Protein AF-0000000067134118 (afdb_homodimer)

Sequence (662 aa):
MAAYRLVLVRHGESAWNLENRFCGWYDADLSPAGQQEARRGGEALRDAGYEFDICFTSVQKRAIRTLWNVLDAIDQMWLPVVRTWRLNERHYGALTGLNKAETAAKHGEAQVKIWRRSFDIPPPPMQSDHPFFSTISKDRRYADLTEDQLPTCESLKDTIARALPFWNEEIVPQIKEGKRVLIAAHGNSLRGIVKHLEGMSEEAIMELNLPTGIPIVYELDKNLKPIKPMQFLGDEETVRKAMELQSWSREQLPRTRSLPSAPGSPLQAAWELGDEGLCAQGSGVKGSLCSARQQLQPYVLCSQPLGGCSQAILCHAWLLLLPWQLLLMLLMAAYRLVLVRHGESAWNLENRFCGWYDADLSPAGQQEARRGGEALRDAGYEFDICFTSVQKRAIRTLWNVLDAIDQMWLPVVRTWRLNERHYGALTGLNKAETAAKHGEAQVKIWRRSFDIPPPPMQSDHPFFSTISKDRRYADLTEDQLPTCESLKDTIARALPFWNEEIVPQIKEGKRVLIAAHGNSLRGIVKHLEGMSEEAIMELNLPTGIPIVYELDKNLKPIKPMQFLGDEETVRKAMELQSWSREQLPRTRSLPSAPGSPLQAAWELGDEGLCAQGSGVKGSLCSARQQLQPYVLCSQPLGGCSQAILCHAWLLLLPWQLLLMLL

Structure (mmCIF, N/CA/C/O backbone):
data_AF-0000000067134118-model_v1
#
loop_
_entity.id
_entity.type
_entity.pdbx_description
1 polymer 'Phosphoglycerate mutase'
#
loop_
_atom_site.group_PDB
_atom_site.id
_atom_site.type_symbol
_atom_site.label_atom_id
_atom_site.label_alt_id
_atom_site.label_comp_id
_atom_site.label_asym_id
_atom_site.label_entity_id
_atom_site.label_seq_id
_atom_site.pdbx_PDB_ins_code
_atom_site.Cartn_x
_atom_site.Cartn_y
_atom_site.Cartn_z
_atom_site.occupancy
_atom_site.B_iso_or_equiv
_atom_site.auth_seq_id
_atom_site.auth_comp_id
_atom_site.auth_asym_id
_atom_site.auth_atom_id
_atom_site.pdbx_PDB_model_num
ATOM 1 N N . MET A 1 1 ? 28 -2.395 -19.266 1 73.56 1 MET A N 1
ATOM 2 C CA . MET A 1 1 ? 27.578 -1.684 -18.062 1 73.56 1 MET A CA 1
ATOM 3 C C . MET A 1 1 ? 26.062 -1.818 -17.859 1 73.56 1 MET A C 1
ATOM 5 O O . MET A 1 1 ? 25.312 -1.862 -18.828 1 73.56 1 MET A O 1
ATOM 9 N N . ALA A 1 2 ? 25.609 -2.223 -16.672 1 82.81 2 ALA A N 1
ATOM 10 C CA . ALA A 1 2 ? 24.188 -2.389 -16.406 1 82.81 2 ALA A CA 1
ATOM 11 C C . ALA A 1 2 ? 23.422 -1.087 -16.672 1 82.81 2 ALA A C 1
ATOM 13 O O . ALA A 1 2 ? 23.828 -0.023 -16.203 1 82.81 2 ALA A O 1
ATOM 14 N N . ALA A 1 3 ? 22.453 -1.239 -17.547 1 85.81 3 ALA A N 1
ATOM 15 C CA . ALA A 1 3 ? 21.625 -0.075 -17.859 1 85.81 3 ALA A CA 1
ATOM 16 C C . ALA A 1 3 ? 20.484 0.067 -16.875 1 85.81 3 ALA A C 1
ATOM 18 O O . ALA A 1 3 ? 20.109 1.182 -16.484 1 85.81 3 ALA A O 1
ATOM 19 N N . TYR A 1 4 ? 19.953 -1 -16.562 1 94.81 4 TYR A N 1
ATOM 20 C CA . TYR A 1 4 ? 18.781 -1 -15.695 1 94.81 4 TYR A CA 1
ATOM 21 C C . TYR A 1 4 ? 18.922 -2.037 -14.586 1 94.81 4 TYR A C 1
ATOM 23 O O . TYR A 1 4 ? 19.719 -2.969 -14.695 1 94.81 4 TYR A O 1
ATOM 31 N N . ARG A 1 5 ? 18.203 -1.791 -13.516 1 93.31 5 ARG A N 1
ATOM 32 C CA . ARG A 1 5 ? 18.125 -2.738 -12.406 1 93.31 5 ARG A CA 1
ATOM 33 C C . ARG A 1 5 ? 16.672 -3.133 -12.125 1 93.31 5 ARG A C 1
ATOM 35 O O . ARG A 1 5 ? 15.773 -2.289 -12.172 1 93.31 5 ARG A O 1
ATOM 42 N N . LEU A 1 6 ? 16.469 -4.406 -11.906 1 97.81 6 LEU A N 1
ATOM 43 C CA . LEU A 1 6 ? 15.172 -4.988 -11.594 1 97.81 6 LEU A CA 1
ATOM 44 C C . LEU A 1 6 ? 15.273 -5.926 -10.391 1 97.81 6 LEU A C 1
ATOM 46 O O . LEU A 1 6 ? 16.188 -6.754 -10.32 1 97.81 6 LEU A O 1
ATOM 50 N N . VAL A 1 7 ? 14.391 -5.715 -9.43 1 98.56 7 VAL A N 1
ATOM 51 C CA . VAL A 1 7 ? 14.359 -6.613 -8.281 1 98.56 7 VAL A CA 1
ATOM 52 C C . VAL A 1 7 ? 13.023 -7.359 -8.25 1 98.56 7 VAL A C 1
ATOM 54 O O . VAL A 1 7 ? 11.961 -6.75 -8.383 1 98.56 7 VAL A O 1
ATOM 57 N N . LEU A 1 8 ? 13.086 -8.656 -8.125 1 98.5 8 LEU A N 1
ATOM 58 C CA . LEU A 1 8 ? 11.93 -9.539 -7.988 1 98.5 8 LEU A CA 1
ATOM 59 C C . LEU A 1 8 ? 11.914 -10.203 -6.617 1 98.5 8 LEU A C 1
ATOM 61 O O . LEU A 1 8 ? 12.961 -10.617 -6.109 1 98.5 8 LEU A O 1
ATOM 65 N N . VAL A 1 9 ? 10.727 -10.281 -6.035 1 98.62 9 VAL A N 1
ATOM 66 C CA . VAL A 1 9 ? 10.57 -10.969 -4.758 1 98.62 9 VAL A CA 1
ATOM 67 C C . VAL A 1 9 ? 9.328 -11.859 -4.801 1 98.62 9 VAL A C 1
ATOM 69 O O . VAL A 1 9 ? 8.219 -11.375 -5.008 1 98.62 9 VAL A O 1
ATOM 72 N N . ARG A 1 10 ? 9.516 -13.141 -4.664 1 98.5 10 ARG A N 1
ATOM 73 C CA . ARG A 1 10 ? 8.367 -14.008 -4.422 1 98.5 10 ARG A CA 1
ATOM 74 C C . ARG A 1 10 ? 7.816 -13.812 -3.012 1 98.5 10 ARG A C 1
ATOM 76 O O . ARG A 1 10 ? 8.578 -13.625 -2.062 1 98.5 10 ARG A O 1
ATOM 83 N N . HIS A 1 11 ? 6.539 -13.891 -2.898 1 98.75 11 HIS A N 1
ATOM 84 C CA . HIS A 1 11 ? 5.953 -13.703 -1.578 1 98.75 11 HIS A CA 1
ATOM 85 C C . HIS A 1 11 ? 6.559 -14.664 -0.562 1 98.75 11 HIS A C 1
ATOM 87 O O . HIS A 1 11 ? 7.074 -15.719 -0.932 1 98.75 11 HIS A O 1
ATOM 93 N N . GLY A 1 12 ? 6.492 -14.328 0.733 1 98.06 12 GLY A N 1
ATOM 94 C CA . GLY A 1 12 ? 6.898 -15.242 1.787 1 98.06 12 GLY A CA 1
ATOM 95 C C . GLY A 1 12 ? 6.016 -16.469 1.885 1 98.06 12 GLY A C 1
ATOM 96 O O . GLY A 1 12 ? 4.988 -16.562 1.209 1 98.06 12 GLY A O 1
ATOM 97 N N . GLU A 1 13 ? 6.426 -17.359 2.76 1 97.38 13 GLU A N 1
ATOM 98 C CA . GLU A 1 13 ? 5.633 -18.578 2.99 1 97.38 13 GLU A CA 1
ATOM 99 C C . GLU A 1 13 ? 4.195 -18.219 3.371 1 97.38 13 GLU A C 1
ATOM 101 O O . GLU A 1 13 ? 3.967 -17.375 4.23 1 97.38 13 GLU A O 1
ATOM 106 N N . SER A 1 14 ? 3.299 -18.812 2.641 1 97.88 14 SER A N 1
ATOM 107 C CA . SER A 1 14 ? 1.892 -18.609 2.965 1 97.88 14 SER A CA 1
ATOM 108 C C . SER A 1 14 ? 1.387 -19.688 3.922 1 97.88 14 SER A C 1
ATOM 110 O O . SER A 1 14 ? 2.043 -20.719 4.113 1 97.88 14 SER A O 1
ATOM 112 N N . ALA A 1 15 ? 0.254 -19.453 4.488 1 97.69 15 ALA A N 1
ATOM 113 C CA . ALA A 1 15 ? -0.394 -20.453 5.344 1 97.69 15 ALA A CA 1
ATOM 114 C C . ALA A 1 15 ? -0.638 -21.75 4.59 1 97.69 15 ALA A C 1
ATOM 116 O O . ALA A 1 15 ? -0.48 -22.844 5.152 1 97.69 15 ALA A O 1
ATOM 117 N N . TRP A 1 16 ? -1.017 -21.672 3.299 1 96.69 16 TRP A N 1
ATOM 118 C CA . TRP A 1 16 ? -1.326 -22.875 2.545 1 96.69 16 TRP A CA 1
ATOM 119 C C . TRP A 1 16 ? -0.053 -23.531 2.027 1 96.69 16 TRP A C 1
ATOM 121 O O . TRP A 1 16 ? -0.052 -24.734 1.702 1 96.69 16 TRP A O 1
ATOM 131 N N . ASN A 1 17 ? 1.025 -22.734 1.88 1 93.81 17 ASN A N 1
ATOM 132 C CA . ASN A 1 17 ? 2.326 -23.375 1.736 1 93.81 17 ASN A CA 1
ATOM 133 C C . ASN A 1 17 ? 2.637 -24.281 2.924 1 93.81 17 ASN A C 1
ATOM 135 O O . ASN A 1 17 ? 3.043 -25.438 2.742 1 93.81 17 ASN A O 1
ATOM 139 N N . LEU A 1 18 ? 2.475 -23.734 4.07 1 93.81 18 LEU A N 1
ATOM 140 C CA . LEU A 1 18 ? 2.762 -24.438 5.316 1 93.81 18 LEU A CA 1
ATOM 141 C C . LEU A 1 18 ? 1.922 -25.703 5.434 1 93.81 18 LEU A C 1
ATOM 143 O O . LEU A 1 18 ? 2.412 -26.75 5.887 1 93.81 18 LEU A O 1
ATOM 147 N N . GLU A 1 19 ? 0.74 -25.656 4.969 1 96.25 19 GLU A N 1
ATOM 148 C CA . GLU A 1 19 ? -0.182 -26.781 5.055 1 96.25 19 GLU A CA 1
ATOM 149 C C . GLU A 1 19 ? -0.022 -27.719 3.861 1 96.25 19 GLU A C 1
ATOM 151 O O . GLU A 1 19 ? -0.746 -28.703 3.74 1 96.25 19 GLU A O 1
ATOM 156 N N . ASN A 1 20 ? 0.825 -27.422 2.943 1 96.25 20 ASN A N 1
ATOM 157 C CA . ASN A 1 20 ? 1.115 -28.219 1.756 1 96.25 20 ASN A CA 1
ATOM 158 C C . ASN A 1 20 ? -0.12 -28.375 0.875 1 96.25 20 ASN A C 1
ATOM 160 O O . ASN A 1 20 ? -0.41 -29.484 0.401 1 96.25 20 ASN A O 1
ATOM 164 N N . ARG A 1 21 ? -0.806 -27.25 0.711 1 97.5 21 ARG A N 1
ATOM 165 C CA . ARG A 1 21 ? -2.018 -27.25 -0.103 1 97.5 21 ARG A CA 1
ATOM 166 C C . ARG A 1 21 ? -1.804 -26.484 -1.405 1 97.5 21 ARG A C 1
ATOM 168 O O . ARG A 1 21 ? -1.016 -25.531 -1.452 1 97.5 21 ARG A O 1
ATOM 175 N N . PHE A 1 22 ? -2.533 -26.969 -2.408 1 97.62 22 PHE A N 1
ATOM 176 C CA . PHE A 1 22 ? -2.609 -26.172 -3.621 1 97.62 22 PHE A CA 1
ATOM 177 C C . PHE A 1 22 ? -3.363 -24.875 -3.365 1 97.62 22 PHE A C 1
ATOM 179 O O . PHE A 1 22 ? -4.531 -24.891 -2.971 1 97.62 22 PHE A O 1
ATOM 186 N N . CYS A 1 23 ? -2.721 -23.766 -3.568 1 97.44 23 CYS A N 1
ATOM 187 C CA . CYS A 1 23 ? -3.322 -22.484 -3.227 1 97.44 23 CYS A CA 1
ATOM 188 C C . CYS A 1 23 ? -3.805 -21.766 -4.477 1 97.44 23 CYS A C 1
ATOM 190 O O . CYS A 1 23 ? -5.012 -21.594 -4.672 1 97.44 23 CYS A O 1
ATOM 192 N N . GLY A 1 24 ? -2.883 -21.312 -5.367 1 97.44 24 GLY A N 1
ATOM 193 C CA . GLY A 1 24 ? -3.225 -20.594 -6.59 1 97.44 24 GLY A CA 1
ATOM 194 C C . GLY A 1 24 ? -3.912 -19.266 -6.336 1 97.44 24 GLY A C 1
ATOM 195 O O . GLY A 1 24 ? -3.369 -18.406 -5.645 1 97.44 24 GLY A O 1
ATOM 196 N N . TRP A 1 25 ? -5.168 -19.172 -6.832 1 98.19 25 TRP A N 1
ATOM 197 C CA . TRP A 1 25 ? -5.887 -17.906 -6.754 1 98.19 25 TRP A CA 1
ATOM 198 C C . TRP A 1 25 ? -6.637 -17.781 -5.434 1 98.19 25 TRP A C 1
ATOM 200 O O . TRP A 1 25 ? -7.23 -16.75 -5.145 1 98.19 25 TRP A O 1
ATOM 210 N N . TYR A 1 26 ? -6.641 -18.922 -4.633 1 98.19 26 TYR A N 1
ATOM 211 C CA . TYR A 1 26 ? -7.152 -18.734 -3.277 1 98.19 26 TYR A CA 1
ATOM 212 C C . TYR A 1 26 ? -6.309 -17.734 -2.506 1 98.19 26 TYR A C 1
ATOM 214 O O . TYR A 1 26 ? -5.078 -17.75 -2.596 1 98.19 26 TYR A O 1
ATOM 222 N N . ASP A 1 27 ? -6.938 -16.875 -1.746 1 98.12 27 ASP A N 1
ATOM 223 C CA . ASP A 1 27 ? -6.27 -15.734 -1.143 1 98.12 27 ASP A CA 1
ATOM 224 C C . ASP A 1 27 ? -5.77 -16.062 0.262 1 98.12 27 ASP A C 1
ATOM 226 O O . ASP A 1 27 ? -6.172 -15.43 1.237 1 98.12 27 ASP A O 1
ATOM 230 N N . ALA A 1 28 ? -4.812 -16.969 0.285 1 97.75 28 ALA A N 1
ATOM 231 C CA . ALA A 1 28 ? -4.195 -17.359 1.555 1 97.75 28 ALA A CA 1
ATOM 232 C C . ALA A 1 28 ? -3.291 -16.234 2.078 1 97.75 28 ALA A C 1
ATOM 234 O O . ALA A 1 28 ? -2.674 -15.516 1.297 1 97.75 28 ALA A O 1
ATOM 235 N N . ASP A 1 29 ? -3.186 -16.156 3.373 1 97.75 29 ASP A N 1
ATOM 236 C CA . ASP A 1 29 ? -2.326 -15.172 4.02 1 97.75 29 ASP A CA 1
ATOM 237 C C . ASP A 1 29 ? -0.918 -15.719 4.227 1 97.75 29 ASP A C 1
ATOM 239 O O . ASP A 1 29 ? -0.678 -16.906 4.035 1 97.75 29 ASP A O 1
ATOM 243 N N . LEU A 1 30 ? -0.018 -14.773 4.551 1 98.44 30 LEU A N 1
ATOM 244 C CA . LEU A 1 30 ? 1.316 -15.203 4.961 1 98.44 30 LEU A CA 1
ATOM 245 C C . LEU A 1 30 ? 1.264 -15.961 6.281 1 98.44 30 LEU A C 1
ATOM 247 O O . LEU A 1 30 ? 0.454 -15.641 7.156 1 98.44 30 LEU A O 1
ATOM 251 N N . SER A 1 31 ? 2.096 -17.031 6.406 1 98 31 SER A N 1
ATOM 252 C CA . SER A 1 31 ? 2.346 -17.609 7.723 1 98 31 SER A CA 1
ATOM 253 C C . SER A 1 31 ? 3.234 -16.703 8.57 1 98 31 SER A C 1
ATOM 255 O O . SER A 1 31 ? 3.846 -15.766 8.055 1 98 31 SER A O 1
ATOM 257 N N . PRO A 1 32 ? 3.275 -16.969 9.883 1 97.38 32 PRO A N 1
ATOM 258 C CA . PRO A 1 32 ? 4.207 -16.188 10.703 1 97.38 32 PRO A CA 1
ATOM 259 C C . PRO A 1 32 ? 5.645 -16.266 10.188 1 97.38 32 PRO A C 1
ATOM 261 O O . PRO A 1 32 ? 6.348 -15.25 10.156 1 97.38 32 PRO A O 1
ATOM 264 N N . ALA A 1 33 ? 6.039 -17.406 9.781 1 96.44 33 ALA A N 1
ATOM 265 C CA . ALA A 1 33 ? 7.375 -17.562 9.203 1 96.44 33 ALA A CA 1
ATOM 266 C C . ALA A 1 33 ? 7.504 -16.781 7.902 1 96.44 33 ALA A C 1
ATOM 268 O O . ALA A 1 33 ? 8.555 -16.203 7.613 1 96.44 33 ALA A O 1
ATOM 269 N N . GLY A 1 34 ? 6.438 -16.766 7.121 1 97.69 34 GLY A N 1
ATOM 270 C CA . GLY A 1 34 ? 6.426 -16.016 5.879 1 97.69 34 GLY A CA 1
ATOM 271 C C . GLY A 1 34 ? 6.582 -14.516 6.09 1 97.69 34 GLY A C 1
ATOM 272 O O . GLY A 1 34 ? 7.238 -13.836 5.297 1 97.69 34 GLY A O 1
ATOM 273 N N . GLN A 1 35 ? 5.988 -14.031 7.152 1 97.94 35 GLN A N 1
ATOM 274 C CA . GLN A 1 35 ? 6.16 -12.625 7.512 1 97.94 35 GLN A CA 1
ATOM 275 C C . GLN A 1 35 ? 7.621 -12.312 7.805 1 97.94 35 GLN A C 1
ATOM 277 O O . GLN A 1 35 ? 8.141 -11.289 7.355 1 97.94 35 GLN A O 1
ATOM 282 N N . GLN A 1 36 ? 8.219 -13.18 8.492 1 97.31 36 GLN A N 1
ATOM 283 C CA . GLN A 1 36 ? 9.625 -12.984 8.844 1 97.31 36 GLN A CA 1
ATOM 284 C C . GLN A 1 36 ? 10.516 -13.078 7.613 1 97.31 36 GLN A C 1
ATOM 286 O O . GLN A 1 36 ? 11.484 -12.32 7.484 1 97.31 36 GLN A O 1
ATOM 291 N N . GLU A 1 37 ? 10.195 -13.984 6.73 1 96 37 GLU A N 1
ATOM 292 C CA . GLU A 1 37 ? 10.938 -14.094 5.48 1 96 37 GLU A CA 1
ATOM 293 C C . GLU A 1 37 ? 10.883 -12.789 4.688 1 96 37 GLU A C 1
ATOM 295 O O . GLU A 1 37 ? 11.914 -12.305 4.219 1 96 37 GLU A O 1
ATOM 300 N N . ALA A 1 38 ? 9.695 -12.25 4.598 1 97.81 38 ALA A N 1
ATOM 301 C CA . ALA A 1 38 ? 9.508 -11 3.859 1 97.81 38 ALA A CA 1
ATOM 302 C C . ALA A 1 38 ? 10.297 -9.859 4.496 1 97.81 38 ALA A C 1
ATOM 304 O O . ALA A 1 38 ? 10.922 -9.062 3.791 1 97.81 38 ALA A O 1
ATOM 305 N N . ARG A 1 39 ? 10.266 -9.82 5.785 1 97.75 39 ARG A N 1
ATOM 306 C CA . ARG A 1 39 ? 11.008 -8.797 6.504 1 97.75 39 ARG A CA 1
ATOM 307 C C . ARG A 1 39 ? 12.508 -8.938 6.273 1 97.75 39 ARG A C 1
ATOM 309 O O . ARG A 1 39 ? 13.203 -7.949 6.02 1 97.75 39 ARG A O 1
ATOM 316 N N . ARG A 1 40 ? 13.008 -10.117 6.363 1 96.88 40 ARG A N 1
ATOM 317 C CA . ARG A 1 40 ? 14.422 -10.375 6.137 1 96.88 40 ARG A CA 1
ATOM 318 C C . ARG A 1 40 ? 14.828 -10.008 4.715 1 96.88 40 ARG A C 1
ATOM 320 O O . ARG A 1 40 ? 15.922 -9.477 4.492 1 96.88 40 ARG A O 1
ATOM 327 N N . GLY A 1 41 ? 13.984 -10.352 3.787 1 97.38 41 GLY A N 1
ATOM 328 C CA . GLY A 1 41 ? 14.234 -9.922 2.422 1 97.38 41 GLY A CA 1
ATOM 329 C C . GLY A 1 41 ? 14.359 -8.414 2.291 1 97.38 41 GLY A C 1
ATOM 330 O O . GLY A 1 41 ? 15.258 -7.914 1.61 1 97.38 41 GLY A O 1
ATOM 331 N N . GLY A 1 42 ? 13.453 -7.699 2.955 1 98.12 42 GLY A N 1
ATOM 332 C CA . GLY A 1 42 ? 13.531 -6.246 2.982 1 98.12 42 GLY A CA 1
ATOM 333 C C . GLY A 1 42 ? 14.805 -5.734 3.629 1 98.12 42 GLY A C 1
ATOM 334 O O . GLY A 1 42 ? 15.406 -4.777 3.145 1 98.12 42 GLY A O 1
ATOM 335 N N . GLU A 1 43 ? 15.172 -6.344 4.672 1 97.75 43 GLU A N 1
ATOM 336 C CA . GLU A 1 43 ? 16.391 -5.953 5.371 1 97.75 43 GLU A CA 1
ATOM 337 C C . GLU A 1 43 ? 17.625 -6.172 4.492 1 97.75 43 GLU A C 1
ATOM 339 O O . GLU A 1 43 ? 18.547 -5.359 4.5 1 97.75 43 GLU A O 1
ATOM 344 N N . ALA A 1 44 ? 17.609 -7.254 3.775 1 97.06 44 ALA A N 1
ATOM 345 C CA . ALA A 1 44 ? 18.703 -7.504 2.842 1 97.06 44 ALA A CA 1
ATOM 346 C C . ALA A 1 44 ? 18.812 -6.391 1.804 1 97.06 44 ALA A C 1
ATOM 348 O O . ALA A 1 44 ? 19.906 -5.926 1.492 1 97.06 44 ALA A O 1
ATOM 349 N N . LEU A 1 45 ? 17.703 -5.992 1.299 1 98 45 LEU A N 1
ATOM 350 C CA . LEU A 1 45 ? 17.672 -4.902 0.327 1 98 45 LEU A CA 1
ATOM 351 C C . LEU A 1 45 ? 18.156 -3.6 0.953 1 98 45 LEU A C 1
ATOM 353 O O . LEU A 1 45 ? 18.922 -2.861 0.337 1 98 45 LEU A O 1
ATOM 357 N N . ARG A 1 46 ? 17.625 -3.322 2.158 1 97.75 46 ARG A N 1
ATOM 358 C CA . ARG A 1 46 ? 18.047 -2.127 2.885 1 97.75 46 ARG A CA 1
ATOM 359 C C . ARG A 1 46 ? 19.562 -2.105 3.076 1 97.75 46 ARG A C 1
ATOM 361 O O . ARG A 1 46 ? 20.219 -1.106 2.77 1 97.75 46 ARG A O 1
ATOM 368 N N . ASP A 1 47 ? 20.156 -3.207 3.531 1 96.69 47 ASP A N 1
ATOM 369 C CA . ASP A 1 47 ? 21.578 -3.299 3.852 1 96.69 47 ASP A CA 1
ATOM 370 C C . ASP A 1 47 ? 22.438 -3.176 2.594 1 96.69 47 ASP A C 1
ATOM 372 O O . ASP A 1 47 ? 23.562 -2.682 2.65 1 96.69 47 ASP A O 1
ATOM 376 N N . ALA A 1 48 ? 21.875 -3.568 1.488 1 95.62 48 ALA A N 1
ATOM 377 C CA . ALA A 1 48 ? 22.594 -3.473 0.218 1 95.62 48 ALA A CA 1
ATOM 378 C C . ALA A 1 48 ? 22.406 -2.096 -0.414 1 95.62 48 ALA A C 1
ATOM 380 O O . ALA A 1 48 ? 22.984 -1.805 -1.466 1 95.62 48 ALA A O 1
ATOM 381 N N . GLY A 1 49 ? 21.531 -1.282 0.164 1 96.31 49 GLY A N 1
ATOM 382 C CA . GLY A 1 49 ? 21.391 0.105 -0.251 1 96.31 49 GLY A CA 1
ATOM 383 C C . GLY A 1 49 ? 20.453 0.284 -1.431 1 96.31 49 GLY A C 1
ATOM 384 O O . GLY A 1 49 ? 20.578 1.244 -2.193 1 96.31 49 GLY A O 1
ATOM 385 N N . TYR A 1 50 ? 19.531 -0.601 -1.573 1 96.88 50 TYR A N 1
ATOM 386 C CA . TYR A 1 50 ? 18.625 -0.513 -2.709 1 96.88 50 TYR A CA 1
ATOM 387 C C . TYR A 1 50 ? 17.547 0.544 -2.467 1 96.88 50 TYR A C 1
ATOM 389 O O . TYR A 1 50 ? 17.031 0.66 -1.359 1 96.88 50 TYR A O 1
ATOM 397 N N . GLU A 1 51 ? 17.328 1.335 -3.475 1 96.69 51 GLU A N 1
ATOM 398 C CA . GLU A 1 51 ? 16.234 2.285 -3.564 1 96.69 51 GLU A CA 1
ATOM 399 C C . GLU A 1 51 ? 15.359 2.01 -4.789 1 96.69 51 GLU A C 1
ATOM 401 O O . GLU A 1 51 ? 15.852 1.514 -5.805 1 96.69 51 GLU A O 1
ATOM 406 N N . PHE A 1 52 ? 14.133 2.342 -4.648 1 98.31 52 PHE A N 1
ATOM 407 C CA . PHE A 1 52 ? 13.211 2.055 -5.738 1 98.31 52 PHE A CA 1
ATOM 408 C C . PHE A 1 52 ? 12.383 3.287 -6.086 1 98.31 52 PHE A C 1
ATOM 410 O O . PHE A 1 52 ? 12.352 4.258 -5.324 1 98.31 52 PHE A O 1
ATOM 417 N N . ASP A 1 53 ? 11.805 3.238 -7.281 1 97.81 53 ASP A N 1
ATOM 418 C CA . ASP A 1 53 ? 10.992 4.355 -7.758 1 97.81 53 ASP A CA 1
ATOM 419 C C . ASP A 1 53 ? 9.539 3.939 -7.957 1 97.81 53 ASP A C 1
ATOM 421 O O . ASP A 1 53 ? 8.633 4.777 -7.91 1 97.81 53 ASP A O 1
ATOM 425 N N . ILE A 1 54 ? 9.312 2.672 -8.141 1 98.25 54 ILE A N 1
ATOM 426 C CA . ILE A 1 54 ? 7.965 2.162 -8.367 1 98.25 54 ILE A CA 1
ATOM 427 C C . ILE A 1 54 ? 7.91 0.672 -8.039 1 98.25 54 ILE A C 1
ATOM 429 O O . ILE A 1 54 ? 8.898 -0.045 -8.219 1 98.25 54 ILE A O 1
ATOM 433 N N . CYS A 1 55 ? 6.75 0.239 -7.555 1 98.81 55 CYS A N 1
ATOM 434 C CA . CYS A 1 55 ? 6.551 -1.158 -7.18 1 98.81 55 CYS A CA 1
ATOM 435 C C . CYS A 1 55 ? 5.348 -1.749 -7.898 1 98.81 55 CYS A C 1
ATOM 437 O O . CYS A 1 55 ? 4.379 -1.041 -8.188 1 98.81 55 CYS A O 1
ATOM 439 N N . PHE A 1 56 ? 5.438 -3.02 -8.172 1 98.88 56 PHE A N 1
ATOM 440 C CA . PHE A 1 56 ? 4.336 -3.795 -8.727 1 98.88 56 PHE A CA 1
ATOM 441 C C . PHE A 1 56 ? 4.059 -5.031 -7.879 1 98.88 56 PHE A C 1
ATOM 443 O O . PHE A 1 56 ? 4.984 -5.648 -7.355 1 98.88 56 PHE A O 1
ATOM 450 N N . THR A 1 57 ? 2.826 -5.336 -7.742 1 98.88 57 THR A N 1
ATOM 451 C CA . THR A 1 57 ? 2.443 -6.543 -7.02 1 98.88 57 THR A CA 1
ATOM 452 C C . THR A 1 57 ? 1.118 -7.09 -7.543 1 98.88 57 THR A C 1
ATOM 454 O O . THR A 1 57 ? 0.52 -6.516 -8.453 1 98.88 57 THR A O 1
ATOM 457 N N . SER A 1 58 ? 0.722 -8.297 -7.102 1 98.81 58 SER A N 1
ATOM 458 C CA . SER A 1 58 ? -0.565 -8.883 -7.457 1 98.81 58 SER A CA 1
ATOM 459 C C . SER A 1 58 ? -1.681 -8.352 -6.562 1 98.81 58 SER A C 1
ATOM 461 O O . SER A 1 58 ? -1.457 -7.453 -5.75 1 98.81 58 SER A O 1
ATOM 463 N N . VAL A 1 59 ? -2.893 -8.875 -6.766 1 98.5 59 VAL A N 1
ATOM 464 C CA . VAL A 1 59 ? -4.012 -8.445 -5.938 1 98.5 59 VAL A CA 1
ATOM 465 C C . VAL A 1 59 ? -4.238 -9.453 -4.812 1 98.5 59 VAL A C 1
ATOM 467 O O . VAL A 1 59 ? -5.277 -9.43 -4.145 1 98.5 59 VAL A O 1
ATOM 470 N N . GLN A 1 60 ? -3.283 -10.352 -4.645 1 98.56 60 GLN A N 1
ATOM 471 C CA . GLN A 1 60 ? -3.408 -11.352 -3.59 1 98.56 60 GLN A CA 1
ATOM 472 C C . GLN A 1 60 ? -2.639 -10.93 -2.34 1 98.56 60 GLN A C 1
ATOM 474 O O . GLN A 1 60 ? -1.53 -10.406 -2.436 1 98.56 60 GLN A O 1
ATOM 479 N N . LYS A 1 61 ? -3.207 -11.172 -1.144 1 97.81 61 LYS A N 1
ATOM 480 C CA . LYS A 1 61 ? -2.754 -10.57 0.106 1 97.81 61 LYS A CA 1
ATOM 481 C C . LYS A 1 61 ? -1.34 -11.031 0.456 1 97.81 61 LYS A C 1
ATOM 483 O O . LYS A 1 61 ? -0.561 -10.266 1.031 1 97.81 61 LYS A O 1
ATOM 488 N N . ARG A 1 62 ? -0.989 -12.273 0.149 1 98.56 62 ARG A N 1
ATOM 489 C CA . ARG A 1 62 ? 0.337 -12.742 0.535 1 98.56 62 ARG A CA 1
ATOM 490 C C . ARG A 1 62 ? 1.428 -11.961 -0.187 1 98.56 62 ARG A C 1
ATOM 492 O O . ARG A 1 62 ? 2.477 -11.672 0.391 1 98.56 62 ARG A O 1
ATOM 499 N N . ALA A 1 63 ? 1.205 -11.609 -1.433 1 98.81 63 ALA A N 1
ATOM 500 C CA . ALA A 1 63 ? 2.168 -10.805 -2.18 1 98.81 63 ALA A CA 1
ATOM 501 C C . ALA A 1 63 ? 2.152 -9.352 -1.708 1 98.81 63 ALA A C 1
ATOM 503 O O . ALA A 1 63 ? 3.207 -8.727 -1.564 1 98.81 63 ALA A O 1
ATOM 504 N N . ILE A 1 64 ? 0.986 -8.82 -1.439 1 98.75 64 ILE A N 1
ATOM 505 C CA . ILE A 1 64 ? 0.837 -7.438 -0.997 1 98.75 64 ILE A CA 1
ATOM 506 C C . ILE A 1 64 ? 1.513 -7.254 0.36 1 98.75 64 ILE A C 1
ATOM 508 O O . ILE A 1 64 ? 2.275 -6.305 0.557 1 98.75 64 ILE A O 1
ATOM 512 N N . ARG A 1 65 ? 1.274 -8.148 1.243 1 98.5 65 ARG A N 1
ATOM 513 C CA . ARG A 1 65 ? 1.873 -8.062 2.57 1 98.5 65 ARG A CA 1
ATOM 514 C C . ARG A 1 65 ? 3.387 -8.234 2.502 1 98.5 65 ARG A C 1
ATOM 516 O O . ARG A 1 65 ? 4.121 -7.617 3.275 1 98.5 65 ARG A O 1
ATOM 523 N N . THR A 1 66 ? 3.777 -9.086 1.614 1 98.88 66 THR A N 1
ATOM 524 C CA . THR A 1 66 ? 5.215 -9.203 1.399 1 98.88 66 THR A CA 1
ATOM 525 C C . THR A 1 66 ? 5.805 -7.863 0.969 1 98.88 66 THR A C 1
ATOM 527 O O . THR A 1 66 ? 6.82 -7.422 1.512 1 98.88 66 THR A O 1
ATOM 530 N N . LEU A 1 67 ? 5.176 -7.23 0.061 1 98.88 67 LEU A N 1
ATOM 531 C CA . LEU A 1 67 ? 5.641 -5.926 -0.398 1 98.88 67 LEU A CA 1
ATOM 532 C C . LEU A 1 67 ? 5.625 -4.914 0.741 1 98.88 67 LEU A C 1
ATOM 534 O O . LEU A 1 67 ? 6.555 -4.117 0.882 1 98.88 67 LEU A O 1
ATOM 538 N N . TRP A 1 68 ? 4.539 -4.938 1.542 1 98.62 68 TRP A N 1
ATOM 539 C CA . TRP A 1 68 ? 4.453 -4.035 2.686 1 98.62 68 TRP A CA 1
ATOM 540 C C . TRP A 1 68 ? 5.645 -4.223 3.617 1 98.62 68 TRP A C 1
ATOM 542 O O . TRP A 1 68 ? 6.254 -3.244 4.059 1 98.62 68 TRP A O 1
ATOM 552 N N . ASN A 1 69 ? 5.953 -5.461 3.898 1 98.5 69 ASN A N 1
ATOM 553 C CA . ASN A 1 69 ? 7.082 -5.758 4.77 1 98.5 69 ASN A CA 1
ATOM 554 C C . ASN A 1 69 ? 8.398 -5.25 4.184 1 98.5 69 ASN A C 1
ATOM 556 O O . ASN A 1 69 ? 9.227 -4.688 4.898 1 98.5 69 ASN A O 1
ATOM 560 N N . VAL A 1 70 ? 8.562 -5.434 2.934 1 98.69 70 VAL A N 1
ATOM 561 C CA . VAL A 1 70 ? 9.773 -4.988 2.262 1 98.69 70 VAL A CA 1
ATOM 562 C C . VAL A 1 70 ? 9.859 -3.465 2.303 1 98.69 70 VAL A C 1
ATOM 564 O O . VAL A 1 70 ? 10.891 -2.906 2.686 1 98.69 70 VAL A O 1
ATOM 567 N N . LEU A 1 71 ? 8.789 -2.801 1.95 1 98.62 71 LEU A N 1
ATOM 568 C CA . LEU A 1 71 ? 8.758 -1.344 1.924 1 98.62 71 LEU A CA 1
ATOM 569 C C . LEU A 1 71 ? 9 -0.769 3.316 1 98.62 71 LEU A C 1
ATOM 571 O O . LEU A 1 71 ? 9.648 0.271 3.459 1 98.62 71 LEU A O 1
ATOM 575 N N . ASP A 1 72 ? 8.422 -1.437 4.258 1 97.81 72 ASP A N 1
ATOM 576 C CA . ASP A 1 72 ? 8.641 -1.039 5.645 1 97.81 72 ASP A CA 1
ATOM 577 C C . ASP A 1 72 ? 10.117 -1.154 6.02 1 97.81 72 ASP A C 1
ATOM 579 O O . ASP A 1 72 ? 10.695 -0.219 6.574 1 97.81 72 ASP A O 1
ATOM 583 N N . ALA A 1 73 ? 10.703 -2.217 5.66 1 97.69 73 ALA A N 1
ATOM 584 C CA . ALA A 1 73 ? 12.094 -2.488 6.023 1 97.69 73 ALA A CA 1
ATOM 585 C C . ALA A 1 73 ? 13.039 -1.486 5.363 1 97.69 73 ALA A C 1
ATOM 587 O O . ALA A 1 73 ? 14.016 -1.053 5.973 1 97.69 73 ALA A O 1
ATOM 588 N N . ILE A 1 74 ? 12.75 -1.095 4.16 1 97.81 74 ILE A N 1
ATOM 589 C CA . ILE A 1 74 ? 13.664 -0.199 3.453 1 97.81 74 ILE A CA 1
ATOM 590 C C . ILE A 1 74 ? 13.227 1.25 3.666 1 97.81 74 ILE A C 1
ATOM 592 O O . ILE A 1 74 ? 13.867 2.176 3.158 1 97.81 74 ILE A O 1
ATOM 596 N N . ASP A 1 75 ? 12.117 1.516 4.352 1 97.44 75 ASP A N 1
ATOM 597 C CA . ASP A 1 75 ? 11.578 2.824 4.711 1 97.44 75 ASP A CA 1
ATOM 598 C C . ASP A 1 75 ? 11.242 3.641 3.467 1 97.44 75 ASP A C 1
ATOM 600 O O . ASP A 1 75 ? 11.633 4.809 3.359 1 97.44 75 ASP A O 1
ATOM 604 N N . GLN A 1 76 ? 10.602 3.021 2.52 1 97.88 76 GLN A N 1
ATOM 605 C CA . GLN A 1 76 ? 10.18 3.664 1.277 1 97.88 76 GLN A CA 1
ATOM 606 C C . GLN A 1 76 ? 8.711 3.393 0.983 1 97.88 76 GLN A C 1
ATOM 608 O O . GLN A 1 76 ? 8.352 3.053 -0.146 1 97.88 76 GLN A O 1
ATOM 613 N N . MET A 1 77 ? 7.848 3.453 1.993 1 97.69 77 MET A N 1
ATOM 614 C CA . MET A 1 77 ? 6.438 3.098 1.856 1 97.69 77 MET A CA 1
ATOM 615 C C . MET A 1 77 ? 5.691 4.133 1.02 1 97.69 77 MET A C 1
ATOM 617 O O . MET A 1 77 ? 4.559 3.896 0.595 1 97.69 77 MET A O 1
ATOM 621 N N . TRP A 1 78 ? 6.309 5.258 0.704 1 97.94 78 TRP A N 1
ATOM 622 C CA . TRP A 1 78 ? 5.676 6.332 -0.054 1 97.94 78 TRP A CA 1
ATOM 623 C C . TRP A 1 78 ? 5.699 6.031 -1.549 1 97.94 78 TRP A C 1
ATOM 625 O O . TRP A 1 78 ? 5.043 6.715 -2.338 1 97.94 78 TRP A O 1
ATOM 635 N N . LEU A 1 79 ? 6.332 4.992 -1.975 1 98.12 79 LEU A N 1
ATOM 636 C CA . LEU A 1 79 ? 6.465 4.648 -3.387 1 98.12 79 LEU A CA 1
ATOM 637 C C . LEU A 1 79 ? 5.109 4.293 -3.99 1 98.12 79 LEU A C 1
ATOM 639 O O . LEU A 1 79 ? 4.281 3.664 -3.332 1 98.12 79 LEU A O 1
ATOM 643 N N . PRO A 1 80 ? 4.973 4.695 -5.246 1 97.69 80 PRO A N 1
ATOM 644 C CA . PRO A 1 80 ? 3.775 4.207 -5.938 1 97.69 80 PRO A CA 1
ATOM 645 C C . PRO A 1 80 ? 3.762 2.689 -6.098 1 97.69 80 PRO A C 1
ATOM 647 O O . PRO A 1 80 ? 4.801 2.084 -6.363 1 97.69 80 PRO A O 1
ATOM 650 N N . VAL A 1 81 ? 2.604 2.098 -5.852 1 98.44 81 VAL A N 1
ATOM 651 C CA . VAL A 1 81 ? 2.416 0.657 -5.98 1 98.44 81 VAL A CA 1
ATOM 652 C C . VAL A 1 81 ? 1.277 0.368 -6.957 1 98.44 81 VAL A C 1
ATOM 654 O O . VAL A 1 81 ? 0.153 0.836 -6.766 1 98.44 81 VAL A O 1
ATOM 657 N N . VAL A 1 82 ? 1.6 -0.348 -7.973 1 98.44 82 VAL A N 1
ATOM 658 C CA . VAL A 1 82 ? 0.587 -0.782 -8.93 1 98.44 82 VAL A CA 1
ATOM 659 C C . VAL A 1 82 ? 0.209 -2.236 -8.656 1 98.44 82 VAL A C 1
ATOM 661 O O . VAL A 1 82 ? 1.079 -3.107 -8.586 1 98.44 82 VAL A O 1
ATOM 664 N N . ARG A 1 83 ? -1.05 -2.434 -8.438 1 98.19 83 ARG A N 1
ATOM 665 C CA . ARG A 1 83 ? -1.583 -3.771 -8.211 1 98.19 83 ARG A CA 1
ATOM 666 C C . ARG A 1 83 ? -2.34 -4.277 -9.438 1 98.19 83 ARG A C 1
ATOM 668 O O . ARG A 1 83 ? -3.07 -3.518 -10.078 1 98.19 83 ARG A O 1
ATOM 675 N N . THR A 1 84 ? -2.119 -5.598 -9.727 1 98.31 84 THR A N 1
ATOM 676 C CA . THR A 1 84 ? -2.824 -6.137 -10.883 1 98.31 84 THR A CA 1
ATOM 677 C C . THR A 1 84 ? -3.066 -7.633 -10.719 1 98.31 84 THR A C 1
ATOM 679 O O . THR A 1 84 ? -2.213 -8.352 -10.203 1 98.31 84 THR A O 1
ATOM 682 N N . TRP A 1 85 ? -4.188 -8.078 -11.258 1 98.19 85 TRP A N 1
ATOM 683 C CA . TRP A 1 85 ? -4.516 -9.5 -11.25 1 98.19 85 TRP A CA 1
ATOM 684 C C . TRP A 1 85 ? -3.619 -10.273 -12.219 1 98.19 85 TRP A C 1
ATOM 686 O O . TRP A 1 85 ? -3.479 -11.492 -12.109 1 98.19 85 TRP A O 1
ATOM 696 N N . ARG A 1 86 ? -2.973 -9.594 -13.102 1 98.31 86 ARG A N 1
ATOM 697 C CA . ARG A 1 86 ? -2.131 -10.227 -14.117 1 98.31 86 ARG A CA 1
ATOM 698 C C . ARG A 1 86 ? -0.866 -10.805 -13.492 1 98.31 86 ARG A C 1
ATOM 700 O O . ARG A 1 86 ? -0.196 -11.641 -14.094 1 98.31 86 ARG A O 1
ATOM 707 N N . LEU A 1 87 ? -0.52 -10.391 -12.273 1 98.75 87 LEU A N 1
ATOM 708 C CA . LEU A 1 87 ? 0.644 -10.914 -11.57 1 98.75 87 LEU A CA 1
ATOM 709 C C . LEU A 1 87 ? 0.225 -11.922 -10.508 1 98.75 87 LEU A C 1
ATOM 711 O O . LEU A 1 87 ? 1.047 -12.344 -9.688 1 98.75 87 LEU A O 1
ATOM 715 N N . ASN A 1 88 ? -1.043 -12.336 -10.508 1 98.75 88 ASN A N 1
ATOM 716 C CA . ASN A 1 88 ? -1.501 -13.375 -9.594 1 98.75 88 ASN A CA 1
ATOM 717 C C . ASN A 1 88 ? -0.765 -14.688 -9.828 1 98.75 88 ASN A C 1
ATOM 719 O O . ASN A 1 88 ? -0.114 -14.867 -10.859 1 98.75 88 ASN A O 1
ATOM 723 N N . GLU A 1 89 ? -0.874 -15.531 -8.82 1 98.44 89 GLU A N 1
ATOM 724 C CA . GLU A 1 89 ? -0.366 -16.891 -8.938 1 98.44 89 GLU A CA 1
ATOM 725 C C . GLU A 1 89 ? -1.163 -17.688 -9.969 1 98.44 89 GLU A C 1
ATOM 727 O O . GLU A 1 89 ? -2.266 -17.297 -10.352 1 98.44 89 GLU A O 1
ATOM 732 N N . ARG A 1 90 ? -0.537 -18.75 -10.43 1 98.06 90 ARG A N 1
ATOM 733 C CA . ARG A 1 90 ? -1.22 -19.719 -11.289 1 98.06 90 ARG A CA 1
ATOM 734 C C . ARG A 1 90 ? -2.506 -20.219 -10.641 1 98.06 90 ARG A C 1
ATOM 736 O O . ARG A 1 90 ? -2.545 -20.453 -9.438 1 98.06 90 ARG A O 1
ATOM 743 N N . HIS A 1 91 ? -3.592 -20.328 -11.453 1 98.31 91 HIS A N 1
ATOM 744 C CA . HIS A 1 91 ? -4.832 -20.938 -10.969 1 98.31 91 HIS A CA 1
ATOM 745 C C . HIS A 1 91 ? -4.762 -22.453 -11.016 1 98.31 91 HIS A C 1
ATOM 747 O O . HIS A 1 91 ? -4.711 -23.047 -12.094 1 98.31 91 HIS A O 1
ATOM 753 N N . TYR A 1 92 ? -4.891 -23.156 -9.883 1 97.88 92 TYR A N 1
ATOM 754 C CA . TYR A 1 92 ? -4.66 -24.594 -9.812 1 97.88 92 TYR A CA 1
ATOM 755 C C . TYR A 1 92 ? -5.957 -25.375 -10.031 1 97.88 92 TYR A C 1
ATOM 757 O O . TYR A 1 92 ? -6.016 -26.578 -9.805 1 97.88 92 TYR A O 1
ATOM 765 N N . GLY A 1 93 ? -7.043 -24.656 -10.367 1 98 93 GLY A N 1
ATOM 766 C CA . GLY A 1 93 ? -8.289 -25.281 -10.75 1 98 93 GLY A CA 1
ATOM 767 C C . GLY A 1 93 ? -8.867 -26.188 -9.672 1 98 93 GLY A C 1
ATOM 768 O O . GLY A 1 93 ? -8.992 -25.766 -8.516 1 98 93 GLY A O 1
ATOM 769 N N . ALA A 1 94 ? -9.18 -27.391 -10.102 1 97.94 94 ALA A N 1
ATOM 770 C CA . ALA A 1 94 ? -9.852 -28.328 -9.219 1 97.94 94 ALA A CA 1
ATOM 771 C C . ALA A 1 94 ? -8.93 -28.797 -8.102 1 97.94 94 ALA A C 1
ATOM 773 O O . ALA A 1 94 ? -9.383 -29.375 -7.105 1 97.94 94 ALA A O 1
ATOM 774 N N . LEU A 1 95 ? -7.652 -28.578 -8.234 1 98.06 95 LEU A N 1
ATOM 775 C CA . LEU A 1 95 ? -6.695 -29.016 -7.227 1 98.06 95 LEU A CA 1
ATOM 776 C C . LEU A 1 95 ? -6.688 -28.062 -6.035 1 98.06 95 LEU A C 1
ATOM 778 O O . LEU A 1 95 ? -6.152 -28.391 -4.973 1 98.06 95 LEU A O 1
ATOM 782 N N . THR A 1 96 ? -7.285 -26.922 -6.188 1 98.31 96 THR A N 1
ATOM 783 C CA . THR A 1 96 ? -7.254 -25.875 -5.156 1 98.31 96 THR A CA 1
ATOM 784 C C . THR A 1 96 ? -7.781 -26.422 -3.832 1 98.31 96 THR A C 1
ATOM 786 O O . THR A 1 96 ? -8.875 -27 -3.777 1 98.31 96 THR A O 1
ATOM 789 N N . GLY A 1 97 ? -6.91 -26.266 -2.826 1 98 97 GLY A N 1
ATOM 790 C CA . GLY A 1 97 ? -7.324 -26.656 -1.486 1 98 97 GLY A CA 1
ATOM 791 C C . GLY A 1 97 ? -6.891 -28.062 -1.115 1 98 97 GLY A C 1
ATOM 792 O O . GLY A 1 97 ? -6.867 -28.406 0.064 1 98 97 GLY A O 1
ATOM 793 N N . LEU A 1 98 ? -6.609 -28.844 -2.102 1 97.44 98 LEU A N 1
ATOM 794 C CA . LEU A 1 98 ? -6.188 -30.219 -1.833 1 97.44 98 LEU A CA 1
ATOM 795 C C . LEU A 1 98 ? -4.746 -30.25 -1.336 1 97.44 98 LEU A C 1
ATOM 797 O O . LEU A 1 98 ? -3.947 -29.375 -1.67 1 97.44 98 LEU A O 1
ATOM 801 N N . ASN A 1 99 ? -4.516 -31.266 -0.499 1 97.38 99 ASN A N 1
ATOM 802 C CA . ASN A 1 99 ? -3.152 -31.484 -0.035 1 97.38 99 ASN A CA 1
ATOM 803 C C . ASN A 1 99 ? -2.287 -32.125 -1.126 1 97.38 99 ASN A C 1
ATOM 805 O O . ASN A 1 99 ? -2.672 -33.125 -1.732 1 97.38 99 ASN A O 1
ATOM 809 N N . LYS A 1 100 ? -1.159 -31.609 -1.316 1 94.12 100 LYS A N 1
ATOM 810 C CA . LYS A 1 100 ? -0.301 -32.031 -2.42 1 94.12 100 LYS A CA 1
ATOM 811 C C . LYS A 1 100 ? 0.144 -33.469 -2.25 1 94.12 100 LYS A C 1
ATOM 813 O O . LYS A 1 100 ? 0.138 -34.25 -3.209 1 94.12 100 LYS A O 1
ATOM 818 N N . ALA A 1 101 ? 0.505 -33.844 -1.069 1 93.81 101 ALA A N 1
ATOM 819 C CA . ALA A 1 101 ? 0.949 -35.219 -0.801 1 93.81 101 ALA A CA 1
ATOM 820 C C . ALA A 1 101 ? -0.199 -36.219 -0.963 1 93.81 101 ALA A C 1
ATOM 822 O O . ALA A 1 101 ? -0.026 -37.281 -1.555 1 93.81 101 ALA A O 1
ATOM 823 N N . GLU A 1 102 ? -1.303 -35.812 -0.454 1 95.56 102 GLU A N 1
ATOM 824 C CA . GLU A 1 102 ? -2.477 -36.688 -0.585 1 95.56 102 GLU A CA 1
ATOM 825 C C . GLU A 1 102 ? -2.9 -36.812 -2.045 1 95.56 102 GLU A C 1
ATOM 827 O O . GLU A 1 102 ? -3.307 -37.875 -2.48 1 95.56 102 GLU A O 1
ATOM 832 N N . THR A 1 103 ? -2.834 -35.75 -2.744 1 95.94 103 THR A N 1
ATOM 833 C CA . THR A 1 103 ? -3.184 -35.781 -4.16 1 95.94 103 THR A CA 1
ATOM 834 C C . THR A 1 103 ? -2.219 -36.656 -4.945 1 95.94 103 THR A C 1
ATOM 836 O O . THR A 1 103 ? -2.637 -37.406 -5.84 1 95.94 103 THR A O 1
ATOM 839 N N . ALA A 1 104 ? -0.962 -36.531 -4.594 1 94.12 104 ALA A N 1
ATOM 840 C CA . ALA A 1 104 ? 0.039 -37.406 -5.227 1 94.12 104 ALA A CA 1
ATOM 841 C C . ALA A 1 104 ? -0.233 -38.875 -4.93 1 94.12 104 ALA A C 1
ATOM 843 O O . ALA A 1 104 ? -0.029 -39.719 -5.789 1 94.12 104 ALA A O 1
ATOM 844 N N . ALA A 1 105 ? -0.647 -39.188 -3.746 1 95.38 105 ALA A N 1
ATOM 845 C CA . ALA A 1 105 ? -0.976 -40.562 -3.367 1 95.38 105 ALA A CA 1
ATOM 846 C C . ALA A 1 105 ? -2.174 -41.062 -4.16 1 95.38 105 ALA A C 1
ATOM 848 O O . ALA A 1 105 ? -2.209 -42.25 -4.551 1 95.38 105 ALA A O 1
ATOM 849 N N . LYS A 1 106 ? -3.047 -40.188 -4.426 1 95.19 106 LYS A N 1
ATOM 850 C CA . LYS A 1 106 ? -4.285 -40.594 -5.102 1 95.19 106 LYS A CA 1
ATOM 851 C C . LYS A 1 106 ? -4.082 -40.656 -6.609 1 95.19 106 LYS A C 1
ATOM 853 O O . LYS A 1 106 ? -4.578 -41.594 -7.258 1 95.19 106 LYS A O 1
ATOM 858 N N . HIS A 1 107 ? -3.381 -39.781 -7.203 1 95.75 107 HIS A N 1
ATOM 859 C CA . HIS A 1 107 ? -3.326 -39.656 -8.656 1 95.75 107 HIS A CA 1
ATOM 860 C C . HIS A 1 107 ? -1.946 -40.031 -9.188 1 95.75 107 HIS A C 1
ATOM 862 O O . HIS A 1 107 ? -1.754 -40.125 -10.398 1 95.75 107 HIS A O 1
ATOM 868 N N . GLY A 1 108 ? -1.017 -40.219 -8.305 1 95 108 GLY A N 1
ATOM 869 C CA . GLY A 1 108 ? 0.352 -40.5 -8.711 1 95 108 GLY A CA 1
ATOM 870 C C . GLY A 1 108 ? 1.235 -39.281 -8.719 1 95 108 GLY A C 1
ATOM 871 O O . GLY A 1 108 ? 0.801 -38.188 -9.125 1 95 108 GLY A O 1
ATOM 872 N N . GLU A 1 109 ? 2.439 -39.438 -8.352 1 93.25 109 GLU A N 1
ATOM 873 C CA . GLU A 1 109 ? 3.406 -38.344 -8.281 1 93.25 109 GLU A CA 1
ATOM 874 C C . GLU A 1 109 ? 3.67 -37.75 -9.664 1 93.25 109 GLU A C 1
ATOM 876 O O . GLU A 1 109 ? 3.803 -36.531 -9.805 1 93.25 109 GLU A O 1
ATOM 881 N N . ALA A 1 110 ? 3.766 -38.594 -10.633 1 93.25 110 ALA A N 1
ATOM 882 C CA . ALA A 1 110 ? 4.047 -38.156 -11.992 1 93.25 110 ALA A CA 1
ATOM 883 C C . ALA A 1 110 ? 2.949 -37.219 -12.5 1 93.25 110 ALA A C 1
ATOM 885 O O . ALA A 1 110 ? 3.234 -36.188 -13.109 1 93.25 110 ALA A O 1
ATOM 886 N N . GLN A 1 111 ? 1.762 -37.594 -12.219 1 94.44 111 GLN A N 1
ATOM 887 C CA . GLN A 1 111 ? 0.624 -36.781 -12.656 1 94.44 111 GLN A CA 1
ATOM 888 C C . GLN A 1 111 ? 0.604 -35.438 -11.961 1 94.44 111 GLN A C 1
ATOM 890 O O . GLN A 1 111 ? 0.359 -34.406 -12.594 1 94.44 111 GLN A O 1
ATOM 895 N N . VAL A 1 112 ? 0.846 -35.469 -10.703 1 93.19 112 VAL A N 1
ATOM 896 C CA . VAL A 1 112 ? 0.866 -34.25 -9.93 1 93.19 112 VAL A CA 1
ATOM 897 C C . VAL A 1 112 ? 2.008 -33.344 -10.414 1 93.19 112 VAL A C 1
ATOM 899 O O . VAL A 1 112 ? 1.853 -32.125 -10.5 1 93.19 112 VAL A O 1
ATOM 902 N N . LYS A 1 113 ? 3.066 -33.906 -10.734 1 90.5 113 LYS A N 1
ATOM 903 C CA . LYS A 1 113 ? 4.191 -33.156 -11.273 1 90.5 113 LYS A CA 1
ATOM 904 C C . LYS A 1 113 ? 3.824 -32.469 -12.594 1 90.5 113 LYS A C 1
ATOM 906 O O . LYS A 1 113 ? 4.18 -31.328 -12.828 1 90.5 113 LYS A O 1
ATOM 911 N N . ILE A 1 114 ? 3.146 -33.156 -13.391 1 91.94 114 ILE A N 1
ATOM 912 C CA . ILE A 1 114 ? 2.705 -32.594 -14.664 1 91.94 114 ILE A CA 1
ATOM 913 C C . ILE A 1 114 ? 1.791 -31.406 -14.422 1 91.94 114 ILE A C 1
ATOM 915 O O . ILE A 1 114 ? 1.961 -30.359 -15.031 1 91.94 114 ILE A O 1
ATOM 919 N N . TRP A 1 115 ? 0.864 -31.547 -13.469 1 92.94 115 TRP A N 1
ATOM 920 C CA . TRP A 1 115 ? -0.095 -30.484 -13.18 1 92.94 115 TRP A CA 1
ATOM 921 C C . TRP A 1 115 ? 0.601 -29.281 -12.555 1 92.94 115 TRP A C 1
ATOM 923 O O . TRP A 1 115 ? 0.182 -28.141 -12.766 1 92.94 115 TRP A O 1
ATOM 933 N N . ARG A 1 116 ? 1.69 -29.484 -11.906 1 90.94 116 ARG A N 1
ATOM 934 C CA . ARG A 1 116 ? 2.342 -28.422 -11.141 1 90.94 116 ARG A CA 1
ATOM 935 C C . ARG A 1 116 ? 3.457 -27.766 -11.953 1 90.94 116 ARG A C 1
ATOM 937 O O . ARG A 1 116 ? 3.707 -26.562 -11.82 1 90.94 116 ARG A O 1
ATOM 944 N N . ARG A 1 117 ? 4.09 -28.594 -12.805 1 89.94 117 ARG A N 1
ATOM 945 C CA . ARG A 1 117 ? 5.371 -28.109 -13.305 1 89.94 117 ARG A CA 1
ATOM 946 C C . ARG A 1 117 ? 5.383 -28.047 -14.828 1 89.94 117 ARG A C 1
ATOM 948 O O . ARG A 1 117 ? 6.238 -27.391 -15.422 1 89.94 117 ARG A O 1
ATOM 955 N N . SER A 1 118 ? 4.453 -28.812 -15.398 1 90.94 118 SER A N 1
ATOM 956 C CA . SER A 1 118 ? 4.449 -28.797 -16.859 1 90.94 118 SER A CA 1
ATOM 957 C C . SER A 1 118 ? 4.203 -27.406 -17.406 1 90.94 118 SER A C 1
ATOM 959 O O . SER A 1 118 ? 3.578 -26.562 -16.734 1 90.94 118 SER A O 1
ATOM 961 N N . PHE A 1 119 ? 4.695 -27.203 -18.609 1 94.62 119 PHE A N 1
ATOM 962 C CA . PHE A 1 119 ? 4.633 -25.875 -19.234 1 94.62 119 PHE A CA 1
ATOM 963 C C . PHE A 1 119 ? 3.236 -25.594 -19.766 1 94.62 119 PHE A C 1
ATOM 965 O O . PHE A 1 119 ? 2.676 -24.531 -19.516 1 94.62 119 PHE A O 1
ATOM 972 N N . ASP A 1 120 ? 2.668 -26.531 -20.422 1 95.38 120 ASP A N 1
ATOM 973 C CA . ASP A 1 120 ? 1.483 -26.203 -21.203 1 95.38 120 ASP A CA 1
ATOM 974 C C . ASP A 1 120 ? 0.288 -27.047 -20.781 1 95.38 120 ASP A C 1
ATOM 976 O O . ASP A 1 120 ? -0.77 -27 -21.422 1 95.38 120 ASP A O 1
ATOM 980 N N . ILE A 1 121 ? 0.372 -27.891 -19.75 1 95.94 121 ILE A N 1
ATOM 981 C CA . ILE A 1 121 ? -0.732 -28.734 -19.297 1 95.94 121 ILE A CA 1
ATOM 982 C C . ILE A 1 121 ? -1.328 -28.156 -18.016 1 95.94 121 ILE A C 1
ATOM 984 O O . ILE A 1 121 ? -0.685 -28.172 -16.969 1 95.94 121 ILE A O 1
ATOM 988 N N . PRO A 1 122 ? -2.496 -27.734 -18.094 1 97.12 122 PRO A N 1
ATOM 989 C CA . PRO A 1 122 ? -3.139 -27.219 -16.875 1 97.12 122 PRO A CA 1
ATOM 990 C C . PRO A 1 122 ? -3.744 -28.328 -16.016 1 97.12 122 PRO A C 1
ATOM 992 O O . PRO A 1 122 ? -3.973 -29.438 -16.5 1 97.12 122 PRO A O 1
ATOM 995 N N . PRO A 1 123 ? -3.936 -28.047 -14.734 1 97.69 123 PRO A N 1
ATOM 996 C CA . PRO A 1 123 ? -4.75 -28.953 -13.922 1 97.69 123 PRO A CA 1
ATOM 997 C C . PRO A 1 123 ? -6.215 -28.969 -14.352 1 97.69 123 PRO A C 1
ATOM 999 O O . PRO A 1 123 ? -6.621 -28.188 -15.203 1 97.69 123 PRO A O 1
ATOM 1002 N N . PRO A 1 124 ? -6.988 -30 -13.859 1 97.56 124 PRO A N 1
ATOM 1003 C CA . PRO A 1 124 ? -8.422 -29.984 -14.18 1 97.56 124 PRO A CA 1
ATOM 1004 C C . PRO A 1 124 ? -9.102 -28.688 -13.789 1 97.56 124 PRO A C 1
ATOM 1006 O O . PRO A 1 124 ? -8.781 -28.109 -12.75 1 97.56 124 PRO A O 1
ATOM 1009 N N . PRO A 1 125 ? -9.977 -28.219 -14.633 1 98 125 PRO A N 1
ATOM 1010 C CA . PRO A 1 125 ? -10.641 -26.938 -14.359 1 98 125 PRO A CA 1
ATOM 1011 C C . PRO A 1 125 ? -11.531 -26.984 -13.125 1 98 125 PRO A C 1
ATOM 1013 O O . PRO A 1 125 ? -12.125 -28.031 -12.82 1 98 125 PRO A O 1
ATOM 1016 N N . MET A 1 126 ? -11.578 -25.875 -12.43 1 97.81 126 MET A N 1
ATOM 1017 C CA . MET A 1 126 ? -12.492 -25.734 -11.297 1 97.81 126 MET A CA 1
ATOM 1018 C C . MET A 1 126 ? -13.938 -25.641 -11.766 1 97.81 126 MET A C 1
ATOM 1020 O O . MET A 1 126 ? -14.273 -24.781 -12.578 1 97.81 126 MET A O 1
ATOM 1024 N N . GLN A 1 127 ? -14.773 -26.484 -11.25 1 97.19 127 GLN A N 1
ATOM 1025 C CA . GLN A 1 127 ? -16.203 -26.469 -11.578 1 97.19 127 GLN A CA 1
ATOM 1026 C C . GLN A 1 127 ? -16.969 -25.594 -10.609 1 97.19 127 GLN A C 1
ATOM 1028 O O . GLN A 1 127 ? -16.469 -25.25 -9.539 1 97.19 127 GLN A O 1
ATOM 1033 N N . SER A 1 128 ? -18.188 -25.281 -10.953 1 95.69 128 SER A N 1
ATOM 1034 C CA . SER A 1 128 ? -19 -24.344 -10.195 1 95.69 128 SER A CA 1
ATOM 1035 C C . SER A 1 128 ? -19.359 -24.891 -8.82 1 95.69 128 SER A C 1
ATOM 1037 O O . SER A 1 128 ? -19.672 -24.141 -7.898 1 95.69 128 SER A O 1
ATOM 1039 N N . ASP A 1 129 ? -19.297 -26.172 -8.68 1 96.88 129 ASP A N 1
ATOM 1040 C CA . ASP A 1 129 ? -19.672 -26.781 -7.41 1 96.88 129 ASP A CA 1
ATOM 1041 C C . ASP A 1 129 ? -18.453 -26.953 -6.504 1 96.88 129 ASP A C 1
ATOM 1043 O O . ASP A 1 129 ? -18.578 -27.438 -5.379 1 96.88 129 ASP A O 1
ATOM 1047 N N . HIS A 1 130 ? -17.344 -26.578 -6.973 1 97.31 130 HIS A N 1
ATOM 1048 C CA . HIS A 1 130 ? -16.141 -26.656 -6.152 1 97.31 130 HIS A CA 1
ATOM 1049 C C . HIS A 1 130 ? -16.281 -25.781 -4.902 1 97.31 130 HIS A C 1
ATOM 1051 O O . HIS A 1 130 ? -16.797 -24.672 -4.969 1 97.31 130 HIS A O 1
ATOM 1057 N N . PRO A 1 131 ? -15.766 -26.234 -3.785 1 97.25 131 PRO A N 1
ATOM 1058 C CA . PRO A 1 131 ? -15.953 -25.516 -2.52 1 97.25 131 PRO A CA 1
ATOM 1059 C C . PRO A 1 131 ? -15.398 -24.094 -2.555 1 97.25 131 PRO A C 1
ATOM 1061 O O . PRO A 1 131 ? -15.891 -23.219 -1.842 1 97.25 131 PRO A O 1
ATOM 1064 N N . PHE A 1 132 ? -14.391 -23.875 -3.373 1 97.5 132 PHE A N 1
ATOM 1065 C CA . PHE A 1 132 ? -13.75 -22.562 -3.377 1 97.5 132 PHE A CA 1
ATOM 1066 C C . PHE A 1 132 ? -14.125 -21.781 -4.637 1 97.5 132 PHE A C 1
ATOM 1068 O O . PHE A 1 132 ? -13.555 -20.719 -4.906 1 97.5 132 PHE A O 1
ATOM 1075 N N . PHE A 1 133 ? -15.062 -22.25 -5.395 1 97.06 133 PHE A N 1
ATOM 1076 C CA . PHE A 1 133 ? -15.445 -21.609 -6.645 1 97.06 133 PHE A CA 1
ATOM 1077 C C . PHE A 1 133 ? -15.961 -20.203 -6.391 1 97.06 133 PHE A C 1
ATOM 1079 O O . PHE A 1 133 ? -15.461 -19.234 -6.973 1 97.06 133 PHE A O 1
ATOM 1086 N N . SER A 1 134 ? -16.922 -20.047 -5.477 1 95.62 134 SER A N 1
ATOM 1087 C CA . SER A 1 134 ? -17.547 -18.766 -5.215 1 95.62 134 SER A CA 1
ATOM 1088 C C . SER A 1 134 ? -16.562 -17.781 -4.598 1 95.62 134 SER A C 1
ATOM 1090 O O . SER A 1 134 ? -16.547 -16.594 -4.969 1 95.62 134 SER A O 1
ATOM 1092 N N . THR A 1 135 ? -15.758 -18.219 -3.697 1 95.75 135 THR A N 1
ATOM 1093 C CA . THR A 1 135 ? -14.812 -17.359 -2.994 1 95.75 135 THR A CA 1
ATOM 1094 C C . THR A 1 135 ? -13.773 -16.797 -3.959 1 95.75 135 THR A C 1
ATOM 1096 O O . THR A 1 135 ? -13.266 -15.695 -3.758 1 95.75 135 THR A O 1
ATOM 1099 N N . ILE A 1 136 ? -13.484 -17.5 -5.02 1 96.12 136 ILE A N 1
ATOM 1100 C CA . ILE A 1 136 ? -12.469 -17.062 -5.965 1 96.12 136 ILE A CA 1
ATOM 1101 C C . ILE A 1 136 ? -13.133 -16.344 -7.141 1 96.12 136 ILE A C 1
ATOM 1103 O O . ILE A 1 136 ? -12.875 -15.156 -7.379 1 96.12 136 ILE A O 1
ATOM 1107 N N . SER A 1 137 ? -14.094 -17 -7.754 1 94.81 137 SER A N 1
ATOM 1108 C CA . SER A 1 137 ? -14.648 -16.531 -9.023 1 94.81 137 SER A CA 1
ATOM 1109 C C . SER A 1 137 ? -15.633 -15.391 -8.805 1 94.81 137 SER A C 1
ATOM 1111 O O . SER A 1 137 ? -15.891 -14.602 -9.719 1 94.81 137 SER A O 1
ATOM 1113 N N . LYS A 1 138 ? -16.172 -15.25 -7.633 1 94.88 138 LYS A N 1
ATOM 1114 C CA . LYS A 1 138 ? -17.172 -14.211 -7.391 1 94.88 138 LYS A CA 1
ATOM 1115 C C . LYS A 1 138 ? -16.594 -13.109 -6.496 1 94.88 138 LYS A C 1
ATOM 1117 O O . LYS A 1 138 ? -17.328 -12.219 -6.055 1 94.88 138 LYS A O 1
ATOM 1122 N N . ASP A 1 139 ? -15.391 -13.227 -6.27 1 96.19 139 ASP A N 1
ATOM 1123 C CA . ASP A 1 139 ? -14.734 -12.18 -5.488 1 96.19 139 ASP A CA 1
ATOM 1124 C C . ASP A 1 139 ? -14.805 -10.836 -6.207 1 96.19 139 ASP A C 1
ATOM 1126 O O . ASP A 1 139 ? -14.523 -10.75 -7.406 1 96.19 139 ASP A O 1
ATOM 1130 N N . ARG A 1 140 ? -15.055 -9.758 -5.457 1 94.38 140 ARG A N 1
ATOM 1131 C CA . ARG A 1 140 ? -15.234 -8.414 -6 1 94.38 140 ARG A CA 1
ATOM 1132 C C . ARG A 1 140 ? -13.961 -7.93 -6.688 1 94.38 140 ARG A C 1
ATOM 1134 O O . ARG A 1 140 ? -14.023 -7.105 -7.605 1 94.38 140 ARG A O 1
ATOM 1141 N N . ARG A 1 141 ? -12.828 -8.43 -6.379 1 94.38 141 ARG A N 1
ATOM 1142 C CA . ARG A 1 141 ? -11.562 -8.008 -6.961 1 94.38 141 ARG A CA 1
ATOM 1143 C C . ARG A 1 141 ? -11.508 -8.336 -8.453 1 94.38 141 ARG A C 1
ATOM 1145 O O . ARG A 1 141 ? -10.75 -7.719 -9.203 1 94.38 141 ARG A O 1
ATOM 1152 N N . TYR A 1 142 ? -12.289 -9.312 -8.75 1 96.88 142 TYR A N 1
ATOM 1153 C CA . TYR A 1 142 ? -12.234 -9.781 -10.125 1 96.88 142 TYR A CA 1
ATOM 1154 C C . TYR A 1 142 ? -13.523 -9.461 -10.867 1 96.88 142 TYR A C 1
ATOM 1156 O O . TYR A 1 142 ? -13.789 -10.023 -11.93 1 96.88 142 TYR A O 1
ATOM 1164 N N . ALA A 1 143 ? -14.359 -8.594 -10.336 1 93.62 143 ALA A N 1
ATOM 1165 C CA . ALA A 1 143 ? -15.695 -8.305 -10.852 1 93.62 143 ALA A CA 1
ATOM 1166 C C . ALA A 1 143 ? -15.625 -7.695 -12.25 1 93.62 143 ALA A C 1
ATOM 1168 O O . ALA A 1 143 ? -16.547 -7.871 -13.055 1 93.62 143 ALA A O 1
ATOM 1169 N N . ASP A 1 144 ? -14.539 -7.012 -12.57 1 93.5 144 ASP A N 1
ATOM 1170 C CA . ASP A 1 144 ? -14.43 -6.305 -13.844 1 93.5 144 ASP A CA 1
ATOM 1171 C C . ASP A 1 144 ? -13.812 -7.195 -14.914 1 93.5 144 ASP A C 1
ATOM 1173 O O . ASP A 1 144 ? -13.695 -6.789 -16.078 1 93.5 144 ASP A O 1
ATOM 1177 N N . LEU A 1 145 ? -13.422 -8.398 -14.547 1 95.75 145 LEU A N 1
ATOM 1178 C CA . LEU A 1 145 ? -12.812 -9.297 -15.516 1 95.75 145 LEU A CA 1
ATOM 1179 C C . LEU A 1 145 ? -13.875 -9.961 -16.391 1 95.75 145 LEU A C 1
ATOM 1181 O O . LEU A 1 145 ? -14.953 -10.312 -15.891 1 95.75 145 LEU A O 1
ATOM 1185 N N . THR A 1 146 ? -13.539 -10.086 -17.672 1 95.38 146 THR A N 1
ATOM 1186 C CA . THR A 1 146 ? -14.406 -10.852 -18.547 1 95.38 146 THR A CA 1
ATOM 1187 C C . THR A 1 146 ? -14.305 -12.344 -18.25 1 95.38 146 THR A C 1
ATOM 1189 O O . THR A 1 146 ? -13.367 -12.781 -17.578 1 95.38 146 THR A O 1
ATOM 1192 N N . GLU A 1 147 ? -15.227 -13.07 -18.766 1 91.44 147 GLU A N 1
ATOM 1193 C CA . GLU A 1 147 ? -15.258 -14.508 -18.531 1 91.44 147 GLU A CA 1
ATOM 1194 C C . GLU A 1 147 ? -14 -15.188 -19.062 1 91.44 147 GLU A C 1
ATOM 1196 O O . GLU A 1 147 ? -13.516 -16.156 -18.484 1 91.44 147 GLU A O 1
ATOM 1201 N N . ASP A 1 148 ? -13.469 -14.609 -20.094 1 93 148 ASP A N 1
ATOM 1202 C CA . ASP A 1 148 ? -12.281 -15.203 -20.703 1 93 148 ASP A CA 1
ATOM 1203 C C . ASP A 1 148 ? -11.023 -14.852 -19.922 1 93 148 ASP A C 1
ATOM 1205 O O . ASP A 1 148 ? -10 -15.531 -20.031 1 93 148 ASP A O 1
ATOM 1209 N N . GLN A 1 149 ? -11.133 -13.812 -19.125 1 95.38 149 GLN A N 1
ATOM 1210 C CA . GLN A 1 149 ? -9.992 -13.367 -18.328 1 95.38 149 GLN A CA 1
ATOM 1211 C C . GLN A 1 149 ? -9.953 -14.078 -16.969 1 95.38 149 GLN A C 1
ATOM 1213 O O . GLN A 1 149 ? -8.891 -14.18 -16.344 1 95.38 149 GLN A O 1
ATOM 1218 N N . LEU A 1 150 ? -11.109 -14.484 -16.562 1 96.31 150 LEU A N 1
ATOM 1219 C CA . LEU A 1 150 ? -11.195 -15.188 -15.281 1 96.31 150 LEU A CA 1
ATOM 1220 C C . LEU A 1 150 ? -10.93 -16.672 -15.461 1 96.31 150 LEU A C 1
ATOM 1222 O O . LEU A 1 150 ? -11.805 -17.422 -15.914 1 96.31 150 LEU A O 1
ATOM 1226 N N . PRO A 1 151 ? -9.805 -17.109 -15 1 96.75 151 PRO A N 1
ATOM 1227 C CA . PRO A 1 151 ? -9.469 -18.516 -15.281 1 96.75 151 PRO A CA 1
ATOM 1228 C C . PRO A 1 151 ? -10.148 -19.484 -14.328 1 96.75 151 PRO A C 1
ATOM 1230 O O . PRO A 1 151 ? -10.492 -19.125 -13.195 1 96.75 151 PRO A O 1
ATOM 1233 N N . THR A 1 152 ? -10.32 -20.688 -14.852 1 97.12 152 THR A N 1
ATOM 1234 C CA . THR A 1 152 ? -10.773 -21.797 -14.008 1 97.12 152 THR A CA 1
ATOM 1235 C C . THR A 1 152 ? -9.633 -22.766 -13.727 1 97.12 152 THR A C 1
ATOM 1237 O O . THR A 1 152 ? -9.742 -23.625 -12.859 1 97.12 152 THR A O 1
ATOM 1240 N N . CYS A 1 153 ? -8.641 -22.625 -14.406 1 97.69 153 CYS A N 1
ATOM 1241 C CA . CYS A 1 153 ? -7.348 -23.297 -14.266 1 97.69 153 CYS A CA 1
ATOM 1242 C C . CYS A 1 153 ? -6.305 -22.656 -15.18 1 97.69 153 CYS A C 1
ATOM 1244 O O . CYS A 1 153 ? -6.648 -21.953 -16.125 1 97.69 153 CYS A O 1
ATOM 1246 N N . GLU A 1 154 ? -5.031 -22.906 -14.852 1 98.12 154 GLU A N 1
ATOM 1247 C CA . GLU A 1 154 ? -3.965 -22.359 -15.688 1 98.12 154 GLU A CA 1
ATOM 1248 C C . GLU A 1 154 ? -2.76 -23.297 -15.719 1 98.12 154 GLU A C 1
ATOM 1250 O O . GLU A 1 154 ? -2.412 -23.922 -14.711 1 98.12 154 GLU A O 1
ATOM 1255 N N . SER A 1 155 ? -2.223 -23.438 -16.938 1 97.44 155 SER A N 1
ATOM 1256 C CA . SER A 1 155 ? -0.854 -23.922 -17.062 1 97.44 155 SER A CA 1
ATOM 1257 C C . SER A 1 155 ? 0.155 -22.797 -16.875 1 97.44 155 SER A C 1
ATOM 1259 O O . SER A 1 155 ? -0.227 -21.641 -16.75 1 97.44 155 SER A O 1
ATOM 1261 N N . LEU A 1 156 ? 1.423 -23.156 -16.812 1 96.94 156 LEU A N 1
ATOM 1262 C CA . LEU A 1 156 ? 2.436 -22.109 -16.781 1 96.94 156 LEU A CA 1
ATOM 1263 C C . LEU A 1 156 ? 2.342 -21.234 -18.031 1 96.94 156 LEU A C 1
ATOM 1265 O O . LEU A 1 156 ? 2.484 -20.016 -17.953 1 96.94 156 LEU A O 1
ATOM 1269 N N . LYS A 1 157 ? 2.088 -21.859 -19.156 1 97.56 157 LYS A N 1
ATOM 1270 C CA . LYS A 1 157 ? 1.913 -21.141 -20.422 1 97.56 157 LYS A CA 1
ATOM 1271 C C . LYS A 1 157 ? 0.794 -20.109 -20.312 1 97.56 157 LYS A C 1
ATOM 1273 O O . LYS A 1 157 ? 0.946 -18.969 -20.766 1 97.56 157 LYS A O 1
ATOM 1278 N N . ASP A 1 158 ? -0.305 -20.469 -19.703 1 97.88 158 ASP A N 1
ATOM 1279 C CA . ASP A 1 158 ? -1.445 -19.578 -19.516 1 97.88 158 ASP A CA 1
ATOM 1280 C C . ASP A 1 158 ? -1.092 -18.406 -18.609 1 97.88 158 ASP A C 1
ATOM 1282 O O . ASP A 1 158 ? -1.479 -17.266 -18.859 1 97.88 158 ASP A O 1
ATOM 1286 N N . THR A 1 159 ? -0.41 -18.734 -17.516 1 97.94 159 THR A N 1
ATOM 1287 C CA . THR A 1 159 ? 0.023 -17.703 -16.578 1 97.94 159 THR A CA 1
ATOM 1288 C C . THR A 1 159 ? 0.927 -16.688 -17.25 1 97.94 159 THR A C 1
ATOM 1290 O O . THR A 1 159 ? 0.765 -15.477 -17.062 1 97.94 159 THR A O 1
ATOM 1293 N N . ILE A 1 160 ? 1.848 -17.156 -18.062 1 97.31 160 ILE A N 1
ATOM 1294 C CA . ILE A 1 160 ? 2.773 -16.297 -18.797 1 97.31 160 ILE A CA 1
ATOM 1295 C C . ILE A 1 160 ? 2.004 -15.43 -19.781 1 97.31 160 ILE A C 1
ATOM 1297 O O . ILE A 1 160 ? 2.301 -14.242 -19.953 1 97.31 160 ILE A O 1
ATOM 1301 N N . ALA A 1 161 ? 1.021 -15.992 -20.406 1 97.5 161 ALA A N 1
ATOM 1302 C CA . ALA A 1 161 ? 0.247 -15.305 -21.422 1 97.5 161 ALA A CA 1
ATOM 1303 C C . ALA A 1 161 ? -0.465 -14.078 -20.859 1 97.5 161 ALA A C 1
ATOM 1305 O O . ALA A 1 161 ? -0.659 -13.086 -21.547 1 97.5 161 ALA A O 1
ATOM 1306 N N . ARG A 1 162 ? -0.854 -14.125 -19.625 1 96.81 162 ARG A N 1
ATOM 1307 C CA . ARG A 1 162 ? -1.521 -12.953 -19.062 1 96.81 162 ARG A CA 1
ATOM 1308 C C . ARG A 1 162 ? -0.519 -12.031 -18.375 1 96.81 162 ARG A C 1
ATOM 1310 O O . ARG A 1 162 ? -0.76 -10.828 -18.266 1 96.81 162 ARG A O 1
ATOM 1317 N N . ALA A 1 163 ? 0.616 -12.492 -17.922 1 97.81 163 ALA A N 1
ATOM 1318 C CA . ALA A 1 163 ? 1.6 -11.695 -17.188 1 97.81 163 ALA A CA 1
ATOM 1319 C C . ALA A 1 163 ? 2.465 -10.883 -18.156 1 97.81 163 ALA A C 1
ATOM 1321 O O . ALA A 1 163 ? 2.805 -9.734 -17.875 1 97.81 163 ALA A O 1
ATOM 1322 N N . LEU A 1 164 ? 2.791 -11.43 -19.312 1 97.75 164 LEU A N 1
ATOM 1323 C CA . LEU A 1 164 ? 3.785 -10.836 -20.203 1 97.75 164 LEU A CA 1
ATOM 1324 C C . LEU A 1 164 ? 3.244 -9.578 -20.859 1 97.75 164 LEU A C 1
ATOM 1326 O O . LEU A 1 164 ? 3.973 -8.594 -21.016 1 97.75 164 LEU A O 1
ATOM 1330 N N . PRO A 1 165 ? 1.986 -9.57 -21.297 1 97.94 165 PRO A N 1
ATOM 1331 C CA . PRO A 1 165 ? 1.468 -8.305 -21.828 1 97.94 165 PRO A CA 1
ATOM 1332 C C . PRO A 1 165 ? 1.577 -7.164 -20.828 1 97.94 165 PRO A C 1
ATOM 1334 O O . PRO A 1 165 ? 1.915 -6.035 -21.203 1 97.94 165 PRO A O 1
ATOM 1337 N N . PHE A 1 166 ? 1.245 -7.477 -19.609 1 98.19 166 PHE A N 1
ATOM 1338 C CA . PHE A 1 166 ? 1.399 -6.457 -18.578 1 98.19 166 PHE A CA 1
ATOM 1339 C C . PHE A 1 166 ? 2.865 -6.07 -18.406 1 98.19 166 PHE A C 1
ATOM 1341 O O . PHE A 1 166 ? 3.193 -4.891 -18.281 1 98.19 166 PHE A O 1
ATOM 1348 N N . TRP A 1 167 ? 3.768 -7.039 -18.375 1 98.38 167 TRP A N 1
ATOM 1349 C CA . TRP A 1 167 ? 5.207 -6.793 -18.359 1 98.38 167 TRP A CA 1
ATOM 1350 C C . TRP A 1 167 ? 5.609 -5.836 -19.469 1 98.38 167 TRP A C 1
ATOM 1352 O O . TRP A 1 167 ? 6.254 -4.816 -19.219 1 98.38 167 TRP A O 1
ATOM 1362 N N . ASN A 1 168 ? 5.195 -6.105 -20.641 1 98 168 ASN A N 1
ATOM 1363 C CA . ASN A 1 168 ? 5.617 -5.359 -21.812 1 98 168 ASN A CA 1
ATOM 1364 C C . ASN A 1 168 ? 4.98 -3.975 -21.859 1 98 168 ASN A C 1
ATOM 1366 O O . ASN A 1 168 ? 5.637 -2.992 -22.203 1 98 168 ASN A O 1
ATOM 1370 N N . GLU A 1 169 ? 3.768 -3.877 -21.453 1 98.06 169 GLU A N 1
ATOM 1371 C CA . GLU A 1 169 ? 3.008 -2.646 -21.672 1 98.06 169 GLU A CA 1
ATOM 1372 C C . GLU A 1 169 ? 3.148 -1.698 -20.484 1 98.06 169 GLU A C 1
ATOM 1374 O O . GLU A 1 169 ? 3.062 -0.479 -20.641 1 98.06 169 GLU A O 1
ATOM 1379 N N . GLU A 1 170 ? 3.369 -2.26 -19.312 1 98.06 170 GLU A N 1
ATOM 1380 C CA . GLU A 1 170 ? 3.326 -1.41 -18.125 1 98.06 170 GLU A CA 1
ATOM 1381 C C . GLU A 1 170 ? 4.68 -1.379 -17.422 1 98.06 170 GLU A C 1
ATOM 1383 O O . GLU A 1 170 ? 5.145 -0.314 -17 1 98.06 170 GLU A O 1
ATOM 1388 N N . ILE A 1 171 ? 5.367 -2.463 -17.312 1 98.44 171 ILE A N 1
ATOM 1389 C CA . ILE A 1 171 ? 6.578 -2.537 -16.5 1 98.44 171 ILE A CA 1
ATOM 1390 C C . ILE A 1 171 ? 7.781 -2.1 -17.328 1 98.44 171 ILE A C 1
ATOM 1392 O O . ILE A 1 171 ? 8.586 -1.281 -16.875 1 98.44 171 ILE A O 1
ATOM 1396 N N . VAL A 1 172 ? 7.918 -2.557 -18.516 1 98.19 172 VAL A N 1
ATOM 1397 C CA . VAL A 1 172 ? 9.062 -2.299 -19.391 1 98.19 172 VAL A CA 1
ATOM 1398 C C . VAL A 1 172 ? 9.219 -0.795 -19.609 1 98.19 172 VAL A C 1
ATOM 1400 O O . VAL A 1 172 ? 10.312 -0.25 -19.484 1 98.19 172 VAL A O 1
ATOM 1403 N N . PRO A 1 173 ? 8.133 -0.105 -19.969 1 98.19 173 PRO A N 1
ATOM 1404 C CA . PRO A 1 173 ? 8.289 1.34 -20.156 1 98.19 173 PRO A CA 1
ATOM 1405 C C . PRO A 1 173 ? 8.875 2.033 -18.922 1 98.19 173 PRO A C 1
ATOM 1407 O O . PRO A 1 173 ? 9.664 2.977 -19.047 1 98.19 173 PRO A O 1
ATOM 1410 N N . GLN A 1 174 ? 8.5 1.599 -17.688 1 97.94 174 GLN A N 1
ATOM 1411 C CA . GLN A 1 174 ? 9.047 2.176 -16.469 1 97.94 174 GLN A CA 1
ATOM 1412 C C . GLN A 1 174 ? 10.547 1.9 -16.359 1 97.94 174 GLN A C 1
ATOM 1414 O O . GLN A 1 174 ? 11.32 2.791 -16.016 1 97.94 174 GLN A O 1
ATOM 1419 N N . ILE A 1 175 ? 10.922 0.706 -16.688 1 97.75 175 ILE A N 1
ATOM 1420 C CA . ILE A 1 175 ? 12.336 0.33 -16.641 1 97.75 175 ILE A CA 1
ATOM 1421 C C . ILE A 1 175 ? 13.125 1.155 -17.656 1 97.75 175 ILE A C 1
ATOM 1423 O O . ILE A 1 175 ? 14.18 1.706 -17.328 1 97.75 175 ILE A O 1
ATOM 1427 N N . LYS A 1 176 ? 12.641 1.292 -18.766 1 97.06 176 LYS A N 1
ATOM 1428 C CA . LYS A 1 176 ? 13.336 1.983 -19.844 1 97.06 176 LYS A CA 1
ATOM 1429 C C . LYS A 1 176 ? 13.438 3.48 -19.562 1 97.06 176 LYS A C 1
ATOM 1431 O O . LYS A 1 176 ? 14.297 4.164 -20.125 1 97.06 176 LYS A O 1
ATOM 1436 N N . GLU A 1 177 ? 12.531 3.988 -18.797 1 96.25 177 GLU A N 1
ATOM 1437 C CA . GLU A 1 177 ? 12.617 5.379 -18.344 1 96.25 177 GLU A CA 1
ATOM 1438 C C . GLU A 1 177 ? 13.695 5.559 -17.281 1 96.25 177 GLU A C 1
ATOM 1440 O O . GLU A 1 177 ? 13.945 6.676 -16.828 1 96.25 177 GLU A O 1
ATOM 1445 N N . GLY A 1 178 ? 14.297 4.457 -16.844 1 95.56 178 GLY A N 1
ATOM 1446 C CA . GLY A 1 178 ? 15.391 4.508 -15.891 1 95.56 178 GLY A CA 1
ATOM 1447 C C . GLY A 1 178 ? 14.945 4.297 -14.461 1 95.56 178 GLY A C 1
ATOM 1448 O O . GLY A 1 178 ? 15.734 4.441 -13.523 1 95.56 178 GLY A O 1
ATOM 1449 N N . LYS A 1 179 ? 13.719 3.932 -14.242 1 97 179 LYS A N 1
ATOM 1450 C CA . LYS A 1 179 ? 13.203 3.73 -12.891 1 97 179 LYS A CA 1
ATOM 1451 C C . LYS A 1 179 ? 13.695 2.41 -12.305 1 97 179 LYS A C 1
ATOM 1453 O O . LYS A 1 179 ? 13.789 1.407 -13.016 1 97 179 LYS A O 1
ATOM 1458 N N . ARG A 1 180 ? 14.078 2.494 -11.086 1 97.56 180 ARG A N 1
ATOM 1459 C CA . ARG A 1 180 ? 14.367 1.283 -10.32 1 97.56 180 ARG A CA 1
ATOM 1460 C C . ARG A 1 180 ? 13.086 0.591 -9.883 1 97.56 180 ARG A C 1
ATOM 1462 O O . ARG A 1 180 ? 12.344 1.115 -9.047 1 97.56 180 ARG A O 1
ATOM 1469 N N . VAL A 1 181 ? 12.875 -0.646 -10.391 1 98.62 181 VAL A N 1
ATOM 1470 C CA . VAL A 1 181 ? 11.578 -1.299 -10.273 1 98.62 181 VAL A CA 1
ATOM 1471 C C . VAL A 1 181 ? 11.672 -2.475 -9.305 1 98.62 181 VAL A C 1
ATOM 1473 O O . VAL A 1 181 ? 12.633 -3.252 -9.359 1 98.62 181 VAL A O 1
ATOM 1476 N N . LEU A 1 182 ? 10.703 -2.588 -8.391 1 98.88 182 LEU A N 1
ATOM 1477 C CA . LEU A 1 182 ? 10.523 -3.715 -7.48 1 98.88 182 LEU A CA 1
ATOM 1478 C C . LEU A 1 182 ? 9.211 -4.438 -7.773 1 98.88 182 LEU A C 1
ATOM 1480 O O . LEU A 1 182 ? 8.148 -3.814 -7.82 1 98.88 182 LEU A O 1
ATOM 1484 N N . ILE A 1 183 ? 9.266 -5.77 -7.98 1 98.88 183 ILE A N 1
ATOM 1485 C CA . ILE A 1 183 ? 8.07 -6.578 -8.203 1 98.88 183 ILE A CA 1
ATOM 1486 C C . ILE A 1 183 ? 7.949 -7.629 -7.102 1 98.88 183 ILE A C 1
ATOM 1488 O O . ILE A 1 183 ? 8.844 -8.469 -6.934 1 98.88 183 ILE A O 1
ATOM 1492 N N . ALA A 1 184 ? 6.961 -7.551 -6.289 1 98.94 184 ALA A N 1
ATOM 1493 C CA . ALA A 1 184 ? 6.598 -8.602 -5.34 1 98.94 184 ALA A CA 1
ATOM 1494 C C . ALA A 1 184 ? 5.41 -9.414 -5.852 1 98.94 184 ALA A C 1
ATOM 1496 O O . ALA A 1 184 ? 4.305 -8.883 -5.984 1 98.94 184 ALA A O 1
ATOM 1497 N N . ALA A 1 185 ? 5.609 -10.664 -6.086 1 98.81 185 ALA A N 1
ATOM 1498 C CA . ALA A 1 185 ? 4.559 -11.477 -6.695 1 98.81 185 ALA A CA 1
ATOM 1499 C C . ALA A 1 185 ? 4.684 -12.938 -6.277 1 98.81 185 ALA A C 1
ATOM 1501 O O . ALA A 1 185 ? 4.84 -13.234 -5.09 1 98.81 185 ALA A O 1
ATOM 1502 N N . HIS A 1 186 ? 4.422 -13.844 -7.281 1 98.69 186 HIS A N 1
ATOM 1503 C CA . HIS A 1 186 ? 4.293 -15.258 -6.953 1 98.69 186 HIS A CA 1
ATOM 1504 C C . HIS A 1 186 ? 5.273 -16.094 -7.762 1 98.69 186 HIS A C 1
ATOM 1506 O O . HIS A 1 186 ? 5.969 -15.586 -8.641 1 98.69 186 HIS A O 1
ATOM 1512 N N . GLY A 1 187 ? 5.348 -17.359 -7.406 1 97 187 GLY A N 1
ATOM 1513 C CA . GLY A 1 187 ? 6.301 -18.266 -8.039 1 97 187 GLY A CA 1
ATOM 1514 C C . GLY A 1 187 ? 6.113 -18.359 -9.539 1 97 187 GLY A C 1
ATOM 1515 O O . GLY A 1 187 ? 7.039 -18.078 -10.305 1 97 187 GLY A O 1
ATOM 1516 N N . ASN A 1 188 ? 4.918 -18.656 -9.945 1 97 188 ASN A N 1
ATOM 1517 C CA . ASN A 1 188 ? 4.703 -18.953 -11.359 1 97 188 ASN A CA 1
ATOM 1518 C C . ASN A 1 188 ? 4.672 -17.672 -12.195 1 97 188 ASN A C 1
ATOM 1520 O O . ASN A 1 188 ? 5.16 -17.641 -13.328 1 97 188 ASN A O 1
ATOM 1524 N N . SER A 1 189 ? 4.094 -16.578 -11.711 1 97.94 189 SER A N 1
ATOM 1525 C CA . SER A 1 189 ? 4.117 -15.328 -12.453 1 97.94 189 SER A CA 1
ATOM 1526 C C . SER A 1 189 ? 5.539 -14.805 -12.617 1 97.94 189 SER A C 1
ATOM 1528 O O . SER A 1 189 ? 5.922 -14.359 -13.703 1 97.94 189 SER A O 1
ATOM 1530 N N . LEU A 1 190 ? 6.359 -14.922 -11.578 1 98.06 190 LEU A N 1
ATOM 1531 C CA . LEU A 1 190 ? 7.746 -14.469 -11.641 1 98.06 190 LEU A CA 1
ATOM 1532 C C . LEU A 1 190 ? 8.57 -15.375 -12.539 1 98.06 190 LEU A C 1
ATOM 1534 O O . LEU A 1 190 ? 9.453 -14.898 -13.266 1 98.06 190 LEU A O 1
ATOM 1538 N N . ARG A 1 191 ? 8.289 -16.703 -12.484 1 96.44 191 ARG A N 1
ATOM 1539 C CA . ARG A 1 191 ? 8.961 -17.609 -13.398 1 96.44 191 ARG A CA 1
ATOM 1540 C C . ARG A 1 191 ? 8.703 -17.219 -14.852 1 96.44 191 ARG A C 1
ATOM 1542 O O . ARG A 1 191 ? 9.586 -17.344 -15.703 1 96.44 191 ARG A O 1
ATOM 1549 N N . GLY A 1 192 ? 7.488 -16.797 -15.078 1 96.12 192 GLY A N 1
ATOM 1550 C CA . GLY A 1 192 ? 7.18 -16.312 -16.422 1 96.12 192 GLY A CA 1
ATOM 1551 C C . GLY A 1 192 ? 8.039 -15.148 -16.859 1 96.12 192 GLY A C 1
ATOM 1552 O O . GLY A 1 192 ? 8.555 -15.133 -17.969 1 96.12 192 GLY A O 1
ATOM 1553 N N . ILE A 1 193 ? 8.219 -14.242 -15.977 1 96.56 193 ILE A N 1
ATOM 1554 C CA . ILE A 1 193 ? 9.031 -13.062 -16.266 1 96.56 193 ILE A CA 1
ATOM 1555 C C . ILE A 1 193 ? 10.492 -13.477 -16.438 1 96.56 193 ILE A C 1
ATOM 1557 O O . ILE A 1 193 ? 11.164 -13.031 -17.375 1 96.56 193 ILE A O 1
ATOM 1561 N N . VAL A 1 194 ? 10.945 -14.352 -15.602 1 96.06 194 VAL A N 1
ATOM 1562 C CA . VAL A 1 194 ? 12.32 -14.836 -15.648 1 96.06 194 VAL A CA 1
ATOM 1563 C C . VAL A 1 194 ? 12.555 -15.586 -16.953 1 96.06 194 VAL A C 1
ATOM 1565 O O . VAL A 1 194 ? 13.586 -15.398 -17.594 1 96.06 194 VAL A O 1
ATOM 1568 N N . LYS A 1 195 ? 11.594 -16.453 -17.312 1 96.31 195 LYS A N 1
ATOM 1569 C CA . LYS A 1 195 ? 11.695 -17.172 -18.578 1 96.31 195 LYS A CA 1
ATOM 1570 C C . LYS A 1 195 ? 11.898 -16.203 -19.734 1 96.31 195 LYS A C 1
ATOM 1572 O O . LYS A 1 195 ? 12.727 -16.453 -20.609 1 96.31 195 LYS A O 1
ATOM 1577 N N . HIS A 1 196 ? 11.133 -15.18 -19.703 1 96.25 196 HIS A N 1
ATOM 1578 C CA . HIS A 1 196 ? 11.195 -14.172 -20.766 1 96.25 196 HIS A CA 1
ATOM 1579 C C . HIS A 1 196 ? 12.531 -13.438 -20.75 1 96.25 196 HIS A C 1
ATOM 1581 O O . HIS A 1 196 ? 13.172 -13.289 -21.781 1 96.25 196 HIS A O 1
ATOM 1587 N N . LEU A 1 197 ? 13.031 -13 -19.594 1 95.62 197 LEU A N 1
ATOM 1588 C CA . LEU A 1 197 ? 14.266 -12.227 -19.453 1 95.62 197 LEU A CA 1
ATOM 1589 C C . LEU A 1 197 ? 15.477 -13.047 -19.875 1 95.62 197 LEU A C 1
ATOM 1591 O O . LEU A 1 197 ? 16.359 -12.531 -20.562 1 95.62 197 LEU A O 1
ATOM 1595 N N . GLU A 1 198 ? 15.438 -14.289 -19.547 1 94.44 198 GLU A N 1
ATOM 1596 C CA . GLU A 1 198 ? 16.609 -15.133 -19.766 1 94.44 198 GLU A CA 1
ATOM 1597 C C . GLU A 1 198 ? 16.469 -15.945 -21.047 1 94.44 198 GLU A C 1
ATOM 1599 O O . GLU A 1 198 ? 17.406 -16.656 -21.438 1 94.44 198 GLU A O 1
ATOM 1604 N N . GLY A 1 199 ? 15.367 -15.891 -21.656 1 94.56 199 GLY A N 1
ATOM 1605 C CA . GLY A 1 199 ? 15.156 -16.703 -22.859 1 94.56 199 GLY A CA 1
ATOM 1606 C C . GLY A 1 199 ? 15.227 -18.188 -22.578 1 94.56 199 GLY A C 1
ATOM 1607 O O . GLY A 1 199 ? 15.852 -18.938 -23.344 1 94.56 199 GLY A O 1
ATOM 1608 N N . MET A 1 200 ? 14.609 -18.625 -21.5 1 93.44 200 MET A N 1
ATOM 1609 C CA . MET A 1 200 ? 14.656 -20.031 -21.094 1 93.44 200 MET A CA 1
ATOM 1610 C C . MET A 1 200 ? 13.734 -20.875 -21.969 1 93.44 200 MET A C 1
ATOM 1612 O O . MET A 1 200 ? 12.664 -20.406 -22.375 1 93.44 200 MET A O 1
ATOM 1616 N N . SER A 1 201 ? 14.203 -22.078 -22.141 1 94.56 201 SER A N 1
ATOM 1617 C CA . SER A 1 201 ? 13.359 -23.047 -22.844 1 94.56 201 SER A CA 1
ATOM 1618 C C . SER A 1 201 ? 12.242 -23.562 -21.938 1 94.56 201 SER A C 1
ATOM 1620 O O . SER A 1 201 ? 12.258 -23.312 -20.734 1 94.56 201 SER A O 1
ATOM 1622 N N . GLU A 1 202 ? 11.312 -24.25 -22.594 1 92.94 202 GLU A N 1
ATOM 1623 C CA . GLU A 1 202 ? 10.211 -24.844 -21.828 1 92.94 202 GLU A CA 1
ATOM 1624 C C . GLU A 1 202 ? 10.719 -25.906 -20.859 1 92.94 202 GLU A C 1
ATOM 1626 O O . GLU A 1 202 ? 10.211 -26.016 -19.734 1 92.94 202 GLU A O 1
ATOM 1631 N N . GLU A 1 203 ? 11.703 -26.609 -21.219 1 90.94 203 GLU A N 1
ATOM 1632 C CA . GLU A 1 203 ? 12.281 -27.656 -20.375 1 90.94 203 GLU A CA 1
ATOM 1633 C C . GLU A 1 203 ? 13.055 -27.047 -19.203 1 90.94 203 GLU A C 1
ATOM 1635 O O . GLU A 1 203 ? 12.969 -27.531 -18.078 1 90.94 203 GLU A O 1
ATOM 1640 N N . ALA A 1 204 ? 13.758 -25.984 -19.469 1 91.44 204 ALA A N 1
ATOM 1641 C CA . ALA A 1 204 ? 14.594 -25.359 -18.469 1 91.44 204 ALA A CA 1
ATOM 1642 C C . ALA A 1 204 ? 13.75 -24.703 -17.375 1 91.44 204 ALA A C 1
ATOM 1644 O O . ALA A 1 204 ? 14.117 -24.719 -16.203 1 91.44 204 ALA A O 1
ATOM 1645 N N . ILE A 1 205 ? 12.664 -24.156 -17.766 1 91.75 205 ILE A N 1
ATOM 1646 C CA . ILE A 1 205 ? 11.836 -23.406 -16.828 1 91.75 205 ILE A CA 1
ATOM 1647 C C . ILE A 1 205 ? 11.188 -24.375 -15.828 1 91.75 205 ILE A C 1
ATOM 1649 O O . ILE A 1 205 ? 10.875 -23.984 -14.695 1 91.75 205 ILE A O 1
ATOM 1653 N N . MET A 1 206 ? 10.93 -25.609 -16.219 1 88.31 206 MET A N 1
ATOM 1654 C CA . MET A 1 206 ? 10.305 -26.578 -15.336 1 88.31 206 MET A CA 1
ATOM 1655 C C . MET A 1 206 ? 11.195 -26.875 -14.133 1 88.31 206 MET A C 1
ATOM 1657 O O . MET A 1 206 ? 10.695 -27.266 -13.07 1 88.31 206 MET A O 1
ATOM 1661 N N . GLU A 1 207 ? 12.445 -26.609 -14.289 1 86.25 207 GLU A N 1
ATOM 1662 C CA . GLU A 1 207 ? 13.398 -26.938 -13.234 1 86.25 207 GLU A CA 1
ATOM 1663 C C . GLU A 1 207 ? 13.711 -25.719 -12.367 1 86.25 207 GLU A C 1
ATOM 1665 O O . GLU A 1 207 ? 14.336 -25.844 -11.312 1 86.25 207 GLU A O 1
ATOM 1670 N N . LEU A 1 208 ? 13.281 -24.578 -12.781 1 89.06 208 LEU A N 1
ATOM 1671 C CA . LEU A 1 208 ? 13.586 -23.359 -12.047 1 89.06 208 LEU A CA 1
ATOM 1672 C C . LEU A 1 208 ? 12.688 -23.219 -10.828 1 89.06 208 LEU A C 1
ATOM 1674 O O . LEU A 1 208 ? 11.469 -23.359 -10.93 1 89.06 208 LEU A O 1
ATOM 1678 N N . ASN A 1 209 ? 13.227 -23.016 -9.672 1 88.25 209 ASN A N 1
ATOM 1679 C CA . ASN A 1 209 ? 12.5 -22.719 -8.438 1 88.25 209 ASN A CA 1
ATOM 1680 C C . ASN A 1 209 ? 12.938 -21.375 -7.848 1 88.25 209 ASN A C 1
ATOM 1682 O O . ASN A 1 209 ? 14.133 -21.094 -7.762 1 88.25 209 ASN A O 1
ATOM 1686 N N . LEU A 1 210 ? 12.031 -20.625 -7.523 1 92.5 210 LEU A N 1
ATOM 1687 C CA . LEU A 1 210 ? 12.289 -19.344 -6.867 1 92.5 210 LEU A CA 1
ATOM 1688 C C . LEU A 1 210 ? 11.891 -19.406 -5.398 1 92.5 210 LEU A C 1
ATOM 1690 O O . LEU A 1 210 ? 10.719 -19.625 -5.074 1 92.5 210 LEU A O 1
ATOM 1694 N N . PRO A 1 211 ? 12.797 -19.188 -4.527 1 93.75 211 PRO A N 1
ATOM 1695 C CA . PRO A 1 211 ? 12.492 -19.281 -3.098 1 93.75 211 PRO A CA 1
ATOM 1696 C C . PRO A 1 211 ? 11.594 -18.141 -2.617 1 93.75 211 PRO A C 1
ATOM 1698 O O . PRO A 1 211 ? 11.602 -17.062 -3.197 1 93.75 211 PRO A O 1
ATOM 1701 N N . THR A 1 212 ? 10.875 -18.422 -1.551 1 95.81 212 THR A N 1
ATOM 1702 C CA . THR A 1 212 ? 9.984 -17.438 -0.964 1 95.81 212 THR A CA 1
ATOM 1703 C C . THR A 1 212 ? 10.773 -16.391 -0.181 1 95.81 212 THR A C 1
ATOM 1705 O O . THR A 1 212 ? 11.734 -16.734 0.521 1 95.81 212 THR A O 1
ATOM 1708 N N . GLY A 1 213 ? 10.445 -15.18 -0.332 1 96.12 213 GLY A N 1
ATOM 1709 C CA . GLY A 1 213 ? 10.852 -14.094 0.55 1 96.12 213 GLY A CA 1
ATOM 1710 C C . GLY A 1 213 ? 12.25 -13.578 0.26 1 96.12 213 GLY A C 1
ATOM 1711 O O . GLY A 1 213 ? 12.719 -12.633 0.897 1 96.12 213 GLY A O 1
ATOM 1712 N N . ILE A 1 214 ? 12.945 -14.133 -0.702 1 96.31 214 ILE A N 1
ATOM 1713 C CA . ILE A 1 214 ? 14.312 -13.734 -0.997 1 96.31 214 ILE A CA 1
ATOM 1714 C C . ILE A 1 214 ? 14.344 -12.875 -2.262 1 96.31 214 ILE A C 1
ATOM 1716 O O . ILE A 1 214 ? 13.922 -13.328 -3.33 1 96.31 214 ILE A O 1
ATOM 1720 N N . PRO A 1 215 ? 14.906 -11.672 -2.133 1 98 215 PRO A N 1
ATOM 1721 C CA . PRO A 1 215 ? 14.961 -10.812 -3.314 1 98 215 PRO A CA 1
ATOM 1722 C C . PRO A 1 215 ? 15.922 -11.328 -4.383 1 98 215 PRO A C 1
ATOM 1724 O O . PRO A 1 215 ? 17 -11.844 -4.059 1 98 215 PRO A O 1
ATOM 1727 N N . ILE A 1 216 ? 15.5 -11.242 -5.578 1 96.75 216 ILE A N 1
ATOM 1728 C CA . ILE A 1 216 ? 16.297 -11.57 -6.762 1 96.75 216 ILE A CA 1
ATOM 1729 C C . ILE A 1 216 ? 16.625 -10.289 -7.527 1 96.75 216 ILE A C 1
ATOM 1731 O O . ILE A 1 216 ? 15.742 -9.523 -7.902 1 96.75 216 ILE A O 1
ATOM 1735 N N . VAL A 1 217 ? 17.891 -10.109 -7.832 1 96.31 217 VAL A N 1
ATOM 1736 C CA . VAL A 1 217 ? 18.344 -8.883 -8.469 1 96.31 217 VAL A CA 1
ATOM 1737 C C . VAL A 1 217 ? 18.812 -9.18 -9.891 1 96.31 217 VAL A C 1
ATOM 1739 O O . VAL A 1 217 ? 19.578 -10.117 -10.117 1 96.31 217 VAL A O 1
ATOM 1742 N N . TYR A 1 218 ? 18.312 -8.383 -10.844 1 96.38 218 TYR A N 1
ATOM 1743 C CA . TYR A 1 218 ? 18.75 -8.422 -12.234 1 96.38 218 TYR A CA 1
ATOM 1744 C C . TYR A 1 218 ? 19.422 -7.113 -12.633 1 96.38 218 TYR A C 1
ATOM 1746 O O . TYR A 1 218 ? 18.953 -6.031 -12.266 1 96.38 218 TYR A O 1
ATOM 1754 N N . GLU A 1 219 ? 20.531 -7.25 -13.273 1 95.69 219 GLU A N 1
ATOM 1755 C CA . GLU A 1 219 ? 21.125 -6.164 -14.039 1 95.69 219 GLU A CA 1
ATOM 1756 C C . GLU A 1 219 ? 20.891 -6.355 -15.539 1 95.69 219 GLU A C 1
ATOM 1758 O O . GLU A 1 219 ? 21.281 -7.375 -16.109 1 95.69 219 GLU A O 1
ATOM 1763 N N . LEU A 1 220 ? 20.234 -5.344 -16.109 1 96.81 220 LEU A N 1
ATOM 1764 C CA . LEU A 1 220 ? 19.781 -5.48 -17.484 1 96.81 220 LEU A CA 1
ATOM 1765 C C . LEU A 1 220 ? 20.5 -4.48 -18.391 1 96.81 220 LEU A C 1
ATOM 1767 O O . LEU A 1 220 ? 20.828 -3.375 -17.969 1 96.81 220 LEU A O 1
ATOM 1771 N N . ASP A 1 221 ? 20.734 -4.863 -19.625 1 96.38 221 ASP A N 1
ATOM 1772 C CA . ASP A 1 221 ? 21.266 -3.93 -20.625 1 96.38 221 ASP A CA 1
ATOM 1773 C C . ASP A 1 221 ? 20.141 -3.1 -21.25 1 96.38 221 ASP A C 1
ATOM 1775 O O . ASP A 1 221 ? 19 -3.152 -20.797 1 96.38 221 ASP A O 1
ATOM 1779 N N . LYS A 1 222 ? 20.406 -2.381 -22.281 1 95.12 222 LYS A N 1
ATOM 1780 C CA . LYS A 1 222 ? 19.453 -1.452 -22.891 1 95.12 222 LYS A CA 1
ATOM 1781 C C . LYS A 1 222 ? 18.312 -2.201 -23.578 1 95.12 222 LYS A C 1
ATOM 1783 O O . LYS A 1 222 ? 17.234 -1.635 -23.812 1 95.12 222 LYS A O 1
ATOM 1788 N N . ASN A 1 223 ? 18.562 -3.438 -23.922 1 94.31 223 ASN A N 1
ATOM 1789 C CA . ASN A 1 223 ? 17.547 -4.266 -24.547 1 94.31 223 ASN A CA 1
ATOM 1790 C C . ASN A 1 223 ? 16.844 -5.168 -23.547 1 94.31 223 ASN A C 1
ATOM 1792 O O . ASN A 1 223 ? 16.141 -6.102 -23.922 1 94.31 223 ASN A O 1
ATOM 1796 N N . LEU A 1 224 ? 17.094 -4.977 -22.203 1 95.38 224 LEU A N 1
ATOM 1797 C CA . LEU A 1 224 ? 16.469 -5.668 -21.094 1 95.38 224 LEU A CA 1
ATOM 1798 C C . LEU A 1 224 ? 16.922 -7.121 -21.016 1 95.38 224 LEU A C 1
ATOM 1800 O O . LEU A 1 224 ? 16.156 -7.996 -20.625 1 95.38 224 LEU A O 1
ATOM 1804 N N . LYS A 1 225 ? 18.125 -7.285 -21.484 1 95.38 225 LYS A N 1
ATOM 1805 C CA . LYS A 1 225 ? 18.75 -8.586 -21.328 1 95.38 225 LYS A CA 1
ATOM 1806 C C . LYS A 1 225 ? 19.688 -8.602 -20.109 1 95.38 225 LYS A C 1
ATOM 1808 O O . LYS A 1 225 ? 20.438 -7.656 -19.906 1 95.38 225 LYS A O 1
ATOM 1813 N N . PRO A 1 226 ? 19.531 -9.664 -19.359 1 95.81 226 PRO A N 1
ATOM 1814 C CA . PRO A 1 226 ? 20.438 -9.742 -18.203 1 95.81 226 PRO A CA 1
ATOM 1815 C C . PRO A 1 226 ? 21.906 -9.781 -18.609 1 95.81 226 PRO A C 1
ATOM 1817 O O . PRO A 1 226 ? 22.281 -10.523 -19.531 1 95.81 226 PRO A O 1
ATOM 1820 N N . ILE A 1 227 ? 22.703 -9.016 -17.938 1 94.56 227 ILE A N 1
ATOM 1821 C CA . ILE A 1 227 ? 24.141 -8.984 -18.234 1 94.56 227 ILE A CA 1
ATOM 1822 C C . ILE A 1 227 ? 24.891 -9.945 -17.312 1 94.56 227 ILE A C 1
ATOM 1824 O O . ILE A 1 227 ? 26.031 -10.32 -17.594 1 94.56 227 ILE A O 1
ATOM 1828 N N . LYS A 1 228 ? 24.281 -10.281 -16.219 1 90.25 228 LYS A N 1
ATOM 1829 C CA . LYS A 1 228 ? 24.75 -11.281 -15.258 1 90.25 228 LYS A CA 1
ATOM 1830 C C . LYS A 1 228 ? 23.609 -12.211 -14.836 1 90.25 228 LYS A C 1
ATOM 1832 O O . LYS A 1 228 ? 22.438 -11.883 -15.008 1 90.25 228 LYS A O 1
ATOM 1837 N N . PRO A 1 229 ? 24.016 -13.359 -14.398 1 87.44 229 PRO A N 1
ATOM 1838 C CA . PRO A 1 229 ? 22.953 -14.227 -13.875 1 87.44 229 PRO A CA 1
ATOM 1839 C C . PRO A 1 229 ? 22.188 -13.594 -12.719 1 87.44 229 PRO A C 1
ATOM 1841 O O . PRO A 1 229 ? 22.703 -12.688 -12.055 1 87.44 229 PRO A O 1
ATOM 1844 N N . MET A 1 230 ? 20.984 -14.078 -12.555 1 88.81 230 MET A N 1
ATOM 1845 C CA . MET A 1 230 ? 20.203 -13.547 -11.438 1 88.81 230 MET A CA 1
ATOM 1846 C C . MET A 1 230 ? 20.938 -13.758 -10.117 1 88.81 230 MET A C 1
ATOM 1848 O O . MET A 1 230 ? 21.594 -14.781 -9.922 1 88.81 230 MET A O 1
ATOM 1852 N N . GLN A 1 231 ? 20.828 -12.812 -9.281 1 91.19 231 GLN A N 1
ATOM 1853 C CA . GLN A 1 231 ? 21.484 -12.852 -7.98 1 91.19 231 GLN A CA 1
ATOM 1854 C C . GLN A 1 231 ? 20.469 -12.82 -6.844 1 91.19 231 GLN A C 1
ATOM 1856 O O . GLN A 1 231 ? 19.578 -11.969 -6.82 1 91.19 231 GLN A O 1
ATOM 1861 N N . PHE A 1 232 ? 20.594 -13.797 -5.969 1 93.25 232 PHE A N 1
ATOM 1862 C CA . PHE A 1 232 ? 19.797 -13.797 -4.754 1 93.25 232 PHE A CA 1
ATOM 1863 C C . PHE A 1 232 ? 20.438 -12.922 -3.682 1 93.25 232 PHE A C 1
ATOM 1865 O O . PHE A 1 232 ? 21.641 -13.016 -3.43 1 93.25 232 PHE A O 1
ATOM 1872 N N . LEU A 1 233 ? 19.625 -12.055 -3.148 1 93.25 233 LEU A N 1
ATOM 1873 C CA . LEU A 1 233 ? 20.141 -11.172 -2.107 1 93.25 233 LEU A CA 1
ATOM 1874 C C . LEU A 1 233 ? 19.766 -11.688 -0.722 1 93.25 233 LEU A C 1
ATOM 1876 O O . LEU A 1 233 ? 18.609 -11.984 -0.455 1 93.25 233 LEU A O 1
ATOM 1880 N N . GLY A 1 234 ? 20.703 -11.867 0.171 1 83.56 234 GLY A N 1
ATOM 1881 C CA . GLY A 1 234 ? 20.516 -12.352 1.53 1 83.56 234 GLY A CA 1
ATOM 1882 C C . GLY A 1 234 ? 21.75 -13.008 2.109 1 83.56 234 GLY A C 1
ATOM 1883 O O . GLY A 1 234 ? 22.766 -13.172 1.416 1 83.56 234 GLY A O 1
ATOM 1884 N N . ASP A 1 235 ? 21.688 -13.266 3.42 1 80.44 235 ASP A N 1
ATOM 1885 C CA . ASP A 1 235 ? 22.812 -13.969 4.031 1 80.44 235 ASP A CA 1
ATOM 1886 C C . ASP A 1 235 ? 23.016 -15.344 3.396 1 80.44 235 ASP A C 1
ATOM 1888 O O . ASP A 1 235 ? 22.047 -15.969 2.941 1 80.44 235 ASP A O 1
ATOM 1892 N N . GLU A 1 236 ? 24.234 -15.742 3.205 1 76 236 GLU A N 1
ATOM 1893 C CA . GLU A 1 236 ? 24.609 -16.969 2.514 1 76 236 GLU A CA 1
ATOM 1894 C C . GLU A 1 236 ? 23.828 -18.172 3.033 1 76 236 GLU A C 1
ATOM 1896 O O . GLU A 1 236 ? 23.391 -19.016 2.254 1 76 236 GLU A O 1
ATOM 1901 N N . GLU A 1 237 ? 23.672 -18.125 4.332 1 76.69 237 GLU A N 1
ATOM 1902 C CA . GLU A 1 237 ? 22.984 -19.266 4.938 1 76.69 237 GLU A CA 1
ATOM 1903 C C . GLU A 1 237 ? 21.516 -19.297 4.516 1 76.69 237 GLU A C 1
ATOM 1905 O O . GLU A 1 237 ? 20.984 -20.359 4.172 1 76.69 237 GLU A O 1
ATOM 1910 N N . THR A 1 238 ? 20.953 -18.141 4.418 1 74.81 238 THR A N 1
ATOM 1911 C CA . THR A 1 238 ? 19.547 -18.047 4.043 1 74.81 238 THR A CA 1
ATOM 1912 C C . THR A 1 238 ? 19.359 -18.406 2.572 1 74.81 238 THR A C 1
ATOM 1914 O O . THR A 1 238 ? 18.438 -19.141 2.227 1 74.81 238 THR A O 1
ATOM 1917 N N . VAL A 1 239 ? 20.25 -17.969 1.78 1 77.25 239 VAL A N 1
ATOM 1918 C CA . VAL A 1 239 ? 20.156 -18.219 0.347 1 77.25 239 VAL A CA 1
ATOM 1919 C C . VAL A 1 239 ? 20.391 -19.703 0.074 1 77.25 239 VAL A C 1
ATOM 1921 O O . VAL A 1 239 ? 19.672 -20.328 -0.71 1 77.25 239 VAL A O 1
ATOM 1924 N N . ARG A 1 240 ? 21.344 -20.266 0.745 1 74.56 240 ARG A N 1
ATOM 1925 C CA . ARG A 1 240 ? 21.656 -21.672 0.573 1 74.56 240 ARG A CA 1
ATOM 1926 C C . ARG A 1 240 ? 20.484 -22.562 0.983 1 74.56 240 ARG A C 1
ATOM 1928 O O . ARG A 1 240 ? 20.094 -23.469 0.25 1 74.56 240 ARG A O 1
ATOM 1935 N N . LYS A 1 241 ? 19.922 -22.281 2.152 1 70.62 241 LYS A N 1
ATOM 1936 C CA . LYS A 1 241 ? 18.781 -23.047 2.66 1 70.62 241 LYS A CA 1
ATOM 1937 C C . LYS A 1 241 ? 17.594 -22.953 1.726 1 70.62 241 LYS A C 1
ATOM 1939 O O . LYS A 1 241 ? 16.875 -23.938 1.501 1 70.62 241 LYS A O 1
ATOM 1944 N N . ALA A 1 242 ? 17.469 -21.797 1.282 1 67.44 242 ALA A N 1
ATOM 1945 C CA . ALA A 1 242 ? 16.344 -21.578 0.395 1 67.44 242 ALA A CA 1
ATOM 1946 C C . ALA A 1 242 ? 16.5 -22.328 -0.918 1 67.44 242 ALA A C 1
ATOM 1948 O O . ALA A 1 242 ? 15.531 -22.875 -1.456 1 67.44 242 ALA A O 1
ATOM 1949 N N . MET A 1 243 ? 17.766 -22.484 -1.307 1 65.5 243 MET A N 1
ATOM 1950 C CA . MET A 1 243 ? 18.078 -23.188 -2.545 1 65.5 243 MET A CA 1
ATOM 1951 C C . MET A 1 243 ? 17.953 -24.703 -2.346 1 65.5 243 MET A C 1
ATOM 1953 O O . MET A 1 243 ? 17.516 -25.422 -3.248 1 65.5 243 MET A O 1
ATOM 1957 N N . GLU A 1 244 ? 18.359 -25.141 -1.149 1 60.69 244 GLU A N 1
ATOM 1958 C CA . GLU A 1 244 ? 18.281 -26.562 -0.818 1 60.69 244 GLU A CA 1
ATOM 1959 C C . GLU A 1 244 ? 16.844 -27.016 -0.667 1 60.69 244 GLU A C 1
ATOM 1961 O O . GLU A 1 244 ? 16.484 -28.125 -1.09 1 60.69 244 GLU A O 1
ATOM 1966 N N . LEU A 1 245 ? 16.078 -26.266 0.125 1 53.97 245 LEU A N 1
ATOM 1967 C CA . LEU A 1 245 ? 14.664 -26.594 0.292 1 53.97 245 LEU A CA 1
ATOM 1968 C C . LEU A 1 245 ? 13.984 -26.766 -1.062 1 53.97 245 LEU A C 1
ATOM 1970 O O . LEU A 1 245 ? 13.086 -27.594 -1.212 1 53.97 245 LEU A O 1
ATOM 1974 N N . GLN A 1 246 ? 14.43 -26.031 -1.837 1 51.22 246 GLN A N 1
ATOM 1975 C CA . GLN A 1 246 ? 13.922 -26.156 -3.199 1 51.22 246 GLN A CA 1
ATOM 1976 C C . GLN A 1 246 ? 14.266 -27.5 -3.805 1 51.22 246 GLN A C 1
ATOM 1978 O O . GLN A 1 246 ? 13.469 -28.078 -4.547 1 51.22 246 GLN A O 1
ATOM 1983 N N . SER A 1 247 ? 15.477 -27.984 -3.391 1 43.94 247 SER A N 1
ATOM 1984 C CA . SER A 1 247 ? 15.922 -29.281 -3.895 1 43.94 247 SER A CA 1
ATOM 1985 C C . SER A 1 247 ? 15.203 -30.422 -3.182 1 43.94 247 SER A C 1
ATOM 1987 O O . SER A 1 247 ? 14.906 -31.453 -3.791 1 43.94 247 SER A O 1
ATOM 1989 N N . TRP A 1 248 ? 14.945 -30.25 -1.926 1 41.22 248 TRP A N 1
ATOM 1990 C CA . TRP A 1 248 ? 14.336 -31.328 -1.154 1 41.22 248 TRP A CA 1
ATOM 1991 C C . TRP A 1 248 ? 12.883 -31.547 -1.574 1 41.22 248 TRP A C 1
ATOM 1993 O O . TRP A 1 248 ? 12.398 -32.688 -1.56 1 41.22 248 TRP A O 1
ATOM 2003 N N . SER A 1 249 ? 12.164 -30.469 -1.742 1 40.12 249 SER A N 1
ATOM 2004 C CA . SER A 1 249 ? 10.82 -30.812 -2.215 1 40.12 249 SER A CA 1
ATOM 2005 C C . SER A 1 249 ? 10.883 -31.797 -3.369 1 40.12 249 SER A C 1
ATOM 2007 O O . SER A 1 249 ? 9.891 -32.469 -3.676 1 40.12 249 SER A O 1
ATOM 2009 N N . ARG A 1 250 ? 12.047 -32 -4.012 1 38.72 250 ARG A N 1
ATOM 2010 C CA . ARG A 1 250 ? 12.297 -33.062 -4.973 1 38.72 250 ARG A CA 1
ATOM 2011 C C . ARG A 1 250 ? 12.516 -34.406 -4.262 1 38.72 250 ARG A C 1
ATOM 2013 O O . ARG A 1 250 ? 12.062 -35.438 -4.738 1 38.72 250 ARG A O 1
ATOM 2020 N N . GLU A 1 251 ? 13.328 -34.5 -3.117 1 36.38 251 GLU A N 1
ATOM 2021 C CA . GLU A 1 251 ? 13.82 -35.781 -2.592 1 36.38 251 GLU A CA 1
ATOM 2022 C C . GLU A 1 251 ? 12.883 -36.344 -1.518 1 36.38 251 GLU A C 1
ATOM 2024 O O . GLU A 1 251 ? 12.875 -37.531 -1.255 1 36.38 251 GLU A O 1
ATOM 2029 N N . GLN A 1 252 ? 12.328 -35.562 -0.656 1 36.44 252 GLN A N 1
ATOM 2030 C CA . GLN A 1 252 ? 11.789 -36.188 0.544 1 36.44 252 GLN A CA 1
ATOM 2031 C C . GLN A 1 252 ? 10.438 -36.844 0.261 1 36.44 252 GLN A C 1
ATOM 2033 O O . GLN A 1 252 ? 9.617 -36.969 1.165 1 36.44 252 GLN A O 1
ATOM 2038 N N . LEU A 1 253 ? 10.008 -37.031 -0.949 1 34.25 253 LEU A N 1
ATOM 2039 C CA . LEU A 1 253 ? 8.961 -38.031 -1.021 1 34.25 253 LEU A CA 1
ATOM 2040 C C . LEU A 1 253 ? 9.445 -39.375 -0.462 1 34.25 253 LEU A C 1
ATOM 2042 O O . LEU A 1 253 ? 10.469 -39.906 -0.905 1 34.25 253 LEU A O 1
ATOM 2046 N N . PRO A 1 254 ? 9.258 -39.656 0.835 1 32.81 254 PRO A N 1
ATOM 2047 C CA . PRO A 1 254 ? 9.672 -40.969 1.354 1 32.81 254 PRO A CA 1
ATOM 2048 C C . PRO A 1 254 ? 9.484 -42.094 0.337 1 32.81 254 PRO A C 1
ATOM 2050 O O . PRO A 1 254 ? 8.492 -42.125 -0.391 1 32.81 254 PRO A O 1
ATOM 2053 N N . ARG A 1 255 ? 10.578 -42.656 -0.179 1 33.06 255 ARG A N 1
ATOM 2054 C CA . ARG A 1 255 ? 10.547 -43.938 -0.892 1 33.06 255 ARG A CA 1
ATOM 2055 C C . ARG A 1 255 ? 9.625 -44.938 -0.192 1 33.06 255 ARG A C 1
ATOM 2057 O O . ARG A 1 255 ? 9.859 -45.281 0.961 1 33.06 255 ARG A O 1
ATOM 2064 N N . THR A 1 256 ? 8.328 -44.875 -0.341 1 28.94 256 THR A N 1
ATOM 2065 C CA . THR A 1 256 ? 7.453 -45.969 0.074 1 28.94 256 THR A CA 1
ATOM 2066 C C . THR A 1 256 ? 8.094 -47.312 -0.233 1 28.94 256 THR A C 1
ATOM 2068 O O . THR A 1 256 ? 8.531 -47.562 -1.357 1 28.94 256 THR A O 1
ATOM 2071 N N . ARG A 1 257 ? 8.617 -47.938 0.753 1 30.05 257 ARG A N 1
ATOM 2072 C CA . ARG A 1 257 ? 9.016 -49.344 0.683 1 30.05 257 ARG A CA 1
ATOM 2073 C C . ARG A 1 257 ? 7.969 -50.156 -0.056 1 30.05 257 ARG A C 1
ATOM 2075 O O . ARG A 1 257 ? 6.793 -50.156 0.318 1 30.05 257 ARG A O 1
ATOM 2082 N N . SER A 1 258 ? 8.156 -50.406 -1.372 1 25.52 258 SER A N 1
ATOM 2083 C CA . SER A 1 258 ? 7.383 -51.281 -2.232 1 25.52 258 SER A CA 1
ATOM 2084 C C . SER A 1 258 ? 7.004 -52.562 -1.505 1 25.52 258 SER A C 1
ATOM 2086 O O . SER A 1 258 ? 7.875 -53.344 -1.073 1 25.52 258 SER A O 1
ATOM 2088 N N . LEU A 1 259 ? 5.926 -52.562 -0.666 1 29.28 259 LEU A N 1
ATOM 2089 C CA . LEU A 1 259 ? 5.457 -53.844 -0.122 1 29.28 259 LEU A CA 1
ATOM 2090 C C . LEU A 1 259 ? 5.359 -54.906 -1.218 1 29.28 259 LEU A C 1
ATOM 2092 O O . LEU A 1 259 ? 5.055 -54.562 -2.369 1 29.28 259 LEU A O 1
ATOM 2096 N N . PRO A 1 260 ? 5.914 -56.031 -1.022 1 28.05 260 PRO A N 1
ATOM 2097 C CA . PRO A 1 260 ? 5.918 -57.156 -1.973 1 28.05 260 PRO A CA 1
ATOM 2098 C C . PRO A 1 260 ? 4.527 -57.438 -2.527 1 28.05 260 PRO A C 1
ATOM 2100 O O . PRO A 1 260 ? 3.527 -57.281 -1.828 1 28.05 260 PRO A O 1
ATOM 2103 N N . SER A 1 261 ? 4.262 -57.094 -3.814 1 22.14 261 SER A N 1
ATOM 2104 C CA . SER A 1 261 ? 3.07 -57.344 -4.633 1 22.14 261 SER A CA 1
ATOM 2105 C C . SER A 1 261 ? 2.508 -58.719 -4.418 1 22.14 261 SER A C 1
ATOM 2107 O O . SER A 1 261 ? 3.172 -59.719 -4.719 1 22.14 261 SER A O 1
ATOM 2109 N N . ALA A 1 262 ? 1.729 -58.906 -3.242 1 27.2 262 ALA A N 1
ATOM 2110 C CA . ALA A 1 262 ? 1.077 -60.219 -3.164 1 27.2 262 ALA A CA 1
ATOM 2111 C C . ALA A 1 262 ? 0.451 -60.594 -4.504 1 27.2 262 ALA A C 1
ATOM 2113 O O . ALA A 1 262 ? 0.062 -59.719 -5.285 1 27.2 262 ALA A O 1
ATOM 2114 N N . PRO A 1 263 ? 0.349 -61.844 -4.867 1 27.11 263 PRO A N 1
ATOM 2115 C CA . PRO A 1 263 ? -0.037 -62.5 -6.117 1 27.11 263 PRO A CA 1
ATOM 2116 C C . PRO A 1 263 ? -1.421 -62.094 -6.605 1 27.11 263 PRO A C 1
ATOM 2118 O O . PRO A 1 263 ? -2.211 -61.531 -5.832 1 27.11 263 PRO A O 1
ATOM 2121 N N . GLY A 1 264 ? -1.775 -62.094 -7.879 1 23.05 264 GLY A N 1
ATOM 2122 C CA . GLY A 1 264 ? -2.713 -61.719 -8.922 1 23.05 264 GLY A CA 1
ATOM 2123 C C . GLY A 1 264 ? -4.129 -62.188 -8.656 1 23.05 264 GLY A C 1
ATOM 2124 O O . GLY A 1 264 ? -4.422 -63.375 -8.812 1 23.05 264 GLY A O 1
ATOM 2125 N N . SER A 1 265 ? -4.863 -61.781 -7.5 1 22.59 265 SER A N 1
ATOM 2126 C CA . SER A 1 265 ? -6.137 -62.469 -7.348 1 22.59 265 SER A CA 1
ATOM 2127 C C . SER A 1 265 ? -7.059 -62.219 -8.539 1 22.59 265 SER A C 1
ATOM 2129 O O . SER A 1 265 ? -7.008 -61.125 -9.141 1 22.59 265 SER A O 1
ATOM 2131 N N . PRO A 1 266 ? -7.891 -63.219 -9.078 1 24.7 266 PRO A N 1
ATOM 2132 C CA . PRO A 1 266 ? -8.727 -63.469 -10.25 1 24.7 266 PRO A CA 1
ATOM 2133 C C . PRO A 1 266 ? -10 -62.656 -10.273 1 24.7 266 PRO A C 1
ATOM 2135 O O . PRO A 1 266 ? -10.883 -62.875 -11.109 1 24.7 266 PRO A O 1
ATOM 2138 N N . LEU A 1 267 ? -10.18 -61.5 -9.477 1 23.34 267 LEU A N 1
ATOM 2139 C CA . LEU A 1 267 ? -11.555 -61.062 -9.234 1 23.34 267 LEU A CA 1
ATOM 2140 C C . LEU A 1 267 ? -12.156 -60.438 -10.484 1 23.34 267 LEU A C 1
ATOM 2142 O O . LEU A 1 267 ? -11.906 -59.281 -10.773 1 23.34 267 LEU A O 1
ATOM 2146 N N . GLN A 1 268 ? -12.336 -61.125 -11.617 1 21.36 268 GLN A N 1
ATOM 2147 C CA . GLN A 1 268 ? -12.875 -60.594 -12.852 1 21.36 268 GLN A CA 1
ATOM 2148 C C . GLN A 1 268 ? -14.242 -59.938 -12.609 1 21.36 268 GLN A C 1
ATOM 2150 O O . GLN A 1 268 ? -14.469 -58.781 -13.016 1 21.36 268 GLN A O 1
ATOM 2155 N N . ALA A 1 269 ? -15.492 -60.594 -12.75 1 19.94 269 ALA A N 1
ATOM 2156 C CA . ALA A 1 269 ? -16.625 -60.5 -13.664 1 19.94 269 ALA A CA 1
ATOM 2157 C C . ALA A 1 269 ? -17.734 -59.625 -13.07 1 19.94 269 ALA A C 1
ATOM 2159 O O . ALA A 1 269 ? -18.359 -58.812 -13.781 1 19.94 269 ALA A O 1
ATOM 2160 N N . ALA A 1 270 ? -18.438 -59.812 -11.797 1 21.28 270 ALA A N 1
ATOM 2161 C CA . ALA A 1 270 ? -19.875 -59.938 -11.664 1 21.28 270 ALA A CA 1
ATOM 2162 C C . ALA A 1 270 ? -20.531 -58.562 -11.469 1 21.28 270 ALA A C 1
ATOM 2164 O O . ALA A 1 270 ? -21.719 -58.5 -11.133 1 21.28 270 ALA A O 1
ATOM 2165 N N . TRP A 1 271 ? -19.984 -57.312 -11.656 1 20.53 271 TRP A N 1
ATOM 2166 C CA . TRP A 1 271 ? -20.703 -56.188 -11.008 1 20.53 271 TRP A CA 1
ATOM 2167 C C . TRP A 1 271 ? -22.047 -55.969 -11.672 1 20.53 271 TRP A C 1
ATOM 2169 O O . TRP A 1 271 ? -22.141 -55.219 -12.656 1 20.53 271 TRP A O 1
ATOM 2179 N N . GLU A 1 272 ? -23.016 -56.844 -12.047 1 21.88 272 GLU A N 1
ATOM 2180 C CA . GLU A 1 272 ? -24.375 -56.625 -12.531 1 21.88 272 GLU A CA 1
ATOM 2181 C C . GLU A 1 272 ? -25.188 -55.781 -11.555 1 21.88 272 GLU A C 1
ATOM 2183 O O . GLU A 1 272 ? -25.859 -54.844 -11.961 1 21.88 272 GLU A O 1
ATOM 2188 N N . LEU A 1 273 ? -25.719 -56.406 -10.445 1 20.64 273 LEU A N 1
ATOM 2189 C CA . LEU A 1 273 ? -27.078 -56.312 -9.914 1 20.64 273 LEU A CA 1
ATOM 2190 C C . LEU A 1 273 ? -27.297 -54.969 -9.227 1 20.64 273 LEU A C 1
ATOM 2192 O O . LEU A 1 273 ? -28.453 -54.531 -9.047 1 20.64 273 LEU A O 1
ATOM 2196 N N . GLY A 1 274 ? -26.422 -54.156 -8.57 1 19.02 274 GLY A N 1
ATOM 2197 C CA . GLY A 1 274 ? -26.547 -54.031 -7.121 1 19.02 274 GLY A CA 1
ATOM 2198 C C . GLY A 1 274 ? -27.578 -53 -6.695 1 19.02 274 GLY A C 1
ATOM 2199 O O . GLY A 1 274 ? -27.688 -52.688 -5.512 1 19.02 274 GLY A O 1
ATOM 2200 N N . ASP A 1 275 ? -28.438 -52.156 -7.418 1 18.19 275 ASP A N 1
ATOM 2201 C CA . ASP A 1 275 ? -28.781 -50.938 -6.703 1 18.19 275 ASP A CA 1
ATOM 2202 C C . ASP A 1 275 ? -29.891 -51.188 -5.695 1 18.19 275 ASP A C 1
ATOM 2204 O O . ASP A 1 275 ? -31.078 -51 -6.008 1 18.19 275 ASP A O 1
ATOM 2208 N N . GLU A 1 276 ? -30.078 -52.156 -4.93 1 19.05 276 GLU A N 1
ATOM 2209 C CA . GLU A 1 276 ? -31.141 -52.344 -3.949 1 19.05 276 GLU A CA 1
ATOM 2210 C C . GLU A 1 276 ? -31.047 -51.312 -2.826 1 19.05 276 GLU A C 1
ATOM 2212 O O . GLU A 1 276 ? -31.75 -51.438 -1.821 1 19.05 276 GLU A O 1
ATOM 2217 N N . GLY A 1 277 ? -30.922 -50 -2.922 1 17.83 277 GLY A N 1
ATOM 2218 C CA . GLY A 1 277 ? -30.75 -49.312 -1.64 1 17.83 277 GLY A CA 1
ATOM 2219 C C . GLY A 1 277 ? -31.922 -49.562 -0.695 1 17.83 277 GLY A C 1
ATOM 2220 O O . GLY A 1 277 ? -33.062 -49.344 -1.068 1 17.83 277 GLY A O 1
ATOM 2221 N N . LEU A 1 278 ? -31.859 -50.344 0.41 1 17.08 278 LEU A N 1
ATOM 2222 C CA . LEU A 1 278 ? -32.531 -50.812 1.616 1 17.08 278 LEU A CA 1
ATOM 2223 C C . LEU A 1 278 ? -32.719 -49.656 2.602 1 17.08 278 LEU A C 1
ATOM 2225 O O . LEU A 1 278 ? -31.766 -49.062 3.076 1 17.08 278 LEU A O 1
ATOM 2229 N N . CYS A 1 279 ? -33.656 -48.719 2.59 1 18.75 279 CYS A N 1
ATOM 2230 C CA . CYS A 1 279 ? -33.844 -47.75 3.668 1 18.75 279 CYS A CA 1
ATOM 2231 C C . CYS A 1 279 ? -34.188 -48.469 4.973 1 18.75 279 CYS A C 1
ATOM 2233 O O . CYS A 1 279 ? -35.281 -49.031 5.109 1 18.75 279 CYS A O 1
ATOM 2235 N N . ALA A 1 280 ? -33.188 -49.125 5.621 1 15.41 280 ALA A N 1
ATOM 2236 C CA . ALA A 1 280 ? -33.344 -49.906 6.852 1 15.41 280 ALA A CA 1
ATOM 2237 C C . ALA A 1 280 ? -33.781 -49 8.008 1 15.41 280 ALA A C 1
ATOM 2239 O O . ALA A 1 280 ? -33.562 -47.812 7.98 1 15.41 280 ALA A O 1
ATOM 2240 N N . GLN A 1 281 ? -33.938 -49.625 9.219 1 16.28 281 GLN A N 1
ATOM 2241 C CA . GLN A 1 281 ? -34.781 -49.812 10.398 1 16.28 281 GLN A CA 1
ATOM 2242 C C . GLN A 1 281 ? -34.281 -48.938 11.555 1 16.28 281 GLN A C 1
ATOM 2244 O O . GLN A 1 281 ? -35.062 -48.188 12.156 1 16.28 281 GLN A O 1
ATOM 2249 N N . GLY A 1 282 ? -33.125 -49.312 12.32 1 15.37 282 GLY A N 1
ATOM 2250 C CA . GLY A 1 282 ? -33.281 -49.844 13.664 1 15.37 282 GLY A CA 1
ATOM 2251 C C . GLY A 1 282 ? -33.219 -48.781 14.734 1 15.37 282 GLY A C 1
ATOM 2252 O O . GLY A 1 282 ? -32.906 -47.625 14.445 1 15.37 282 GLY A O 1
ATOM 2253 N N . SER A 1 283 ? -32.344 -49.031 15.992 1 16.25 283 SER A N 1
ATOM 2254 C CA . SER A 1 283 ? -32.656 -49.281 17.406 1 16.25 283 SER A CA 1
ATOM 2255 C C . SER A 1 283 ? -32.344 -48.062 18.25 1 16.25 283 SER A C 1
ATOM 2257 O O . SER A 1 283 ? -31.828 -47.062 17.75 1 16.25 283 SER A O 1
ATOM 2259 N N . GLY A 1 284 ? -31.594 -48.281 19.641 1 16.16 284 GLY A N 1
ATOM 2260 C CA . GLY A 1 284 ? -31.797 -48.375 21.078 1 16.16 284 GLY A CA 1
ATOM 2261 C C . GLY A 1 284 ? -30.906 -47.406 21.859 1 16.16 284 GLY A C 1
ATOM 2262 O O . GLY A 1 284 ? -30.844 -47.469 23.078 1 16.16 284 GLY A O 1
ATOM 2263 N N . VAL A 1 285 ? -30.297 -46.344 21.375 1 16.25 285 VAL A N 1
ATOM 2264 C CA . VAL A 1 285 ? -29.234 -45.938 22.312 1 16.25 285 VAL A CA 1
ATOM 2265 C C . VAL A 1 285 ? -29.828 -45.688 23.688 1 16.25 285 VAL A C 1
ATOM 2267 O O . VAL A 1 285 ? -30.906 -45.094 23.797 1 16.25 285 VAL A O 1
ATOM 2270 N N . LYS A 1 286 ? -28.953 -46.125 24.891 1 15.87 286 LYS A N 1
ATOM 2271 C CA . LYS A 1 286 ? -28.797 -46.406 26.312 1 15.87 286 LYS A CA 1
ATOM 2272 C C . LYS A 1 286 ? -28.5 -45.125 27.094 1 15.87 286 LYS A C 1
ATOM 2274 O O . LYS A 1 286 ? -28.047 -44.156 26.531 1 15.87 286 LYS A O 1
ATOM 2279 N N . GLY A 1 287 ? -28.219 -45.156 28.562 1 16.06 287 GLY A N 1
ATOM 2280 C CA . GLY A 1 287 ? -28.531 -44.625 29.891 1 16.06 287 GLY A CA 1
ATOM 2281 C C . GLY A 1 287 ? -27.469 -43.656 30.406 1 16.06 287 GLY A C 1
ATOM 2282 O O . GLY A 1 287 ? -27.797 -42.531 30.781 1 16.06 287 GLY A O 1
ATOM 2283 N N . SER A 1 288 ? -26.141 -43.969 30.906 1 15.58 288 SER A N 1
ATOM 2284 C CA . SER A 1 288 ? -25.938 -43.812 32.344 1 15.58 288 SER A CA 1
ATOM 2285 C C . SER A 1 288 ? -25.375 -42.438 32.688 1 15.58 288 SER A C 1
ATOM 2287 O O . SER A 1 288 ? -24.906 -41.719 31.797 1 15.58 288 SER A O 1
ATOM 2289 N N . LEU A 1 289 ? -24.609 -42.188 34.094 1 15.72 289 LEU A N 1
ATOM 2290 C CA . LEU A 1 289 ? -24.656 -41.531 35.406 1 15.72 289 LEU A CA 1
ATOM 2291 C C . LEU A 1 289 ? -23.453 -40.625 35.594 1 15.72 289 LEU A C 1
ATOM 2293 O O . LEU A 1 289 ? -23.516 -39.656 36.375 1 15.72 289 LEU A O 1
ATOM 2297 N N . CYS A 1 290 ? -22.141 -40.656 34.969 1 15.55 290 CYS A N 1
ATOM 2298 C CA . CYS A 1 290 ? -21.172 -40.5 36.062 1 15.55 290 CYS A CA 1
ATOM 2299 C C . CYS A 1 290 ? -21.078 -39.031 36.5 1 15.55 290 CYS A C 1
ATOM 2301 O O . CYS A 1 290 ? -21.422 -38.156 35.719 1 15.55 290 CYS A O 1
ATOM 2303 N N . SER A 1 291 ? -20.109 -38.844 37.75 1 14.88 291 SER A N 1
ATOM 2304 C CA . SER A 1 291 ? -19.828 -38.219 39.031 1 14.88 291 SER A CA 1
ATOM 2305 C C . SER A 1 291 ? -18.766 -37.125 38.906 1 14.88 291 SER A C 1
ATOM 2307 O O . SER A 1 291 ? -17.641 -37.406 38.5 1 14.88 291 SER A O 1
ATOM 2309 N N . ALA A 1 292 ? -19.062 -35.875 38.625 1 16.34 292 ALA A N 1
ATOM 2310 C CA . ALA A 1 292 ? -18.297 -34.625 38.594 1 16.34 292 ALA A CA 1
ATOM 2311 C C . ALA A 1 292 ? -17.75 -34.281 39.969 1 16.34 292 ALA A C 1
ATOM 2313 O O . ALA A 1 292 ? -18.344 -33.438 40.688 1 16.34 292 ALA A O 1
ATOM 2314 N N . ARG A 1 293 ? -16.953 -35.156 40.688 1 15.21 293 ARG A N 1
ATOM 2315 C CA . ARG A 1 293 ? -16.672 -34.594 42 1 15.21 293 ARG A CA 1
ATOM 2316 C C . ARG A 1 293 ? -15.734 -33.375 41.875 1 15.21 293 ARG A C 1
ATOM 2318 O O . ARG A 1 293 ? -15.07 -33.219 40.844 1 15.21 293 ARG A O 1
ATOM 2325 N N . GLN A 1 294 ? -14.922 -33.031 43.125 1 15.37 294 GLN A N 1
ATOM 2326 C CA . GLN A 1 294 ? -14.766 -31.984 44.125 1 15.37 294 GLN A CA 1
ATOM 2327 C C . GLN A 1 294 ? -13.461 -31.219 43.906 1 15.37 294 GLN A C 1
ATOM 2329 O O . GLN A 1 294 ? -13.461 -29.984 43.844 1 15.37 29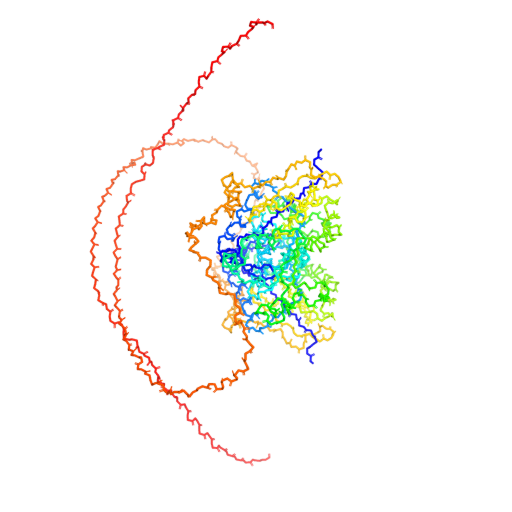4 GLN A O 1
ATOM 2334 N N . GLN A 1 295 ? -12.172 -31.672 44.5 1 14.94 295 GLN A N 1
ATOM 2335 C CA . GLN A 1 295 ? -11.648 -30.953 45.656 1 14.94 295 GLN A CA 1
AT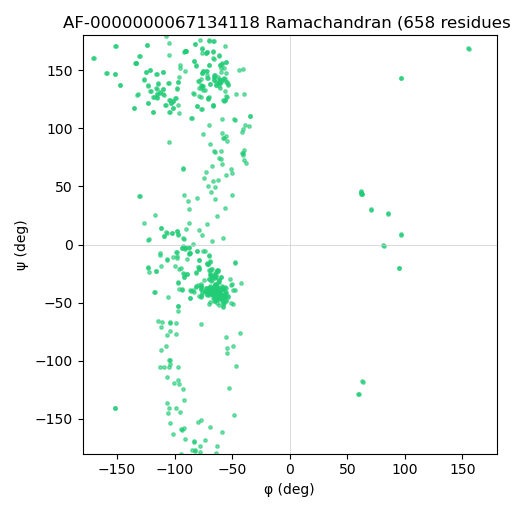OM 2336 C C . GLN A 1 295 ? -10.602 -29.922 45.25 1 14.94 295 GLN A C 1
ATOM 2338 O O . GLN A 1 295 ? -10.867 -28.719 45.281 1 14.94 295 GLN A O 1
ATOM 2343 N N . LEU A 1 296 ? -9.141 -30.125 45.781 1 15.48 296 LEU A N 1
ATOM 2344 C CA . LEU A 1 296 ? -8.484 -29.5 46.906 1 15.48 296 LEU A CA 1
ATOM 2345 C C . LEU A 1 296 ? -7.469 -28.453 46.469 1 15.48 296 LEU A C 1
ATOM 2347 O O . LEU A 1 296 ? -7.066 -28.453 45.281 1 15.48 296 LEU A O 1
ATOM 2351 N N . GLN A 1 297 ? -6.258 -28.312 47.281 1 15.31 297 GLN A N 1
ATOM 2352 C CA . GLN A 1 297 ? -5.742 -27.312 48.219 1 15.31 297 GLN A CA 1
ATOM 2353 C C . GLN A 1 297 ? -4.559 -26.562 47.625 1 15.31 297 GLN A C 1
ATOM 2355 O O . GLN A 1 297 ? -4.566 -25.328 47.562 1 15.31 297 GLN A O 1
ATOM 2360 N N . PRO A 1 298 ? -3.15 -26.859 48.094 1 15.73 298 PRO A N 1
ATOM 2361 C CA . PRO A 1 298 ? -2.42 -26.016 49.031 1 15.73 298 PRO A CA 1
ATOM 2362 C C . PRO A 1 298 ? -1.351 -25.156 48.375 1 15.73 298 PRO A C 1
ATOM 2364 O O . PRO A 1 298 ? -1.352 -23.938 48.5 1 15.73 298 PRO A O 1
ATOM 2367 N N . TYR A 1 299 ? 0.105 -25.594 48.406 1 15.44 299 TYR A N 1
ATOM 2368 C CA . TYR A 1 299 ? 1.14 -25.094 49.312 1 15.44 299 TYR A CA 1
ATOM 2369 C C . TYR A 1 299 ? 2.07 -24.125 48.594 1 15.44 299 TYR A C 1
ATOM 2371 O O . TYR A 1 299 ? 2.102 -24.078 47.375 1 15.44 299 TYR A O 1
ATOM 2379 N N . VAL A 1 300 ? 3.432 -24.016 49.125 1 15.66 300 VAL A N 1
ATOM 2380 C CA . VAL A 1 300 ? 4.266 -23.078 49.875 1 15.66 300 VAL A CA 1
ATOM 2381 C C . VAL A 1 300 ? 5.367 -22.531 48.969 1 15.66 300 VAL A C 1
ATOM 2383 O O . VAL A 1 300 ? 5.539 -21.312 48.875 1 15.66 300 VAL A O 1
ATOM 2386 N N . LEU A 1 301 ? 6.703 -23.125 48.812 1 15.84 301 LEU A N 1
ATOM 2387 C CA . LEU A 1 301 ? 7.891 -22.656 49.531 1 15.84 301 LEU A CA 1
ATOM 2388 C C . LEU A 1 301 ? 8.75 -21.781 48.625 1 15.84 301 LEU A C 1
ATOM 2390 O O . LEU A 1 301 ? 8.641 -21.859 47.375 1 15.84 301 LEU A O 1
ATOM 2394 N N . CYS A 1 302 ? 10.18 -21.516 49.031 1 15.91 302 CYS A N 1
ATOM 2395 C CA . CYS A 1 302 ? 11.109 -20.5 49.5 1 15.91 302 CYS A CA 1
ATOM 2396 C C . CYS A 1 302 ? 12.18 -20.219 48.469 1 15.91 302 CYS A C 1
ATOM 2398 O O . CYS A 1 302 ? 12.492 -19.062 48.188 1 15.91 302 CYS A O 1
ATOM 2400 N N . SER A 1 303 ? 13.156 -21.094 48.031 1 16 303 SER A N 1
ATOM 2401 C CA . SER A 1 303 ? 14.539 -20.875 48.438 1 16 303 SER A CA 1
ATOM 2402 C C . SER A 1 303 ? 15.289 -20 47.438 1 16 303 SER A C 1
ATOM 2404 O O . SER A 1 303 ? 14.867 -19.875 46.281 1 16 303 SER A O 1
ATOM 2406 N N . GLN A 1 304 ? 16.75 -19.938 47.562 1 16.66 304 GLN A N 1
ATOM 2407 C CA . GLN A 1 304 ? 17.859 -19.047 47.844 1 16.66 304 GLN A CA 1
ATOM 2408 C C . GLN A 1 304 ? 18.641 -18.672 46.594 1 16.66 304 GLN A C 1
ATOM 2410 O O . GLN A 1 304 ? 18.812 -17.484 46.281 1 16.66 304 GLN A O 1
ATOM 2415 N N . PRO A 1 305 ? 19.969 -19.234 46.281 1 17.33 305 PRO A N 1
ATOM 2416 C CA . PRO A 1 305 ? 21.234 -18.562 46.531 1 17.33 305 PRO A CA 1
ATOM 2417 C C . PRO A 1 305 ? 21.844 -18.016 45.219 1 17.33 305 PRO A C 1
ATOM 2419 O O . PRO A 1 305 ? 22.156 -16.812 45.156 1 17.33 305 PRO A O 1
ATOM 2422 N N . LEU A 1 306 ? 22.906 -18.703 44.469 1 17.09 306 LEU A N 1
ATOM 2423 C CA . LEU A 1 306 ? 24.359 -18.5 44.469 1 17.09 306 LEU A CA 1
ATOM 2424 C C . LEU A 1 306 ? 24.812 -17.812 43.188 1 17.09 306 LEU A C 1
ATOM 2426 O O . LEU A 1 306 ? 25.547 -16.812 43.25 1 17.09 306 LEU A O 1
ATOM 2430 N N . GLY A 1 307 ? 24.984 -18.344 41.938 1 17.09 307 GLY A N 1
ATOM 2431 C CA . GLY A 1 307 ? 26.25 -18.688 41.312 1 17.09 307 GLY A CA 1
ATOM 2432 C C . GLY A 1 307 ? 26.781 -17.594 40.406 1 17.09 307 GLY A C 1
ATOM 2433 O O . GLY A 1 307 ? 26.031 -16.766 39.938 1 17.09 307 GLY A O 1
ATOM 2434 N N . GLY A 1 308 ? 28.234 -17.344 40.312 1 18.94 308 GLY A N 1
ATOM 2435 C CA . GLY A 1 308 ? 29.391 -16.5 40.062 1 18.94 308 GLY A CA 1
ATOM 2436 C C . GLY A 1 308 ? 29.844 -16.578 38.594 1 18.94 308 GLY A C 1
ATOM 2437 O O . GLY A 1 308 ? 31.047 -16.562 38.344 1 18.94 308 GLY A O 1
ATOM 2438 N N . CYS A 1 309 ? 29.219 -16.578 37.5 1 16.33 309 CYS A N 1
ATOM 2439 C CA . CYS A 1 309 ? 29.734 -17.031 36.219 1 16.33 309 CYS A CA 1
ATOM 2440 C C . CYS A 1 309 ? 30.797 -16.078 35.688 1 16.33 309 CYS A C 1
ATOM 2442 O O . CYS A 1 309 ? 30.609 -14.852 35.719 1 16.33 309 CYS A O 1
ATOM 2444 N N . SER A 1 310 ? 32.062 -16.625 35.312 1 17.64 310 SER A N 1
ATOM 2445 C CA . SER A 1 310 ? 33.438 -16.5 34.844 1 17.64 310 SER A CA 1
ATOM 2446 C C . SER A 1 310 ? 33.5 -16.016 33.406 1 17.64 310 SER A C 1
ATOM 2448 O O . SER A 1 310 ? 33.25 -16.781 32.469 1 17.64 310 SER A O 1
ATOM 2450 N N . GLN A 1 311 ? 33.188 -14.898 32.906 1 17.59 311 GLN A N 1
ATOM 2451 C CA . GLN A 1 311 ? 33.188 -14.625 31.484 1 17.59 311 GLN A CA 1
ATOM 2452 C C . GLN A 1 311 ? 34.625 -14.586 30.922 1 17.59 311 GLN A C 1
ATOM 2454 O O . GLN A 1 311 ? 35.469 -13.828 31.406 1 17.59 311 GLN A O 1
ATOM 2459 N N . ALA A 1 312 ? 35.094 -15.656 30.219 1 16.59 312 ALA A N 1
ATOM 2460 C CA . ALA A 1 312 ? 36.25 -16.125 29.453 1 16.59 312 ALA A CA 1
ATOM 2461 C C . ALA A 1 312 ? 36.531 -15.195 28.266 1 16.59 312 ALA A C 1
ATOM 2463 O O . ALA A 1 312 ? 35.719 -15.109 27.328 1 16.59 312 ALA A O 1
ATOM 2464 N N . ILE A 1 313 ? 36.969 -13.977 28.328 1 19.05 313 ILE A N 1
ATOM 2465 C CA . ILE A 1 313 ? 37.25 -13.211 27.109 1 19.05 313 ILE A CA 1
ATOM 2466 C C . ILE A 1 313 ? 38.406 -13.859 26.359 1 19.05 313 ILE A C 1
ATOM 2468 O O . ILE A 1 313 ? 39.531 -13.93 26.875 1 19.05 313 ILE A O 1
ATOM 2472 N N . LEU A 1 314 ? 38.281 -14.93 25.578 1 16.59 314 LEU A N 1
ATOM 2473 C CA . LEU A 1 314 ? 39.25 -15.688 24.781 1 16.59 314 LEU A CA 1
ATOM 2474 C C . LEU A 1 314 ? 39.906 -14.789 23.75 1 16.59 314 LEU A C 1
ATOM 2476 O O . LEU A 1 314 ? 39.25 -14.273 22.844 1 16.59 314 LEU A O 1
ATOM 2480 N N . CYS A 1 315 ? 40.906 -13.961 23.984 1 18.78 315 CYS A N 1
ATOM 2481 C CA . CYS A 1 315 ? 41.781 -13.273 23.031 1 18.78 315 CYS A CA 1
ATOM 2482 C C . CYS A 1 315 ? 42.5 -14.281 22.141 1 18.78 315 CYS A C 1
ATOM 2484 O O . CYS A 1 315 ? 43.438 -13.922 21.438 1 18.78 315 CYS A O 1
ATOM 2486 N N . HIS A 1 316 ? 42.25 -15.719 22.156 1 16.02 316 HIS A N 1
ATOM 2487 C CA . HIS A 1 316 ? 43.375 -16.547 21.734 1 16.02 316 HIS A CA 1
ATOM 2488 C C . HIS A 1 316 ? 43.906 -16.109 20.375 1 16.02 316 HIS A C 1
ATOM 2490 O O . HIS A 1 316 ? 45.094 -15.867 20.234 1 16.02 316 HIS A O 1
ATOM 2496 N N . ALA A 1 317 ? 43.906 -17.188 19.375 1 16.27 317 ALA A N 1
ATOM 2497 C CA . ALA A 1 317 ? 45 -18.078 18.922 1 16.27 317 ALA A CA 1
ATOM 2498 C C . ALA A 1 317 ? 45.625 -17.547 17.641 1 16.27 317 ALA A C 1
ATOM 2500 O O . ALA A 1 317 ? 46.844 -17.391 17.578 1 16.27 317 ALA A O 1
ATOM 2501 N N . TRP A 1 318 ? 45.312 -18.219 16.406 1 16.48 318 TRP A N 1
ATOM 2502 C CA . TRP A 1 318 ? 46.125 -19.25 15.766 1 16.48 318 TRP A CA 1
ATOM 2503 C C . TRP A 1 318 ? 47.031 -18.656 14.719 1 16.48 318 TRP A C 1
ATOM 2505 O O . TRP A 1 318 ? 46.844 -17.516 14.281 1 16.48 318 TRP A O 1
ATOM 2515 N N . LEU A 1 319 ? 47.219 -19.516 13.531 1 16.97 319 LEU A N 1
ATOM 2516 C CA . LEU A 1 319 ? 48.219 -20.422 13.008 1 16.97 319 LEU A CA 1
ATOM 2517 C C . LEU A 1 319 ? 49 -19.781 11.867 1 16.97 319 LEU A C 1
ATOM 2519 O O . LEU A 1 319 ? 50.25 -19.781 11.883 1 16.97 319 LEU A O 1
ATOM 2523 N N . LEU A 1 320 ? 48.656 -20.203 10.5 1 18.17 320 LEU A N 1
ATOM 2524 C CA . LEU A 1 320 ? 49.406 -21.141 9.68 1 18.17 320 LEU A CA 1
ATOM 2525 C C . LEU A 1 320 ? 50.438 -20.422 8.82 1 18.17 320 LEU A C 1
ATOM 2527 O O . LEU A 1 320 ? 50.188 -19.297 8.367 1 18.17 320 LEU A O 1
ATOM 2531 N N . LEU A 1 321 ? 51.688 -21.109 8.461 1 19.08 321 LEU A N 1
ATOM 2532 C CA . LEU A 1 321 ? 53.062 -21.406 8 1 19.08 321 LEU A CA 1
ATOM 2533 C C . LEU A 1 321 ? 53.125 -21.359 6.48 1 19.08 321 LEU A C 1
ATOM 2535 O O . LEU A 1 321 ? 54.219 -21.438 5.906 1 19.08 321 LEU A O 1
ATOM 2539 N N . LEU A 1 322 ? 52.188 -21.844 5.574 1 19.11 322 LEU A N 1
ATOM 2540 C CA . LEU A 1 322 ? 52.781 -22.719 4.562 1 19.11 322 LEU A CA 1
ATOM 2541 C C . LEU A 1 322 ? 53.844 -21.984 3.764 1 19.11 322 LEU A C 1
ATOM 2543 O O . LEU A 1 322 ? 53.688 -20.797 3.455 1 19.11 322 LEU A O 1
ATOM 2547 N N . PRO A 1 323 ? 55.062 -22.812 3.221 1 19.55 323 PRO A N 1
ATOM 2548 C CA . PRO A 1 323 ? 56.438 -22.984 2.717 1 19.55 323 PRO A CA 1
ATOM 2549 C C . PRO A 1 323 ? 56.562 -22.547 1.262 1 19.55 323 PRO A C 1
ATOM 2551 O O . PRO A 1 323 ? 57.594 -21.938 0.897 1 19.55 323 PRO A O 1
ATOM 2554 N N . TRP A 1 324 ? 55.875 -23.359 0.127 1 19.23 324 TRP A N 1
ATOM 2555 C CA . TRP A 1 324 ? 56.5 -24.203 -0.874 1 19.23 324 TRP A CA 1
ATOM 2556 C C . TRP A 1 324 ? 57.438 -23.406 -1.763 1 19.23 324 TRP A C 1
ATOM 2558 O O . TRP A 1 324 ? 57.125 -22.266 -2.131 1 19.23 324 TRP A O 1
ATOM 2568 N N . GLN A 1 325 ? 58.781 -24.031 -2.312 1 19.45 325 GLN A N 1
ATOM 2569 C CA . GLN A 1 325 ? 59.969 -24.359 -3.043 1 19.45 325 GLN A CA 1
ATOM 2570 C C . GLN A 1 325 ? 59.75 -24.328 -4.551 1 19.45 325 GLN A C 1
ATOM 2572 O O . GLN A 1 325 ? 60.656 -24.031 -5.32 1 19.45 325 GLN A O 1
ATOM 2577 N N . LEU A 1 326 ? 59.031 -25.438 -5.262 1 19.86 326 LEU A N 1
ATOM 2578 C CA . LEU A 1 326 ? 59.562 -26.391 -6.242 1 19.86 326 LEU A CA 1
ATOM 2579 C C . LEU A 1 326 ? 60.031 -25.672 -7.504 1 19.86 326 LEU A C 1
ATOM 2581 O O . LEU A 1 326 ? 59.531 -24.594 -7.828 1 19.86 326 LEU A O 1
ATOM 2585 N N . LEU A 1 327 ? 60.469 -26.703 -8.719 1 19.77 327 LEU A N 1
ATOM 2586 C CA . LEU A 1 327 ? 61.375 -27.438 -9.562 1 19.77 327 LEU A CA 1
ATOM 2587 C C . LEU A 1 327 ? 61.469 -26.812 -10.953 1 19.77 327 LEU A C 1
ATOM 2589 O O . LEU A 1 327 ? 60.625 -26.016 -11.336 1 19.77 327 LEU A O 1
ATOM 2593 N N . LEU A 1 328 ? 61.562 -27.938 -12.266 1 20.05 328 LEU A N 1
ATOM 2594 C CA . LEU A 1 328 ? 62.375 -28.656 -13.25 1 20.05 328 LEU A CA 1
ATOM 2595 C C . LEU A 1 328 ? 62.312 -27.969 -14.609 1 20.05 328 LEU A C 1
ATOM 2597 O O . LEU A 1 328 ? 61.438 -27.109 -14.844 1 20.05 328 LEU A O 1
ATOM 2601 N N . MET A 1 329 ? 62.25 -29.016 -15.875 1 19.2 329 MET A N 1
ATOM 2602 C CA . MET A 1 329 ? 62.844 -29.75 -16.984 1 19.2 329 MET A CA 1
ATOM 2603 C C . MET A 1 329 ? 62.406 -29.156 -18.328 1 19.2 329 MET A C 1
ATOM 2605 O O . MET A 1 329 ? 63.281 -28.844 -19.156 1 19.2 329 MET A O 1
ATOM 2609 N N . LEU A 1 330 ? 61.562 -29.969 -19.234 1 21.62 330 LEU A N 1
ATOM 2610 C CA . LEU A 1 330 ? 61.688 -30.859 -20.375 1 21.62 330 LEU A CA 1
ATOM 2611 C C . LEU A 1 330 ? 61.5 -30.109 -21.688 1 21.62 330 LEU A C 1
ATOM 2613 O O . LEU A 1 330 ? 60.938 -29.016 -21.703 1 21.62 330 LEU A O 1
ATOM 2617 N N . LEU A 1 331 ? 61.094 -31.094 -22.875 1 20.69 331 LEU A N 1
ATOM 2618 C CA . LEU A 1 331 ? 60.969 -31.703 -24.203 1 20.69 331 LEU A CA 1
ATOM 2619 C C . LEU A 1 331 ? 59.906 -30.984 -25.031 1 20.69 331 LEU A C 1
ATOM 2621 O O . LEU A 1 331 ? 58.844 -30.672 -24.516 1 20.69 331 LEU A O 1
ATOM 2625 N N . MET B 1 1 ? -31.703 11.203 -0.601 1 73.81 1 MET B N 1
ATOM 2626 C CA . MET B 1 1 ? -31.016 9.922 -0.53 1 73.81 1 MET B CA 1
ATOM 2627 C C . MET B 1 1 ? -29.516 10.086 -0.812 1 73.81 1 MET B C 1
ATOM 2629 O O . MET B 1 1 ? -29.125 10.938 -1.618 1 73.81 1 MET B O 1
ATOM 2633 N N . ALA B 1 2 ? -28.641 9.547 0.048 1 82.94 2 ALA B N 1
ATOM 2634 C CA . ALA B 1 2 ? -27.203 9.688 -0.155 1 82.94 2 ALA B CA 1
ATOM 2635 C C . ALA B 1 2 ? -26.781 9.117 -1.509 1 82.94 2 ALA B C 1
ATOM 2637 O O . ALA B 1 2 ? -27.172 8.008 -1.872 1 82.94 2 ALA B O 1
ATOM 2638 N N . ALA B 1 3 ? -26.141 10.008 -2.25 1 85.94 3 ALA B N 1
ATOM 2639 C CA . ALA B 1 3 ? -25.656 9.578 -3.562 1 85.94 3 ALA B CA 1
ATOM 2640 C C . ALA B 1 3 ? -24.281 8.938 -3.459 1 85.94 3 ALA B C 1
ATOM 2642 O O . ALA B 1 3 ? -23.984 7.969 -4.168 1 85.94 3 ALA B O 1
ATOM 2643 N N . TYR B 1 4 ? -23.531 9.5 -2.666 1 94.75 4 TYR B N 1
ATOM 2644 C CA . TYR B 1 4 ? -22.156 9.055 -2.547 1 94.75 4 TYR B CA 1
ATOM 2645 C C . TYR B 1 4 ? -21.75 8.914 -1.084 1 94.75 4 TYR B C 1
ATOM 2647 O O . TYR B 1 4 ? -22.391 9.492 -0.2 1 94.75 4 TYR B O 1
ATOM 2655 N N . ARG B 1 5 ? -20.75 8.078 -0.86 1 93.25 5 ARG B N 1
ATOM 2656 C CA . ARG B 1 5 ? -20.172 7.914 0.464 1 93.25 5 ARG B CA 1
ATOM 2657 C C . ARG B 1 5 ? -18.672 8.195 0.435 1 93.25 5 ARG B C 1
ATOM 2659 O O . ARG B 1 5 ? -17.984 7.805 -0.508 1 93.25 5 ARG B O 1
ATOM 2666 N N . LEU B 1 6 ? -18.219 8.898 1.43 1 97.75 6 LEU B N 1
ATOM 2667 C CA . LEU B 1 6 ? -16.812 9.258 1.608 1 97.75 6 LEU B CA 1
ATOM 2668 C C . LEU B 1 6 ? -16.359 8.992 3.039 1 97.75 6 LEU B C 1
ATOM 2670 O O . LEU B 1 6 ? -17.062 9.352 3.992 1 97.75 6 LEU B O 1
ATOM 2674 N N . VAL B 1 7 ? -15.258 8.281 3.164 1 98.56 7 VAL B N 1
ATOM 2675 C CA . VAL B 1 7 ? -14.703 8.047 4.492 1 98.56 7 VAL B CA 1
ATOM 2676 C C . VAL B 1 7 ? -13.344 8.719 4.613 1 98.56 7 VAL B C 1
ATOM 2678 O O . VAL B 1 7 ? -12.492 8.578 3.734 1 98.56 7 VAL B O 1
ATOM 2681 N N . LEU B 1 8 ? -13.156 9.484 5.656 1 98.5 8 LEU B N 1
ATOM 2682 C CA . LEU B 1 8 ? -11.906 10.148 5.996 1 98.5 8 LEU B CA 1
ATOM 2683 C C . LEU B 1 8 ? -11.328 9.594 7.293 1 98.5 8 LEU B C 1
ATOM 2685 O O . LEU B 1 8 ? -12.062 9.344 8.25 1 98.5 8 LEU B O 1
ATOM 2689 N N . VAL B 1 9 ? -10.016 9.398 7.301 1 98.62 9 VAL B N 1
ATOM 2690 C CA . VAL B 1 9 ? -9.336 8.953 8.516 1 98.62 9 VAL B CA 1
ATOM 2691 C C . VAL B 1 9 ? -8.062 9.766 8.719 1 98.62 9 VAL B C 1
ATOM 2693 O O . VAL B 1 9 ? -7.168 9.766 7.867 1 98.62 9 VAL B O 1
ATOM 2696 N N . ARG B 1 10 ? -7.996 10.5 9.805 1 98.5 10 ARG B N 1
ATOM 2697 C CA . ARG B 1 10 ? -6.719 11.078 10.203 1 98.5 10 ARG B CA 1
ATOM 2698 C C . ARG B 1 10 ? -5.766 10 10.711 1 98.5 10 ARG B C 1
ATOM 2700 O O . ARG B 1 10 ? -6.188 9.062 11.398 1 98.5 10 ARG B O 1
ATOM 2707 N N . HIS B 1 11 ? -4.523 10.164 10.414 1 98.75 11 HIS B N 1
ATOM 2708 C CA . HIS B 1 11 ? -3.566 9.164 10.867 1 98.75 11 HIS B CA 1
ATOM 2709 C C . HIS B 1 11 ? -3.645 8.969 12.375 1 98.75 11 HIS B C 1
ATOM 2711 O O . HIS B 1 11 ? -4.086 9.867 13.094 1 98.75 11 HIS B O 1
ATOM 2717 N N . GLY B 1 12 ? -3.197 7.812 12.883 1 98 12 GLY B N 1
ATOM 2718 C CA . GLY B 1 12 ? -3.086 7.59 14.32 1 98 12 GLY B CA 1
ATOM 2719 C C . GLY B 1 12 ? -2.041 8.469 14.977 1 98 12 GLY B C 1
ATOM 2720 O O . GLY B 1 12 ? -1.297 9.18 14.297 1 98 12 GLY B O 1
ATOM 2721 N N . GLU B 1 13 ? -1.998 8.367 16.281 1 97.31 13 GLU B N 1
ATOM 2722 C CA . GLU B 1 13 ? -0.999 9.117 17.031 1 97.31 13 GLU B CA 1
ATOM 2723 C C . GLU B 1 13 ? 0.41 8.828 16.531 1 97.31 13 GLU B C 1
ATOM 2725 O O . GLU B 1 13 ? 0.78 7.664 16.344 1 97.31 13 GLU B O 1
ATOM 2730 N N . SER B 1 14 ? 1.089 9.891 16.219 1 97.81 14 SER B N 1
ATOM 2731 C CA . SER B 1 14 ? 2.477 9.734 15.805 1 97.81 14 SER B CA 1
ATOM 2732 C C . SER B 1 14 ? 3.43 9.828 16.984 1 97.81 14 SER B C 1
ATOM 2734 O O . SER B 1 14 ? 3.039 10.273 18.078 1 97.81 14 SER B O 1
ATOM 2736 N N . ALA B 1 15 ? 4.633 9.438 16.781 1 97.69 15 ALA B N 1
ATOM 2737 C CA . ALA B 1 15 ? 5.672 9.57 17.797 1 97.69 15 ALA B CA 1
ATOM 2738 C C . ALA B 1 15 ? 5.848 11.023 18.219 1 97.69 15 ALA B C 1
ATOM 2740 O O . ALA B 1 15 ? 6.051 11.312 19.406 1 97.69 15 ALA B O 1
ATOM 2741 N N . TRP B 1 16 ? 5.754 11.977 17.266 1 96.69 16 TRP B N 1
ATOM 2742 C CA . TRP B 1 16 ? 5.977 13.383 17.594 1 96.69 16 TRP B CA 1
ATOM 2743 C C . TRP B 1 16 ? 4.719 14 18.203 1 96.69 16 TRP B C 1
ATOM 2745 O O . TRP B 1 16 ? 4.789 15.031 18.875 1 96.69 16 TRP B O 1
ATOM 2755 N N . ASN B 1 17 ? 3.549 13.406 17.891 1 93.88 17 ASN B N 1
ATOM 2756 C CA . ASN B 1 17 ? 2.389 13.734 18.703 1 93.88 17 ASN B CA 1
ATOM 2757 C C . ASN B 1 17 ? 2.635 13.422 20.172 1 93.88 17 ASN B C 1
ATOM 2759 O O . ASN B 1 17 ? 2.369 14.25 21.047 1 93.88 17 ASN B O 1
ATOM 2763 N N . LEU B 1 18 ? 3.086 12.258 20.406 1 93.88 18 LEU B N 1
ATOM 2764 C CA . LEU B 1 18 ? 3.342 11.766 21.75 1 93.88 18 LEU B CA 1
ATOM 2765 C C . LEU B 1 18 ? 4.352 12.656 22.469 1 93.88 18 LEU B C 1
ATOM 2767 O O . LEU B 1 18 ? 4.207 12.93 23.672 1 93.88 18 LEU B O 1
ATOM 2771 N N . GLU B 1 19 ? 5.289 13.141 21.766 1 96.19 19 GLU B N 1
ATOM 2772 C CA . GLU B 1 19 ? 6.344 13.977 22.328 1 96.19 19 GLU B CA 1
ATOM 2773 C C . GLU B 1 19 ? 5.938 15.445 22.359 1 96.19 19 GLU B C 1
ATOM 2775 O O . GLU B 1 19 ? 6.723 16.297 22.766 1 96.19 19 GLU B O 1
ATOM 2780 N N . ASN B 1 20 ? 4.797 15.789 21.859 1 96.19 20 ASN B N 1
ATOM 2781 C CA . ASN B 1 20 ? 4.254 17.141 21.844 1 96.19 20 ASN B CA 1
ATOM 2782 C C . ASN B 1 20 ? 5.133 18.078 21.016 1 96.19 20 ASN B C 1
ATOM 2784 O O . ASN B 1 20 ? 5.41 19.203 21.438 1 96.19 20 ASN B O 1
ATOM 2788 N N . ARG B 1 21 ? 5.547 17.531 19.859 1 97.44 21 ARG B N 1
ATOM 2789 C CA . ARG B 1 21 ? 6.402 18.312 18.969 1 97.44 21 ARG B CA 1
ATOM 2790 C C . ARG B 1 21 ? 5.656 18.719 17.703 1 97.44 21 ARG B C 1
ATOM 2792 O O . ARG B 1 21 ? 4.766 18 17.25 1 97.44 21 ARG B O 1
ATOM 2799 N N . PHE B 1 22 ? 6.074 19.891 17.234 1 97.62 22 PHE B N 1
ATOM 2800 C CA . PHE B 1 22 ? 5.617 20.266 15.891 1 97.62 22 PHE B CA 1
ATOM 2801 C C . PHE B 1 22 ? 6.207 19.328 14.844 1 97.62 22 PHE B C 1
ATOM 2803 O O . PHE B 1 22 ? 7.43 19.234 14.703 1 97.62 22 PHE B O 1
ATOM 2810 N N . CYS B 1 23 ? 5.375 18.641 14.141 1 97.38 23 CYS B N 1
ATOM 2811 C CA . CYS B 1 23 ? 5.852 17.625 13.203 1 97.38 23 CYS B CA 1
ATOM 2812 C C . CYS B 1 23 ? 5.77 18.125 11.766 1 97.38 23 CYS B C 1
ATOM 2814 O O . CYS B 1 23 ? 6.797 18.344 11.125 1 97.38 23 CYS B O 1
ATOM 2816 N N . GLY B 1 24 ? 4.547 18.344 11.211 1 97.38 24 GLY B N 1
ATOM 2817 C CA . GLY B 1 24 ? 4.344 18.812 9.852 1 97.38 24 GLY B CA 1
ATOM 2818 C C . GLY B 1 24 ? 4.863 17.844 8.805 1 97.38 24 GLY B C 1
ATOM 2819 O O . GLY B 1 24 ? 4.457 16.688 8.766 1 97.38 24 GLY B O 1
ATOM 2820 N N . TRP B 1 25 ? 5.855 18.328 8.023 1 98.19 25 TRP B N 1
ATOM 2821 C CA . TRP B 1 25 ? 6.359 17.547 6.902 1 98.19 25 TRP B CA 1
ATOM 2822 C C . TRP B 1 25 ? 7.477 16.609 7.352 1 98.19 25 TRP B C 1
ATOM 2824 O O . TRP B 1 25 ? 7.969 15.797 6.57 1 98.19 25 TRP B O 1
ATOM 2834 N N . TYR B 1 26 ? 7.93 16.797 8.664 1 98.12 26 TYR B N 1
ATOM 2835 C CA . TYR B 1 26 ? 8.828 15.758 9.172 1 98.12 26 TYR B CA 1
ATOM 2836 C C . TYR B 1 26 ? 8.141 14.398 9.18 1 98.12 26 TYR B C 1
ATOM 2838 O O . TYR B 1 26 ? 6.973 14.281 9.547 1 98.12 26 TYR B O 1
ATOM 2846 N N . ASP B 1 27 ? 8.852 13.359 8.789 1 98.12 27 ASP B N 1
ATOM 2847 C CA . ASP B 1 27 ? 8.258 12.055 8.531 1 98.12 27 ASP B CA 1
ATOM 2848 C C . ASP B 1 27 ? 8.305 11.172 9.781 1 98.12 27 ASP B C 1
ATOM 2850 O O . ASP B 1 27 ? 8.906 10.102 9.766 1 98.12 27 ASP B O 1
ATOM 2854 N N . ALA B 1 28 ? 7.57 11.633 10.781 1 97.75 28 ALA B N 1
ATOM 2855 C CA . ALA B 1 28 ? 7.477 10.859 12.016 1 97.75 28 ALA B CA 1
ATOM 2856 C C . ALA B 1 28 ? 6.641 9.602 11.82 1 97.75 28 ALA B C 1
ATOM 2858 O O . ALA B 1 28 ? 5.695 9.594 11.023 1 97.75 28 ALA B O 1
ATOM 2859 N N . ASP B 1 29 ? 6.957 8.578 12.562 1 97.75 29 ASP B N 1
ATOM 2860 C CA . ASP B 1 29 ? 6.223 7.32 12.508 1 97.75 29 ASP B CA 1
ATOM 2861 C C . ASP B 1 29 ? 5.07 7.316 13.508 1 97.75 29 ASP B C 1
ATOM 2863 O O . ASP B 1 29 ? 4.965 8.211 14.352 1 97.75 29 ASP B O 1
ATOM 2867 N N . LEU B 1 30 ? 4.199 6.316 13.312 1 98.44 30 LEU B N 1
ATOM 2868 C CA . LEU B 1 30 ? 3.158 6.094 14.312 1 98.44 30 LEU B CA 1
ATOM 2869 C C . LEU B 1 30 ? 3.766 5.641 15.633 1 98.44 30 LEU B C 1
ATOM 2871 O O . LEU B 1 30 ? 4.766 4.918 15.648 1 98.44 30 LEU B O 1
ATOM 2875 N N . SER B 1 31 ? 3.193 6.133 16.766 1 98 31 SER B N 1
ATOM 2876 C CA . SER B 1 31 ? 3.49 5.523 18.062 1 98 31 SER B CA 1
ATOM 2877 C C . SER B 1 31 ? 2.809 4.164 18.203 1 98 31 SER B C 1
ATOM 2879 O O . SER B 1 31 ? 1.922 3.826 17.406 1 98 31 SER B O 1
ATOM 2881 N N . PRO B 1 32 ? 3.24 3.375 19.188 1 97.38 32 PRO B N 1
ATOM 2882 C CA . PRO B 1 32 ? 2.527 2.117 19.406 1 97.38 32 PRO B CA 1
ATOM 2883 C C . PRO B 1 32 ? 1.032 2.32 19.641 1 97.38 32 PRO B C 1
ATOM 2885 O O . PRO B 1 32 ? 0.212 1.562 19.125 1 97.38 32 PRO B O 1
ATOM 2888 N N . ALA B 1 33 ? 0.699 3.312 20.375 1 96.44 33 ALA B N 1
ATOM 2889 C CA . ALA B 1 33 ? -0.71 3.631 20.578 1 96.44 33 ALA B CA 1
ATOM 2890 C C . ALA B 1 33 ? -1.386 4.043 19.281 1 96.44 33 ALA B C 1
ATOM 2892 O O . ALA B 1 33 ? -2.549 3.709 19.047 1 96.44 33 ALA B O 1
ATOM 2893 N N . GLY B 1 34 ? -0.653 4.773 18.469 1 97.69 34 GLY B N 1
ATOM 2894 C CA . GLY B 1 34 ? -1.176 5.18 17.172 1 97.69 34 GLY B CA 1
ATOM 2895 C C . GLY B 1 34 ? -1.479 4.012 16.25 1 97.69 34 GLY B C 1
ATOM 2896 O O . GLY B 1 34 ? -2.459 4.039 15.508 1 97.69 34 GLY B O 1
ATOM 2897 N N . GLN B 1 35 ? -0.652 3 16.328 1 97.94 35 GLN B N 1
ATOM 2898 C CA . GLN B 1 35 ? -0.905 1.779 15.578 1 97.94 35 GLN B CA 1
ATOM 2899 C C . GLN B 1 35 ? -2.215 1.127 16 1 97.94 35 GLN B C 1
ATOM 2901 O O . GLN B 1 35 ? -3.004 0.692 15.164 1 97.94 35 GLN B O 1
ATOM 2906 N N . GLN B 1 36 ? -2.406 1.108 17.25 1 97.31 36 GLN B N 1
ATOM 2907 C CA . GLN B 1 36 ? -3.625 0.51 17.797 1 97.31 36 GLN B CA 1
ATOM 2908 C C . GLN B 1 36 ? -4.852 1.333 17.422 1 97.31 36 GLN B C 1
ATOM 2910 O O . GLN B 1 36 ? -5.91 0.777 17.109 1 97.31 36 GLN B O 1
ATOM 2915 N N . GLU B 1 37 ? -4.707 2.639 17.453 1 96 37 GLU B N 1
ATOM 2916 C CA . GLU B 1 37 ? -5.797 3.514 17.031 1 96 37 GLU B CA 1
ATOM 2917 C C . GLU B 1 37 ? -6.207 3.23 15.586 1 96 37 GLU B C 1
ATOM 2919 O O . GLU B 1 37 ? -7.395 3.088 15.289 1 96 37 GLU B O 1
ATOM 2924 N N . ALA B 1 38 ? -5.223 3.117 14.742 1 97.81 38 ALA B N 1
ATOM 2925 C CA . ALA B 1 38 ? -5.48 2.855 13.328 1 97.81 38 ALA B CA 1
ATOM 2926 C C . ALA B 1 38 ? -6.176 1.512 13.133 1 97.81 38 ALA B C 1
ATOM 2928 O O . ALA B 1 38 ? -7.117 1.399 12.344 1 97.81 38 ALA B O 1
ATOM 2929 N N . ARG B 1 39 ? -5.723 0.542 13.859 1 97.75 39 ARG B N 1
ATOM 2930 C CA . ARG B 1 39 ? -6.328 -0.784 13.789 1 97.75 39 ARG B CA 1
ATOM 2931 C C . ARG B 1 39 ? -7.781 -0.749 14.258 1 97.75 39 ARG B C 1
ATOM 2933 O O . ARG B 1 39 ? -8.656 -1.327 13.617 1 97.75 39 ARG B O 1
ATOM 2940 N N . ARG B 1 40 ? -8.031 -0.107 15.344 1 96.88 40 ARG B N 1
ATOM 2941 C CA . ARG B 1 40 ? -9.383 0.012 15.875 1 96.88 40 ARG B CA 1
ATOM 2942 C C . ARG B 1 40 ? -10.289 0.743 14.891 1 96.88 40 ARG B C 1
ATOM 2944 O O . ARG B 1 40 ? -11.461 0.39 14.734 1 96.88 40 ARG B O 1
ATOM 2951 N N . GLY B 1 41 ? -9.766 1.784 14.312 1 97.38 41 GLY B N 1
ATOM 2952 C CA . GLY B 1 41 ? -10.523 2.451 13.266 1 97.38 41 GLY B CA 1
ATOM 2953 C C . GLY B 1 41 ? -10.914 1.525 12.125 1 97.38 41 GLY B C 1
ATOM 2954 O O . GLY B 1 41 ? -12.055 1.557 11.656 1 97.38 41 GLY B O 1
ATOM 2955 N N . GLY B 1 42 ? -9.953 0.703 11.688 1 98.12 42 GLY B N 1
ATOM 2956 C CA . GLY B 1 42 ? -10.242 -0.297 10.672 1 98.12 42 GLY B CA 1
ATOM 2957 C C . GLY B 1 42 ? -11.289 -1.307 11.109 1 98.12 42 GLY B C 1
ATOM 2958 O O . GLY B 1 42 ? -12.156 -1.684 10.32 1 98.12 42 GLY B O 1
ATOM 2959 N N . GLU B 1 43 ? -11.18 -1.715 12.305 1 97.75 43 GLU B N 1
ATOM 2960 C CA . GLU B 1 43 ? -12.141 -2.668 12.844 1 97.75 43 GLU B CA 1
ATOM 2961 C C . GLU B 1 43 ? -13.547 -2.07 12.891 1 97.75 43 GLU B C 1
ATOM 2963 O O . GLU B 1 43 ? -14.531 -2.76 12.609 1 97.75 43 GLU B O 1
ATOM 2968 N N . ALA B 1 44 ? -13.609 -0.826 13.242 1 97.06 44 ALA B N 1
ATOM 2969 C CA . ALA B 1 44 ? -14.906 -0.144 13.234 1 97.06 44 ALA B CA 1
ATOM 2970 C C . ALA B 1 44 ? -15.516 -0.144 11.844 1 97.06 44 ALA B C 1
ATOM 2972 O O . ALA B 1 44 ? -16.719 -0.396 11.68 1 97.06 44 ALA B O 1
ATOM 2973 N N . LEU B 1 45 ? -14.727 0.121 10.883 1 98 45 LEU B N 1
ATOM 2974 C CA . LEU B 1 45 ? -15.18 0.113 9.492 1 98 45 LEU B CA 1
ATOM 2975 C C . LEU B 1 45 ? -15.625 -1.285 9.078 1 98 45 LEU B C 1
ATOM 2977 O O . LEU B 1 45 ? -16.656 -1.446 8.43 1 98 45 LEU B O 1
ATOM 2981 N N . ARG B 1 46 ? -14.773 -2.266 9.414 1 97.75 46 ARG B N 1
ATOM 2982 C CA . ARG B 1 46 ? -15.102 -3.656 9.109 1 97.75 46 ARG B CA 1
ATOM 2983 C C . ARG B 1 46 ? -16.453 -4.043 9.711 1 97.75 46 ARG B C 1
ATOM 2985 O O . ARG B 1 46 ? -17.312 -4.586 9.023 1 97.75 46 ARG B O 1
ATOM 2992 N N . ASP B 1 47 ? -16.672 -3.736 10.992 1 96.69 47 ASP B N 1
ATOM 2993 C CA . ASP B 1 47 ? -17.875 -4.129 11.727 1 96.69 47 ASP B CA 1
ATOM 2994 C C . ASP B 1 47 ? -19.109 -3.42 11.172 1 96.69 47 ASP B C 1
ATOM 2996 O O . ASP B 1 47 ? -20.219 -3.961 11.227 1 96.69 47 ASP B O 1
ATOM 3000 N N . ALA B 1 48 ? -18.906 -2.264 10.617 1 95.62 48 ALA B N 1
ATOM 3001 C CA . ALA B 1 48 ? -20.016 -1.509 10.031 1 95.62 48 ALA B CA 1
ATOM 3002 C C . ALA B 1 48 ? -20.266 -1.931 8.586 1 95.62 48 ALA B C 1
ATOM 3004 O O . ALA B 1 48 ? -21.188 -1.446 7.938 1 95.62 48 ALA B O 1
ATOM 3005 N N . GLY B 1 49 ? -19.375 -2.77 8.039 1 96.31 49 GLY B N 1
ATOM 3006 C CA . GLY B 1 49 ? -19.594 -3.365 6.73 1 96.31 49 GLY B CA 1
ATOM 3007 C C . GLY B 1 49 ? -19.141 -2.48 5.582 1 96.31 49 GLY B C 1
ATOM 3008 O O . GLY B 1 49 ? -19.656 -2.588 4.469 1 96.31 49 GLY B O 1
ATOM 3009 N N . TYR B 1 50 ? -18.203 -1.643 5.84 1 96.94 50 TYR B N 1
ATOM 3010 C CA . TYR B 1 50 ? -17.75 -0.731 4.797 1 96.94 50 TYR B CA 1
ATOM 3011 C C . TYR B 1 50 ? -16.844 -1.446 3.812 1 96.94 50 TYR B C 1
ATOM 3013 O O . TYR B 1 50 ? -15.992 -2.25 4.211 1 96.94 50 TYR B O 1
ATOM 3021 N N . GLU B 1 51 ? 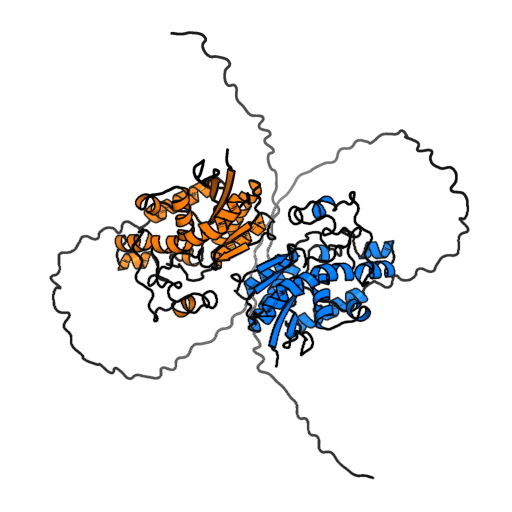-17.094 -1.203 2.557 1 96.75 51 GLU B N 1
ATOM 3022 C CA . GLU B 1 51 ? -16.234 -1.602 1.439 1 96.75 51 GLU B CA 1
ATOM 3023 C C . GLU B 1 51 ? -15.797 -0.391 0.622 1 96.75 51 GLU B C 1
ATOM 3025 O O . GLU B 1 51 ? -16.516 0.608 0.546 1 96.75 51 GLU B O 1
ATOM 3030 N N . PHE B 1 52 ? -14.648 -0.535 0.054 1 98.31 52 PHE B N 1
ATOM 3031 C CA . PHE B 1 52 ? -14.109 0.594 -0.693 1 98.31 52 PHE B CA 1
ATOM 3032 C C . PHE B 1 52 ? -13.648 0.155 -2.078 1 98.31 52 PHE B C 1
ATOM 3034 O O . PHE B 1 52 ? -13.523 -1.042 -2.346 1 98.31 52 PHE B O 1
ATOM 3041 N N . ASP B 1 53 ? -13.5 1.152 -2.949 1 97.88 53 ASP B N 1
ATOM 3042 C CA . ASP B 1 53 ? -13.078 0.88 -4.32 1 97.88 53 ASP B CA 1
ATOM 3043 C C . ASP B 1 53 ? -11.727 1.521 -4.617 1 97.88 53 ASP B C 1
ATOM 3045 O O . ASP B 1 53 ? -10.992 1.063 -5.5 1 97.88 53 ASP B O 1
ATOM 3049 N N . ILE B 1 54 ? -11.375 2.531 -3.881 1 98.25 54 ILE B N 1
ATOM 3050 C CA . ILE B 1 54 ? -10.125 3.244 -4.098 1 98.25 54 ILE B CA 1
ATOM 3051 C C . ILE B 1 54 ? -9.734 4.004 -2.828 1 98.25 54 ILE B C 1
ATOM 3053 O O . ILE B 1 54 ? -10.602 4.461 -2.08 1 98.25 54 ILE B O 1
ATOM 3057 N N . CYS B 1 55 ? -8.43 4.113 -2.609 1 98.81 55 CYS B N 1
ATOM 3058 C CA . CYS B 1 55 ? -7.906 4.801 -1.434 1 98.81 55 CYS B CA 1
ATOM 3059 C C . CYS B 1 55 ? -6.934 5.902 -1.834 1 98.81 55 CYS B C 1
ATOM 3061 O O . CYS B 1 55 ? -6.238 5.785 -2.844 1 98.81 55 CYS B O 1
ATOM 3063 N N . PHE B 1 56 ? -6.914 6.938 -1.035 1 98.88 56 PHE B N 1
ATOM 3064 C CA . PHE B 1 56 ? -5.957 8.031 -1.171 1 98.88 56 PHE B CA 1
ATOM 3065 C C . PHE B 1 56 ? -5.227 8.273 0.143 1 98.88 56 PHE B C 1
ATOM 3067 O O . PHE B 1 56 ? -5.816 8.164 1.219 1 98.88 56 PHE B O 1
ATOM 3074 N N . THR B 1 57 ? -3.992 8.57 0.037 1 98.88 57 THR B N 1
ATOM 3075 C CA . THR B 1 57 ? -3.209 8.898 1.223 1 98.88 57 THR B CA 1
ATOM 3076 C C . THR B 1 57 ? -2.068 9.852 0.868 1 98.88 57 THR B C 1
ATOM 3078 O O . THR B 1 57 ? -1.901 10.219 -0.296 1 98.88 57 THR B O 1
ATOM 3081 N N . SER B 1 58 ? -1.37 10.398 1.88 1 98.81 58 SER B N 1
ATOM 3082 C CA . SER B 1 58 ? -0.201 11.25 1.668 1 98.81 58 SER B CA 1
ATOM 3083 C C . SER B 1 58 ? 1.055 10.414 1.443 1 98.81 58 SER B C 1
ATOM 3085 O O . SER B 1 58 ? 0.982 9.18 1.356 1 98.81 58 SER B O 1
ATOM 3087 N N . VAL B 1 59 ? 2.195 11.086 1.288 1 98.5 59 VAL B N 1
ATOM 3088 C CA . VAL B 1 59 ? 3.449 10.367 1.099 1 98.5 59 VAL B CA 1
ATOM 3089 C C . VAL B 1 59 ? 4.188 10.258 2.432 1 98.5 59 VAL B C 1
ATOM 3091 O O . VAL B 1 59 ? 5.371 9.906 2.465 1 98.5 59 VAL B O 1
ATOM 3094 N N . GLN B 1 60 ? 3.492 10.586 3.506 1 98.56 60 GLN B N 1
ATOM 3095 C CA . GLN B 1 60 ? 4.113 10.5 4.824 1 98.56 60 GLN B CA 1
ATOM 3096 C C . GLN B 1 60 ? 3.75 9.188 5.52 1 98.56 60 GLN B C 1
ATOM 3098 O O . GLN B 1 60 ? 2.607 8.734 5.441 1 98.56 60 GLN B O 1
ATOM 3103 N N . LYS B 1 61 ? 4.707 8.562 6.215 1 97.81 61 LYS B N 1
ATOM 3104 C CA . LYS B 1 61 ? 4.613 7.184 6.672 1 97.81 61 LYS B CA 1
ATOM 3105 C C . LYS B 1 61 ? 3.482 7.012 7.684 1 97.81 61 LYS B C 1
ATOM 3107 O O . LYS B 1 61 ? 2.832 5.965 7.727 1 97.81 61 LYS B O 1
ATOM 3112 N N . ARG B 1 62 ? 3.24 8.016 8.539 1 98.56 62 ARG B N 1
ATOM 3113 C CA . ARG B 1 62 ? 2.207 7.844 9.555 1 98.56 62 ARG B CA 1
ATOM 3114 C C . ARG B 1 62 ? 0.832 7.684 8.914 1 98.56 62 ARG B C 1
ATOM 3116 O O . ARG B 1 62 ? 0.005 6.902 9.391 1 98.56 62 ARG B O 1
ATOM 3123 N N . ALA B 1 63 ? 0.576 8.391 7.836 1 98.81 63 ALA B N 1
ATOM 3124 C CA . ALA B 1 63 ? -0.692 8.25 7.125 1 98.81 63 ALA B CA 1
ATOM 3125 C C . ALA B 1 63 ? -0.741 6.945 6.344 1 98.81 63 ALA B C 1
ATOM 3127 O O . ALA B 1 63 ? -1.769 6.262 6.324 1 98.81 63 ALA B O 1
ATOM 3128 N N . ILE B 1 64 ? 0.346 6.57 5.723 1 98.75 64 ILE B N 1
ATOM 3129 C CA . ILE B 1 64 ? 0.42 5.348 4.926 1 98.75 64 ILE B CA 1
ATOM 3130 C C . ILE B 1 64 ? 0.217 4.133 5.828 1 98.75 64 ILE B C 1
ATOM 3132 O O . ILE B 1 64 ? -0.572 3.242 5.512 1 98.75 64 ILE B O 1
ATOM 3136 N N . ARG B 1 65 ? 0.878 4.125 6.93 1 98.5 65 ARG B N 1
ATOM 3137 C CA . ARG B 1 65 ? 0.752 3.006 7.863 1 98.5 65 ARG B CA 1
ATOM 3138 C C . ARG B 1 65 ? -0.656 2.934 8.445 1 98.5 65 ARG B C 1
ATOM 3140 O O . ARG B 1 65 ? -1.175 1.845 8.695 1 98.5 65 ARG B O 1
ATOM 3147 N N . THR B 1 66 ? -1.182 4.09 8.68 1 98.88 66 THR B N 1
ATOM 3148 C CA . THR B 1 66 ? -2.572 4.098 9.117 1 98.88 66 THR B CA 1
ATOM 3149 C C . THR B 1 66 ? -3.469 3.43 8.078 1 98.88 66 THR B C 1
ATOM 3151 O O . THR B 1 66 ? -4.301 2.584 8.414 1 98.88 66 THR B O 1
ATOM 3154 N N . LEU B 1 67 ? -3.287 3.773 6.863 1 98.88 67 LEU B N 1
ATOM 3155 C CA . LEU B 1 67 ? -4.074 3.168 5.793 1 98.88 67 LEU B CA 1
ATOM 3156 C C . LEU B 1 67 ? -3.83 1.664 5.723 1 98.88 67 LEU B C 1
ATOM 3158 O O . LEU B 1 67 ? -4.77 0.888 5.539 1 98.88 67 LEU B O 1
ATOM 3162 N N . TRP B 1 68 ? -2.549 1.263 5.852 1 98.62 68 TRP B N 1
ATOM 3163 C CA . TRP B 1 68 ? -2.227 -0.16 5.84 1 98.62 68 TRP B CA 1
ATOM 3164 C C . TRP B 1 68 ? -2.998 -0.9 6.93 1 98.62 68 TRP B C 1
ATOM 3166 O O . TRP B 1 68 ? -3.574 -1.962 6.676 1 98.62 68 TRP B O 1
ATOM 3176 N N . ASN B 1 69 ? -2.998 -0.33 8.117 1 98.5 69 ASN B N 1
ATOM 3177 C CA . ASN B 1 69 ? -3.711 -0.942 9.234 1 98.5 69 ASN B CA 1
ATOM 3178 C C . ASN B 1 69 ? -5.207 -1.054 8.945 1 98.5 69 ASN B C 1
ATOM 3180 O O . ASN B 1 69 ? -5.824 -2.08 9.242 1 98.5 69 ASN B O 1
ATOM 3184 N N . VAL B 1 70 ? -5.742 -0.042 8.391 1 98.69 70 VAL B N 1
ATOM 3185 C CA . VAL B 1 70 ? -7.164 -0.034 8.078 1 98.69 70 VAL B CA 1
ATOM 3186 C C . VAL B 1 70 ? -7.465 -1.09 7.016 1 98.69 70 VAL B C 1
ATOM 3188 O O . VAL B 1 70 ? -8.383 -1.9 7.18 1 98.69 70 VAL B O 1
ATOM 3191 N N . LEU B 1 71 ? -6.691 -1.109 5.965 1 98.62 71 LEU B N 1
ATOM 3192 C CA . LEU B 1 71 ? -6.895 -2.057 4.875 1 98.62 71 LEU B CA 1
ATOM 3193 C C . LEU B 1 71 ? -6.742 -3.492 5.363 1 98.62 71 LEU B C 1
ATOM 3195 O O . LEU B 1 71 ? -7.457 -4.387 4.906 1 98.62 71 LEU B O 1
ATOM 3199 N N . ASP B 1 72 ? -5.781 -3.648 6.219 1 97.75 72 ASP B N 1
ATOM 3200 C CA . ASP B 1 72 ? -5.586 -4.957 6.828 1 97.75 72 ASP B CA 1
ATOM 3201 C C . ASP B 1 72 ? -6.816 -5.383 7.629 1 97.75 72 ASP B C 1
ATOM 3203 O O . ASP B 1 72 ? -7.312 -6.5 7.469 1 97.75 72 ASP B O 1
ATOM 3207 N N . ALA B 1 73 ? -7.316 -4.508 8.398 1 97.69 73 ALA B N 1
ATOM 3208 C CA . ALA B 1 73 ? -8.445 -4.805 9.273 1 97.69 73 ALA B CA 1
ATOM 3209 C C . ALA B 1 73 ? -9.695 -5.129 8.461 1 97.69 73 ALA B C 1
ATOM 3211 O O . ALA B 1 73 ? -10.469 -6.02 8.828 1 97.69 73 ALA B O 1
ATOM 3212 N N . ILE B 1 74 ? -9.891 -4.457 7.363 1 97.81 74 ILE B N 1
ATOM 3213 C CA . ILE B 1 74 ? -11.109 -4.676 6.594 1 97.81 74 ILE B CA 1
ATOM 3214 C C . ILE B 1 74 ? -10.859 -5.73 5.516 1 97.81 74 ILE B C 1
ATOM 3216 O O . ILE B 1 74 ? -11.766 -6.07 4.746 1 97.81 74 ILE B O 1
ATOM 3220 N N . ASP B 1 75 ? -9.648 -6.238 5.359 1 97.44 75 ASP B N 1
ATOM 3221 C CA . ASP B 1 75 ? -9.234 -7.289 4.438 1 97.44 75 ASP B CA 1
ATOM 3222 C C . ASP B 1 75 ? -9.461 -6.867 2.988 1 97.44 75 ASP B C 1
ATOM 3224 O O . ASP B 1 75 ? -10.039 -7.621 2.201 1 97.44 75 ASP B O 1
ATOM 3228 N N . GLN B 1 76 ? -9.07 -5.676 2.658 1 97.88 76 GLN B N 1
ATOM 3229 C CA . GLN B 1 76 ? -9.195 -5.133 1.309 1 97.88 76 GLN B CA 1
ATOM 3230 C C . GLN B 1 76 ? -7.879 -4.516 0.841 1 97.88 76 GLN B C 1
ATOM 3232 O O . GLN B 1 76 ? -7.867 -3.406 0.299 1 97.88 76 GLN B O 1
ATOM 3237 N N . MET B 1 77 ? -6.754 -5.152 1.114 1 97.69 77 MET B N 1
ATOM 3238 C CA . MET B 1 77 ? -5.43 -4.605 0.818 1 97.69 77 MET B CA 1
ATOM 3239 C C . MET B 1 77 ? -5.18 -4.578 -0.685 1 97.69 77 MET B C 1
ATOM 3241 O O . MET B 1 77 ? -4.23 -3.941 -1.147 1 97.69 77 MET B O 1
ATOM 3245 N N . TRP B 1 78 ? -6.027 -5.191 -1.486 1 97.94 78 TRP B N 1
ATOM 3246 C CA . TRP B 1 78 ? -5.863 -5.258 -2.934 1 97.94 78 TRP B CA 1
ATOM 3247 C C . TRP B 1 78 ? -6.34 -3.973 -3.598 1 97.94 78 TRP B C 1
ATOM 3249 O O . TRP B 1 78 ? -6.098 -3.752 -4.785 1 97.94 78 TRP B O 1
ATOM 3259 N N . LEU B 1 79 ? -6.914 -3.062 -2.893 1 98.12 79 LEU B N 1
ATOM 3260 C CA . LEU B 1 79 ? -7.453 -1.823 -3.438 1 98.12 79 LEU B CA 1
ATOM 3261 C C . LEU B 1 79 ? -6.34 -0.941 -3.99 1 98.12 79 LEU B C 1
ATOM 3263 O O . LEU B 1 79 ? -5.254 -0.872 -3.412 1 98.12 79 LEU B O 1
ATOM 3267 N N . PRO B 1 80 ? -6.684 -0.264 -5.078 1 97.75 80 PRO B N 1
ATOM 3268 C CA . PRO B 1 80 ? -5.727 0.746 -5.535 1 97.75 80 PRO B CA 1
ATOM 3269 C C . PRO B 1 80 ? -5.535 1.876 -4.523 1 97.75 80 PRO B C 1
ATOM 3271 O O . PRO B 1 80 ? -6.496 2.312 -3.891 1 97.75 80 PRO B O 1
ATOM 3274 N N . VAL B 1 81 ? -4.289 2.262 -4.336 1 98.44 81 VAL B N 1
ATOM 3275 C CA . VAL B 1 81 ? -3.936 3.342 -3.42 1 98.44 81 VAL B CA 1
ATOM 3276 C C . VAL B 1 81 ? -3.158 4.422 -4.168 1 98.44 81 VAL B C 1
ATOM 3278 O O . VAL B 1 81 ? -2.119 4.141 -4.773 1 98.44 81 VAL B O 1
ATOM 3281 N N . VAL B 1 82 ? -3.686 5.598 -4.141 1 98.44 82 VAL B N 1
ATOM 3282 C CA . VAL B 1 82 ? -2.998 6.742 -4.734 1 98.44 82 VAL B CA 1
ATOM 3283 C C . VAL B 1 82 ? -2.332 7.57 -3.639 1 98.44 82 VAL B C 1
ATOM 3285 O O . VAL B 1 82 ? -2.984 7.965 -2.668 1 98.44 82 VAL B O 1
ATOM 3288 N N . ARG B 1 83 ? -1.063 7.738 -3.787 1 98.19 83 ARG B N 1
ATOM 3289 C CA . ARG B 1 83 ? -0.287 8.547 -2.852 1 98.19 83 ARG B CA 1
ATOM 3290 C C . ARG B 1 83 ? 0.086 9.891 -3.465 1 98.19 83 ARG B C 1
ATOM 3292 O O . ARG B 1 83 ? 0.433 9.961 -4.645 1 98.19 83 ARG B O 1
ATOM 3299 N N . THR B 1 84 ? -0.018 10.945 -2.605 1 98.31 84 THR B N 1
ATOM 3300 C CA . THR B 1 84 ? 0.333 12.258 -3.137 1 98.31 84 THR B CA 1
ATOM 3301 C C . THR B 1 84 ? 0.842 13.172 -2.025 1 98.31 84 THR B C 1
ATOM 3303 O O . THR B 1 84 ? 0.333 13.141 -0.904 1 98.31 84 THR B O 1
ATOM 3306 N N . TRP B 1 85 ? 1.771 14.039 -2.393 1 98.19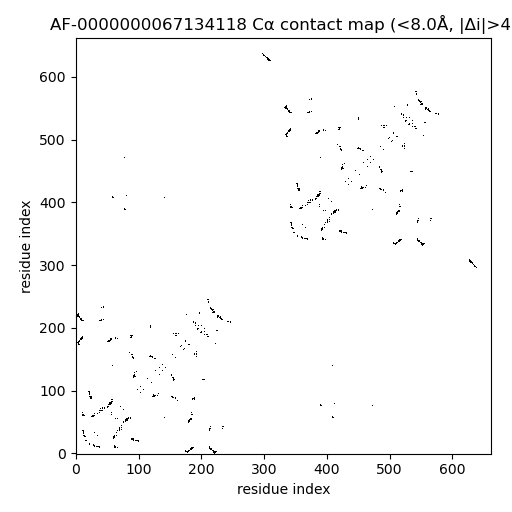 85 TRP B N 1
ATOM 3307 C CA . TRP B 1 85 ? 2.295 15.031 -1.462 1 98.19 85 TRP B CA 1
ATOM 3308 C C . TRP B 1 85 ? 1.255 16.109 -1.177 1 98.19 85 TRP B C 1
ATOM 3310 O O . TRP B 1 85 ? 1.346 16.812 -0.171 1 98.19 85 TRP B O 1
ATOM 3320 N N . ARG B 1 86 ? 0.257 16.219 -1.98 1 98.31 86 ARG B N 1
ATOM 3321 C CA . ARG B 1 86 ? -0.765 17.25 -1.843 1 98.31 86 ARG B CA 1
ATOM 3322 C C . ARG B 1 86 ? -1.649 16.984 -0.629 1 98.31 86 ARG B C 1
ATOM 3324 O O . ARG B 1 86 ? -2.346 17.875 -0.154 1 98.31 86 ARG B O 1
ATOM 3331 N N . LEU B 1 87 ? -1.622 15.758 -0.09 1 98.75 87 LEU B N 1
ATOM 3332 C CA . LEU B 1 87 ? -2.391 15.406 1.1 1 98.75 87 LEU B CA 1
ATOM 3333 C C . LEU B 1 87 ? -1.494 15.367 2.334 1 98.75 87 LEU B C 1
ATOM 3335 O O . LEU B 1 87 ? -1.923 14.93 3.404 1 98.75 87 LEU B O 1
ATOM 3339 N N . ASN B 1 88 ? -0.258 15.844 2.207 1 98.75 88 ASN B N 1
ATOM 3340 C CA . ASN B 1 88 ? 0.631 15.938 3.361 1 98.75 88 ASN B CA 1
ATOM 3341 C C . ASN B 1 88 ? 0.069 16.875 4.43 1 98.75 88 ASN B C 1
ATOM 3343 O O . ASN B 1 88 ? -0.85 17.641 4.164 1 98.75 88 ASN B O 1
ATOM 3347 N N . GLU B 1 89 ? 0.638 16.703 5.613 1 98.44 89 GLU B N 1
ATOM 3348 C CA . GLU B 1 89 ? 0.336 17.625 6.707 1 98.44 89 GLU B CA 1
ATOM 3349 C C . GLU B 1 89 ? 0.856 19.031 6.41 1 98.44 89 GLU B C 1
ATOM 3351 O O . GLU B 1 89 ? 1.693 19.203 5.523 1 98.44 89 GLU B O 1
ATOM 3356 N N . ARG B 1 90 ? 0.291 19.984 7.109 1 98 90 ARG B N 1
ATOM 3357 C CA . ARG B 1 90 ? 0.785 21.359 7.074 1 98 90 ARG B CA 1
ATOM 3358 C C . ARG B 1 90 ? 2.275 21.406 7.395 1 98 90 ARG B C 1
ATOM 3360 O O . ARG B 1 90 ? 2.75 20.703 8.281 1 98 90 ARG B O 1
ATOM 3367 N N . HIS B 1 91 ? 3.027 22.234 6.637 1 98.31 91 HIS B N 1
ATOM 3368 C CA . HIS B 1 91 ? 4.434 22.484 6.945 1 98.31 91 HIS B CA 1
ATOM 3369 C C . HIS B 1 91 ? 4.586 23.516 8.055 1 98.31 91 HIS B C 1
ATOM 3371 O O . HIS B 1 91 ? 4.27 24.688 7.855 1 98.31 91 HIS B O 1
ATOM 3377 N N . TYR B 1 92 ? 5.188 23.188 9.203 1 97.88 92 TYR B N 1
ATOM 3378 C CA . TYR B 1 92 ? 5.215 24.047 10.375 1 97.88 92 TYR B CA 1
ATOM 3379 C C . TYR B 1 92 ? 6.461 24.938 10.367 1 97.88 92 TYR B C 1
ATOM 3381 O O . TYR B 1 92 ? 6.773 25.578 11.367 1 97.88 92 TYR B O 1
ATOM 3389 N N . GLY B 1 93 ? 7.25 24.859 9.281 1 98 93 GLY B N 1
ATOM 3390 C CA . GLY B 1 93 ? 8.383 25.75 9.094 1 98 93 GLY B CA 1
ATOM 3391 C C . GLY B 1 93 ? 9.414 25.641 10.203 1 98 93 GLY B C 1
ATOM 3392 O O . GLY B 1 93 ? 9.852 24.547 10.547 1 98 93 GLY B O 1
ATOM 3393 N N . ALA B 1 94 ? 9.75 26.828 10.734 1 97.94 94 ALA B N 1
ATOM 3394 C CA . ALA B 1 94 ? 10.82 26.906 11.727 1 97.94 94 ALA B CA 1
ATOM 3395 C C . ALA B 1 94 ? 10.398 26.266 13.039 1 97.94 94 ALA B C 1
ATOM 3397 O O . ALA B 1 94 ? 11.242 25.984 13.898 1 97.94 94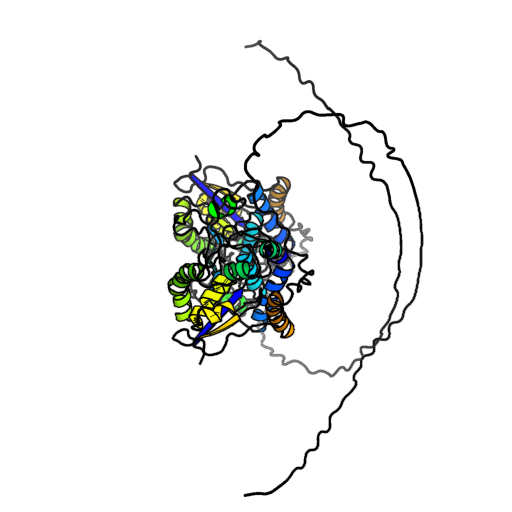 ALA B O 1
ATOM 3398 N N . LEU B 1 95 ? 9.133 26.016 13.219 1 98.06 95 LEU B N 1
ATOM 3399 C CA . LEU B 1 95 ? 8.648 25.422 14.461 1 98.06 95 LEU B CA 1
ATOM 3400 C C . LEU B 1 95 ? 8.891 23.922 14.484 1 98.06 95 LEU B C 1
ATOM 3402 O O . LEU B 1 95 ? 8.805 23.281 15.531 1 98.06 95 LEU B O 1
ATOM 3406 N N . THR B 1 96 ? 9.227 23.344 13.344 1 98.31 96 THR B N 1
ATOM 3407 C CA . THR B 1 96 ? 9.383 21.906 13.219 1 98.31 96 THR B CA 1
ATOM 3408 C C . THR B 1 96 ? 10.398 21.375 14.227 1 98.31 96 THR B C 1
ATOM 3410 O O . THR B 1 96 ? 11.516 21.875 14.305 1 98.31 96 THR B O 1
ATOM 3413 N N . GLY B 1 97 ? 9.898 20.406 15 1 97.94 97 GLY B N 1
ATOM 3414 C CA . GLY B 1 97 ? 10.789 19.75 15.945 1 97.94 97 GLY B CA 1
ATOM 3415 C C . GLY B 1 97 ? 10.727 20.359 17.344 1 97.94 97 GLY B C 1
ATOM 3416 O O . GLY B 1 97 ? 11.148 19.719 18.312 1 97.94 97 GLY B O 1
ATOM 3417 N N . LEU B 1 98 ? 10.258 21.562 17.422 1 97.44 98 LEU B N 1
ATOM 3418 C CA . LEU B 1 98 ? 10.164 22.219 18.734 1 97.44 98 LEU B CA 1
ATOM 3419 C C . LEU B 1 98 ? 8.992 21.656 19.531 1 97.44 98 LEU B C 1
ATOM 3421 O O . LEU B 1 98 ? 8.008 21.188 18.953 1 97.44 98 LEU B O 1
ATOM 3425 N N . ASN B 1 99 ? 9.211 21.672 20.844 1 97.38 99 ASN B N 1
ATOM 3426 C CA . ASN B 1 99 ? 8.125 21.281 21.75 1 97.38 99 ASN B CA 1
ATOM 3427 C C . ASN B 1 99 ? 7.055 22.359 21.844 1 97.38 99 ASN B C 1
ATOM 3429 O O . ASN B 1 99 ? 7.359 23.531 22.078 1 97.38 99 ASN B O 1
ATOM 3433 N N . LYS B 1 100 ? 5.859 21.984 21.734 1 94.06 100 LYS B N 1
ATOM 3434 C CA . LYS B 1 100 ? 4.758 22.938 21.672 1 94.06 100 LYS B CA 1
ATOM 3435 C C . LYS B 1 100 ? 4.621 23.703 22.969 1 94.06 100 LYS B C 1
ATOM 3437 O O . LYS B 1 100 ? 4.422 24.922 22.969 1 94.06 100 LYS B O 1
ATOM 3442 N N . ALA B 1 101 ? 4.734 23.047 24.078 1 93.88 101 ALA B N 1
ATOM 3443 C CA . ALA B 1 101 ? 4.617 23.688 25.375 1 93.88 101 ALA B CA 1
ATOM 3444 C C . ALA B 1 101 ? 5.785 24.641 25.625 1 93.88 101 ALA B C 1
ATOM 3446 O O . ALA B 1 101 ? 5.59 25.766 26.109 1 93.88 101 ALA B O 1
ATOM 3447 N N . GLU B 1 102 ? 6.922 24.172 25.266 1 95.62 102 GLU B N 1
ATOM 3448 C CA . GLU B 1 102 ? 8.102 25.016 25.438 1 95.62 102 GLU B CA 1
ATOM 3449 C C . GLU B 1 102 ? 8.031 26.234 24.516 1 95.62 102 GLU B C 1
ATOM 3451 O O . GLU B 1 102 ? 8.43 27.344 24.906 1 95.62 102 GLU B O 1
ATOM 3456 N N . THR B 1 103 ? 7.57 26.047 23.359 1 96 103 THR B N 1
ATOM 3457 C CA . THR B 1 103 ? 7.426 27.141 22.406 1 96 103 THR B CA 1
ATOM 3458 C C . THR B 1 103 ? 6.402 28.156 22.906 1 96 103 THR B C 1
ATOM 3460 O O . THR B 1 103 ? 6.605 29.359 22.781 1 96 103 THR B O 1
ATOM 3463 N N . ALA B 1 104 ? 5.336 27.625 23.453 1 94.19 104 ALA B N 1
ATOM 3464 C CA . ALA B 1 104 ? 4.324 28.5 24.031 1 94.19 104 ALA B CA 1
ATOM 3465 C C . ALA B 1 104 ? 4.902 29.312 25.188 1 94.19 104 ALA B C 1
ATOM 3467 O O . ALA B 1 104 ? 4.555 30.484 25.375 1 94.19 104 ALA B O 1
ATOM 3468 N N . ALA B 1 105 ? 5.73 28.719 25.984 1 95.44 105 ALA B N 1
ATOM 3469 C CA . ALA B 1 105 ? 6.371 29.406 27.109 1 95.44 105 ALA B CA 1
ATOM 3470 C C . ALA B 1 105 ? 7.301 30.516 26.609 1 95.44 105 ALA B C 1
ATOM 3472 O O . ALA B 1 105 ? 7.383 31.578 27.219 1 95.44 105 ALA B O 1
ATOM 3473 N N . LYS B 1 106 ? 7.895 30.266 25.516 1 95.19 106 LYS B N 1
ATOM 3474 C CA . LYS B 1 106 ? 8.883 31.203 24.984 1 95.19 106 LYS B CA 1
ATOM 3475 C C . LYS B 1 106 ? 8.203 32.312 24.219 1 95.19 106 LYS B C 1
ATOM 3477 O O . LYS B 1 106 ? 8.586 33.5 24.328 1 95.19 106 LYS B O 1
ATOM 3482 N N . HIS B 1 107 ? 7.207 32.062 23.453 1 95.88 107 HIS B N 1
ATOM 3483 C CA . HIS B 1 107 ? 6.656 33.031 22.516 1 95.88 107 HIS B CA 1
ATOM 3484 C C . HIS B 1 107 ? 5.25 33.469 22.922 1 95.88 107 HIS B C 1
ATOM 3486 O O . HIS B 1 107 ? 4.684 34.375 22.344 1 95.88 107 HIS B O 1
ATOM 3492 N N . GLY B 1 108 ? 4.707 32.812 23.922 1 95 108 GLY B N 1
ATOM 3493 C CA . GLY B 1 108 ? 3.34 33.094 24.328 1 95 108 GLY B CA 1
ATOM 3494 C C . GLY B 1 108 ? 2.328 32.125 23.719 1 95 108 GLY B C 1
ATOM 3495 O O . GLY B 1 108 ? 2.434 31.781 22.547 1 95 108 GLY B O 1
ATOM 3496 N N . GLU B 1 109 ? 1.352 31.781 24.453 1 93.25 109 GLU B N 1
ATOM 3497 C CA . GLU B 1 109 ? 0.309 30.859 24.016 1 93.25 109 GLU B CA 1
ATOM 3498 C C . GLU B 1 109 ? -0.484 31.438 22.844 1 93.25 109 GLU B C 1
ATOM 3500 O O . GLU B 1 109 ? -0.839 30.703 21.906 1 93.25 109 GLU B O 1
ATOM 3505 N N . ALA B 1 110 ? -0.756 32.688 22.906 1 93.25 110 ALA B N 1
ATOM 3506 C CA . ALA B 1 110 ? -1.538 33.344 21.859 1 93.25 110 ALA B CA 1
ATOM 3507 C C . ALA B 1 110 ? -0.826 33.281 20.516 1 93.25 110 ALA B C 1
ATOM 3509 O O . ALA B 1 110 ? -1.45 32.969 19.5 1 93.25 110 ALA B O 1
ATOM 3510 N N . GLN B 1 111 ? 0.428 33.5 20.578 1 94.38 111 GLN B N 1
ATOM 3511 C CA . GLN B 1 111 ? 1.22 33.469 19.344 1 94.38 111 GLN B CA 1
ATOM 3512 C C . GLN B 1 111 ? 1.263 32.062 18.766 1 94.38 111 GLN B C 1
ATOM 3514 O O . GLN B 1 111 ? 1.123 31.859 17.562 1 94.38 111 GLN B O 1
ATOM 3519 N N . VAL B 1 112 ? 1.451 31.109 19.625 1 93.06 112 VAL B N 1
ATOM 3520 C CA . VAL B 1 112 ? 1.499 29.719 19.188 1 93.06 112 VAL B CA 1
ATOM 3521 C C . VAL B 1 112 ? 0.141 29.312 18.625 1 93.06 112 VAL B C 1
ATOM 3523 O O . VAL B 1 112 ? 0.069 28.594 17.625 1 93.06 112 VAL B O 1
ATOM 3526 N N . LYS B 1 113 ? -0.861 29.766 19.203 1 90.56 113 LYS B N 1
ATOM 3527 C CA . LYS B 1 113 ? -2.205 29.484 18.703 1 90.56 113 LYS B CA 1
ATOM 3528 C C . LYS B 1 113 ? -2.4 30.062 17.297 1 90.56 113 LYS B C 1
ATOM 3530 O O . LYS B 1 113 ? -2.984 29.406 16.438 1 90.56 113 LYS B O 1
ATOM 3535 N N . ILE B 1 114 ? -1.929 31.203 17.094 1 91.88 114 ILE B N 1
ATOM 3536 C CA . ILE B 1 114 ? -2.023 31.828 15.781 1 91.88 114 ILE B CA 1
ATOM 3537 C C . ILE B 1 114 ? -1.271 30.984 14.75 1 91.88 114 ILE B C 1
ATOM 3539 O O . ILE B 1 114 ? -1.795 30.703 13.664 1 91.88 114 ILE B O 1
ATOM 3543 N N . TRP B 1 115 ? -0.071 30.531 15.117 1 92.81 115 TRP B N 1
ATOM 3544 C CA . TRP B 1 115 ? 0.758 29.75 14.195 1 92.81 115 TRP B CA 1
ATOM 3545 C C . TRP B 1 115 ? 0.132 28.391 13.914 1 92.81 115 TRP B C 1
ATOM 3547 O O . TRP B 1 115 ? 0.282 27.844 12.812 1 92.81 115 TRP B O 1
ATOM 3557 N N . ARG B 1 116 ? -0.64 27.875 14.805 1 90.88 116 ARG B N 1
ATOM 3558 C CA . ARG B 1 116 ? -1.153 26.516 14.703 1 90.88 116 ARG B CA 1
ATOM 3559 C C . ARG B 1 116 ? -2.561 26.5 14.109 1 90.88 116 ARG B C 1
ATOM 3561 O O . ARG B 1 116 ? -2.934 25.578 13.398 1 90.88 116 ARG B O 1
ATOM 3568 N N . ARG B 1 117 ? -3.314 27.578 14.43 1 89.88 117 ARG B N 1
ATOM 3569 C CA . ARG B 1 117 ? -4.75 27.422 14.203 1 89.88 117 ARG B CA 1
ATOM 3570 C C . ARG B 1 117 ? -5.277 28.5 13.266 1 89.88 117 ARG B C 1
ATOM 3572 O O . ARG B 1 117 ? -6.371 28.375 12.719 1 89.88 117 ARG B O 1
ATOM 3579 N N . SER B 1 118 ? -4.477 29.562 13.164 1 90.81 118 SER B N 1
ATOM 3580 C CA . SER B 1 118 ? -4.961 30.625 12.289 1 90.81 118 SER B CA 1
ATOM 3581 C C . SER B 1 118 ? -5.129 30.125 10.852 1 90.81 118 SER B C 1
ATOM 3583 O O . SER B 1 118 ? -4.449 29.188 10.438 1 90.81 118 SER B O 1
ATOM 3585 N N . PHE B 1 119 ? -6.02 30.812 10.156 1 94.62 119 PHE B N 1
ATOM 3586 C CA . PHE B 1 119 ? -6.371 30.375 8.805 1 94.62 119 PHE B CA 1
ATOM 3587 C C . PHE B 1 119 ? -5.297 30.797 7.809 1 94.62 119 PHE B C 1
ATOM 3589 O O . PHE B 1 119 ? -4.859 29.984 6.988 1 94.62 119 PHE B O 1
ATOM 3596 N N . ASP B 1 120 ? -4.84 31.969 7.906 1 95.31 120 ASP B N 1
ATOM 3597 C CA . ASP B 1 120 ? -4.047 32.5 6.797 1 95.31 120 ASP B CA 1
ATOM 3598 C C . ASP B 1 120 ? -2.666 32.938 7.273 1 95.31 120 ASP B C 1
ATOM 3600 O O . ASP B 1 120 ? -1.903 33.531 6.508 1 95.31 120 ASP B O 1
ATOM 3604 N N . ILE B 1 121 ? -2.27 32.75 8.531 1 95.88 121 ILE B N 1
ATOM 3605 C CA . ILE B 1 121 ? -0.965 33.156 9.047 1 95.88 121 ILE B CA 1
ATOM 3606 C C . ILE B 1 121 ? -0.07 31.922 9.195 1 95.88 121 ILE B C 1
ATOM 3608 O O . ILE B 1 121 ? -0.315 31.062 10.047 1 95.88 121 ILE B O 1
ATOM 3612 N N . PRO B 1 122 ? 0.929 31.859 8.461 1 97.06 122 PRO B N 1
ATOM 3613 C CA . PRO B 1 122 ? 1.851 30.734 8.586 1 97.06 122 PRO B CA 1
ATOM 3614 C C . PRO B 1 122 ? 2.873 30.938 9.703 1 97.06 122 PRO B C 1
ATOM 3616 O O . PRO B 1 122 ? 3.098 32.062 10.148 1 97.06 122 PRO B O 1
ATOM 3619 N N . PRO B 1 123 ? 3.434 29.844 10.195 1 97.69 123 PRO B N 1
ATOM 3620 C CA . PRO B 1 123 ? 4.598 29.984 11.07 1 97.69 123 PRO B CA 1
ATOM 3621 C C . PRO B 1 123 ? 5.824 30.531 10.336 1 97.69 123 PRO B C 1
ATOM 3623 O O . PRO B 1 123 ? 5.797 30.688 9.117 1 97.69 123 PRO B O 1
ATOM 3626 N N . PRO B 1 124 ? 6.867 30.969 11.133 1 97.5 124 PRO B N 1
ATOM 3627 C CA . PRO B 1 124 ? 8.086 31.422 10.453 1 97.5 124 PRO B CA 1
ATOM 3628 C C . PRO B 1 124 ? 8.656 30.359 9.5 1 97.5 124 PRO B C 1
ATOM 3630 O O . PRO B 1 124 ? 8.609 29.172 9.812 1 97.5 124 PRO B O 1
ATOM 3633 N N . PRO B 1 125 ? 9.125 30.781 8.367 1 98 125 PRO B N 1
ATOM 3634 C CA . PRO B 1 125 ? 9.633 29.828 7.375 1 98 125 PRO B CA 1
ATOM 3635 C C . PRO B 1 125 ? 10.883 29.094 7.848 1 98 125 PRO B C 1
ATOM 3637 O O . PRO B 1 125 ? 11.695 29.672 8.586 1 98 125 PRO B O 1
ATOM 3640 N N . MET B 1 126 ? 10.977 27.859 7.426 1 97.75 126 MET B N 1
ATOM 3641 C CA . MET B 1 126 ? 12.172 27.078 7.699 1 97.75 126 MET B CA 1
ATOM 3642 C C . MET B 1 126 ? 13.352 27.578 6.867 1 97.75 126 MET B C 1
ATOM 3644 O O . MET B 1 126 ? 13.266 27.656 5.641 1 97.75 126 MET B O 1
ATOM 3648 N N . GLN B 1 127 ? 14.438 27.891 7.52 1 97.19 127 GLN B N 1
ATOM 3649 C CA . GLN B 1 127 ? 15.648 28.344 6.832 1 97.19 127 GLN B CA 1
ATOM 3650 C C . GLN B 1 127 ? 16.562 27.156 6.504 1 97.19 127 GLN B C 1
ATOM 3652 O O . GLN B 1 127 ? 16.391 26.062 7.062 1 97.19 127 GLN B O 1
ATOM 3657 N N . SER B 1 128 ? 17.531 27.391 5.668 1 95.62 128 SER B N 1
ATOM 3658 C CA . SER B 1 128 ? 18.375 26.328 5.16 1 95.62 128 SER B CA 1
ATOM 3659 C C . SER B 1 128 ? 19.266 25.75 6.262 1 95.62 128 SER B C 1
ATOM 3661 O O . SER B 1 128 ? 19.734 24.609 6.16 1 95.62 128 SER B O 1
ATOM 3663 N N . ASP B 1 129 ? 19.469 26.5 7.301 1 96.75 129 ASP B N 1
ATOM 3664 C CA . ASP B 1 129 ? 20.328 26.031 8.383 1 96.75 129 ASP B CA 1
ATOM 3665 C C . ASP B 1 129 ? 19.531 25.297 9.453 1 96.75 129 ASP B C 1
ATOM 3667 O O . ASP B 1 129 ? 20.094 24.812 10.438 1 96.75 129 ASP B O 1
ATOM 3671 N N . HIS B 1 130 ? 18.266 25.234 9.273 1 97.31 130 HIS B N 1
ATOM 3672 C CA . HIS B 1 130 ? 17.422 24.484 10.211 1 97.31 130 HIS B CA 1
ATOM 3673 C C . HIS B 1 130 ? 17.844 23.031 10.281 1 97.31 130 HIS B C 1
ATOM 3675 O O . HIS B 1 130 ? 18.125 22.406 9.25 1 97.31 130 HIS B O 1
ATOM 3681 N N . PRO B 1 131 ? 17.812 22.438 11.453 1 97.25 131 PRO B N 1
ATOM 3682 C CA . PRO B 1 131 ? 18.297 21.062 11.617 1 97.25 131 PRO B CA 1
ATOM 3683 C C . PRO B 1 131 ? 17.547 20.062 10.75 1 97.25 131 PRO B C 1
ATOM 3685 O O . PRO B 1 131 ? 18.109 19.031 10.375 1 97.25 131 PRO B O 1
ATOM 3688 N N . PHE B 1 132 ? 16.312 20.359 10.438 1 97.44 132 PHE B N 1
ATOM 3689 C CA . PHE B 1 132 ? 15.508 19.391 9.688 1 97.44 132 PHE B CA 1
ATOM 3690 C C . PHE B 1 132 ? 15.312 19.844 8.25 1 97.44 132 PHE B C 1
ATOM 3692 O O . PHE B 1 132 ? 14.531 19.25 7.504 1 97.44 132 PHE B O 1
ATOM 3699 N N . PHE B 1 133 ? 16.016 20.859 7.82 1 96.94 133 PHE B N 1
ATOM 3700 C CA . PHE B 1 133 ? 15.844 21.391 6.477 1 96.94 133 PHE B CA 1
ATOM 3701 C C . PHE B 1 133 ? 16.203 20.359 5.426 1 96.94 133 PHE B C 1
ATOM 3703 O O . PHE B 1 133 ? 15.391 20.062 4.543 1 96.94 133 PHE B O 1
ATOM 3710 N N . SER B 1 134 ? 17.375 19.734 5.547 1 95.56 134 SER B N 1
ATOM 3711 C CA . SER B 1 134 ? 17.844 18.781 4.547 1 95.56 134 SER B CA 1
ATOM 3712 C C . SER B 1 134 ? 16.984 17.531 4.527 1 95.56 134 SER B C 1
ATOM 3714 O O . SER B 1 134 ? 16.672 17 3.457 1 95.56 134 SER B O 1
ATOM 3716 N N . THR B 1 135 ? 16.594 17.047 5.664 1 95.69 135 THR B N 1
ATOM 3717 C CA . THR B 1 135 ? 15.82 15.812 5.777 1 95.69 135 THR B CA 1
ATOM 3718 C C . THR B 1 135 ? 14.453 15.977 5.129 1 95.69 135 THR B C 1
ATOM 3720 O O . THR B 1 135 ? 13.883 15.016 4.605 1 95.69 135 THR B O 1
ATOM 3723 N N . ILE B 1 136 ? 13.93 17.172 5.105 1 96.06 136 ILE B N 1
ATOM 3724 C CA . ILE B 1 136 ? 12.602 17.406 4.559 1 96.06 136 ILE B CA 1
ATOM 3725 C C . ILE B 1 136 ? 12.719 17.891 3.111 1 96.06 136 ILE B C 1
ATOM 3727 O O . ILE B 1 136 ? 12.227 17.234 2.191 1 96.06 136 ILE B O 1
ATOM 3731 N N . SER B 1 137 ? 13.508 18.922 2.902 1 94.81 137 SER B N 1
ATOM 3732 C CA . SER B 1 137 ? 13.523 19.625 1.62 1 94.81 137 SER B CA 1
ATOM 3733 C C . SER B 1 137 ? 14.336 18.859 0.584 1 94.81 137 SER B C 1
ATOM 3735 O O . SER B 1 137 ? 14.156 19.047 -0.621 1 94.81 137 SER B O 1
ATOM 3737 N N . LYS B 1 138 ? 15.219 17.984 1.009 1 94.94 138 LYS B N 1
ATOM 3738 C CA . LYS B 1 138 ? 16.062 17.266 0.059 1 94.94 138 LYS B CA 1
ATOM 3739 C C . LYS B 1 138 ? 15.672 15.797 -0.023 1 94.94 138 LYS B C 1
ATOM 3741 O O . LYS B 1 138 ? 16.359 15 -0.656 1 94.94 138 LYS B O 1
ATOM 3746 N N . ASP B 1 139 ? 14.641 15.523 0.61 1 96.19 139 ASP B N 1
ATOM 3747 C CA . ASP B 1 139 ? 14.133 14.156 0.527 1 96.19 139 ASP B CA 1
ATOM 3748 C C . ASP B 1 139 ? 13.75 13.797 -0.907 1 96.19 139 ASP B C 1
ATOM 3750 O O . ASP B 1 139 ? 13.086 14.578 -1.59 1 96.19 139 ASP B O 1
ATOM 3754 N N . ARG B 1 140 ? 14.078 12.578 -1.328 1 94.38 140 ARG B N 1
ATOM 3755 C CA . ARG B 1 140 ? 13.859 12.109 -2.693 1 94.38 140 ARG B CA 1
ATOM 3756 C C . ARG B 1 140 ? 12.375 12.086 -3.035 1 94.38 140 ARG B C 1
ATOM 3758 O O . ARG B 1 140 ? 12 12.219 -4.203 1 94.38 140 ARG B O 1
ATOM 3765 N N . ARG B 1 141 ? 11.5 12.016 -2.109 1 94.38 141 ARG B N 1
ATOM 3766 C CA . ARG B 1 141 ? 10.062 11.977 -2.34 1 94.38 141 ARG B CA 1
ATOM 3767 C C . ARG B 1 141 ? 9.562 13.273 -2.971 1 94.38 141 ARG B C 1
ATOM 3769 O O . ARG B 1 141 ? 8.516 13.289 -3.615 1 94.38 141 ARG B O 1
ATOM 3776 N N . TYR B 1 142 ? 10.336 14.258 -2.699 1 96.88 142 TYR B N 1
ATOM 3777 C CA . TYR B 1 142 ? 9.891 15.57 -3.158 1 96.88 142 TYR B CA 1
ATOM 3778 C C . TYR B 1 142 ? 10.797 16.094 -4.266 1 96.88 142 TYR B C 1
ATOM 3780 O O . TYR B 1 142 ? 10.781 17.297 -4.574 1 96.88 142 TYR B O 1
ATOM 3788 N N . ALA B 1 143 ? 11.633 15.258 -4.867 1 93.69 143 ALA B N 1
ATOM 3789 C CA . ALA B 1 143 ? 12.656 15.656 -5.828 1 93.69 143 ALA B CA 1
ATOM 3790 C C . ALA B 1 143 ? 12.031 16.25 -7.086 1 93.69 143 ALA B C 1
ATOM 3792 O O . ALA B 1 143 ? 12.641 17.094 -7.746 1 93.69 143 ALA B O 1
ATOM 3793 N N . ASP B 1 144 ? 10.805 15.859 -7.398 1 93.5 144 ASP B N 1
ATOM 3794 C CA . ASP B 1 144 ? 10.18 16.297 -8.641 1 93.5 144 ASP B CA 1
ATOM 3795 C C . ASP B 1 144 ? 9.383 17.594 -8.422 1 93.5 144 ASP B C 1
ATOM 3797 O O . ASP B 1 144 ? 8.82 18.141 -9.375 1 93.5 144 ASP B O 1
ATOM 3801 N N . LEU B 1 145 ? 9.32 18.047 -7.195 1 95.69 145 LEU B N 1
ATOM 3802 C CA . LEU B 1 145 ? 8.57 19.266 -6.914 1 95.69 145 LEU B CA 1
ATOM 3803 C C . LEU B 1 145 ? 9.375 20.516 -7.309 1 95.69 145 LEU B C 1
ATOM 3805 O O . LEU B 1 145 ? 10.594 20.547 -7.113 1 95.69 145 LEU B O 1
ATOM 3809 N N . THR B 1 146 ? 8.648 21.484 -7.867 1 95.31 146 THR B N 1
ATOM 3810 C CA . THR B 1 146 ? 9.273 22.766 -8.125 1 95.31 146 THR B CA 1
ATOM 3811 C C . THR B 1 146 ? 9.508 23.531 -6.82 1 95.31 146 THR B C 1
ATOM 3813 O O . THR B 1 146 ? 8.93 23.188 -5.785 1 95.31 146 THR B O 1
ATOM 3816 N N . GLU B 1 147 ? 10.312 24.531 -6.914 1 91.38 147 GLU B N 1
ATOM 3817 C CA . GLU B 1 147 ? 10.641 25.312 -5.73 1 91.38 147 GLU B CA 1
ATOM 3818 C C . GLU B 1 147 ? 9.391 25.953 -5.137 1 91.38 147 GLU B C 1
ATOM 3820 O O . GLU B 1 147 ? 9.281 26.109 -3.918 1 91.38 147 GLU B O 1
ATOM 3825 N N . ASP B 1 148 ? 8.469 26.25 -6 1 92.94 148 ASP B N 1
ATOM 3826 C CA . ASP B 1 148 ? 7.25 26.906 -5.535 1 92.94 148 ASP B CA 1
ATOM 3827 C C . ASP B 1 148 ? 6.293 25.906 -4.898 1 92.94 148 ASP B C 1
ATOM 3829 O O . ASP B 1 148 ? 5.402 26.281 -4.137 1 92.94 148 ASP B O 1
ATOM 3833 N N . GLN B 1 149 ? 6.504 24.656 -5.211 1 95.25 149 GLN B N 1
ATOM 3834 C CA . GLN B 1 149 ? 5.641 23.609 -4.68 1 95.25 149 GLN B CA 1
ATOM 3835 C C . GLN B 1 149 ? 6.16 23.078 -3.344 1 95.25 149 GLN B C 1
ATOM 3837 O O . GLN B 1 149 ? 5.395 22.547 -2.543 1 95.25 149 GLN B O 1
ATOM 3842 N N . LEU B 1 150 ? 7.43 23.219 -3.188 1 96.25 150 LEU B N 1
ATOM 3843 C CA . LEU B 1 150 ? 8.039 22.781 -1.939 1 96.25 150 LEU B CA 1
ATOM 3844 C C . LEU B 1 150 ? 7.953 23.859 -0.873 1 96.25 150 LEU B C 1
ATOM 3846 O O . LEU B 1 150 ? 8.727 24.828 -0.898 1 96.25 150 LEU B O 1
ATOM 3850 N N . PRO B 1 151 ? 7.137 23.641 0.104 1 96.69 151 PRO B N 1
ATOM 3851 C CA . PRO B 1 151 ? 6.941 24.719 1.069 1 96.69 151 PRO B CA 1
ATOM 3852 C C . PRO B 1 151 ? 8.047 24.781 2.123 1 96.69 151 PRO B C 1
ATOM 3854 O O . PRO B 1 151 ? 8.68 23.766 2.414 1 96.69 151 PRO B O 1
ATOM 3857 N N . THR B 1 152 ? 8.203 25.984 2.631 1 97.06 152 THR B N 1
ATOM 3858 C CA . THR B 1 152 ? 9.07 26.188 3.787 1 97.06 152 THR B CA 1
ATOM 3859 C C . THR B 1 152 ? 8.25 26.453 5.043 1 97.06 152 THR B C 1
ATOM 3861 O O . THR B 1 152 ? 8.773 26.406 6.16 1 97.06 152 THR B O 1
ATOM 3864 N N . CYS B 1 153 ? 7.074 26.703 4.867 1 97.62 153 CYS B N 1
ATOM 3865 C CA . CYS B 1 153 ? 6.027 26.859 5.867 1 97.62 153 CYS B CA 1
ATOM 3866 C C . CYS B 1 153 ? 4.652 26.938 5.211 1 97.62 153 CYS B C 1
ATOM 3868 O O . CYS B 1 153 ? 4.551 27.203 4.012 1 97.62 153 CYS B O 1
ATOM 3870 N N . GLU B 1 154 ? 3.619 26.672 6.02 1 98.12 154 GLU B N 1
ATOM 3871 C CA . GLU B 1 154 ? 2.266 26.75 5.484 1 98.12 154 GLU B CA 1
ATOM 3872 C C . GLU B 1 154 ? 1.276 27.219 6.547 1 98.12 154 GLU B C 1
ATOM 3874 O O . GLU B 1 154 ? 1.386 26.844 7.715 1 98.12 154 GLU B O 1
ATOM 3879 N N . SER B 1 155 ? 0.389 28.125 6.105 1 97.38 155 SER B N 1
ATOM 3880 C CA . SER B 1 155 ? -0.852 28.328 6.844 1 97.38 155 SER B CA 1
ATOM 3881 C C . SER B 1 155 ? -1.9 27.281 6.465 1 97.38 155 SER B C 1
ATOM 3883 O O . SER B 1 155 ? -1.677 26.469 5.566 1 97.38 155 SER B O 1
ATOM 3885 N N . LEU B 1 156 ? -3.006 27.281 7.188 1 96.88 156 LEU B N 1
ATOM 3886 C CA . LEU B 1 156 ? -4.098 26.406 6.773 1 96.88 156 LEU B CA 1
ATOM 3887 C C . LEU B 1 156 ? -4.559 26.75 5.359 1 96.88 156 LEU B C 1
ATOM 3889 O O . LEU B 1 156 ? -4.852 25.844 4.562 1 96.88 156 LEU B O 1
ATOM 3893 N N . LYS B 1 157 ? -4.598 28.016 5.051 1 97.5 157 LYS B N 1
ATOM 3894 C CA . LYS B 1 157 ? -4.965 28.484 3.719 1 97.5 157 LYS B CA 1
ATOM 3895 C C . LYS B 1 157 ? -4.047 27.891 2.654 1 97.5 157 LYS B C 1
ATOM 3897 O O . LYS B 1 157 ? -4.512 27.438 1.604 1 97.5 157 LYS B O 1
ATOM 3902 N N . ASP B 1 158 ? -2.762 27.859 2.922 1 97.88 158 ASP B N 1
ATOM 3903 C CA . ASP B 1 158 ? -1.778 27.297 1.993 1 97.88 158 ASP B CA 1
ATOM 3904 C C . ASP B 1 158 ? -1.978 25.797 1.807 1 97.88 158 ASP B C 1
ATOM 3906 O O . ASP B 1 158 ? -1.876 25.297 0.689 1 97.88 158 ASP B O 1
ATOM 3910 N N . THR B 1 159 ? -2.203 25.125 2.91 1 97.88 159 THR B N 1
ATOM 3911 C CA . THR B 1 159 ? -2.447 23.688 2.871 1 97.88 159 THR B CA 1
ATOM 3912 C C . THR B 1 159 ? -3.672 23.359 2.018 1 97.88 159 THR B C 1
ATOM 3914 O O . THR B 1 159 ? -3.641 22.438 1.195 1 97.88 159 THR B O 1
ATOM 3917 N N . ILE B 1 160 ? -4.723 24.125 2.189 1 97.31 160 ILE B N 1
ATOM 3918 C CA . ILE B 1 160 ? -5.961 23.938 1.438 1 97.31 160 ILE B CA 1
ATOM 3919 C C . ILE B 1 160 ? -5.707 24.219 -0.044 1 97.31 160 ILE B C 1
ATOM 3921 O O . ILE B 1 160 ? -6.215 23.5 -0.908 1 97.31 160 ILE B O 1
ATOM 3925 N N . ALA B 1 161 ? -4.914 25.188 -0.328 1 97.44 161 ALA B N 1
ATOM 3926 C CA . ALA B 1 161 ? -4.641 25.594 -1.703 1 97.44 161 ALA B CA 1
ATOM 3927 C C . ALA B 1 161 ? -3.973 24.469 -2.49 1 97.44 161 ALA B C 1
ATOM 3929 O O . ALA B 1 161 ? -4.176 24.344 -3.699 1 97.44 161 ALA B O 1
ATOM 3930 N N . ARG B 1 162 ? -3.195 23.672 -1.851 1 96.81 162 ARG B N 1
ATOM 3931 C CA . ARG B 1 162 ? -2.564 22.578 -2.5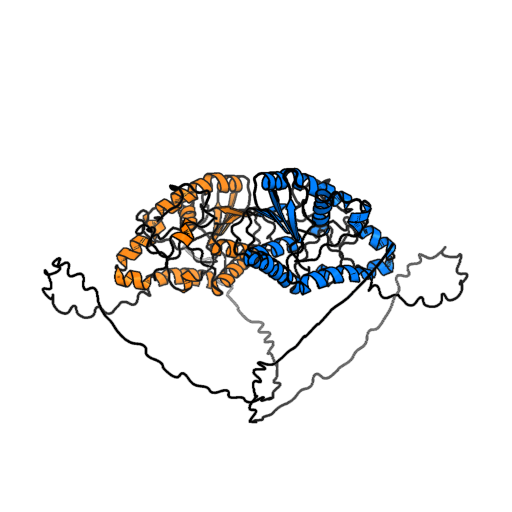94 1 96.81 162 ARG B CA 1
ATOM 3932 C C . ARG B 1 162 ? -3.408 21.312 -2.531 1 96.81 162 ARG B C 1
ATOM 3934 O O . ARG B 1 162 ? -3.322 20.469 -3.418 1 96.81 162 ARG B O 1
ATOM 3941 N N . ALA B 1 163 ? -4.242 21.109 -1.534 1 97.81 163 ALA B N 1
ATOM 3942 C CA . ALA B 1 163 ? -5.035 19.891 -1.362 1 97.81 163 ALA B CA 1
ATOM 3943 C C . ALA B 1 163 ? -6.285 19.922 -2.238 1 97.81 163 ALA B C 1
ATOM 3945 O O . ALA B 1 163 ? -6.684 18.906 -2.803 1 97.81 163 ALA B O 1
ATOM 3946 N N . LEU B 1 164 ? -6.891 21.078 -2.416 1 97.81 164 LEU B N 1
ATOM 3947 C CA . LEU B 1 164 ? -8.203 21.188 -3.045 1 97.81 164 LEU B CA 1
ATOM 3948 C C . LEU B 1 164 ? -8.109 20.906 -4.543 1 97.81 164 LEU B C 1
ATOM 3950 O O . LEU B 1 164 ? -8.992 20.266 -5.113 1 97.81 164 LEU B O 1
ATOM 3954 N N . PRO B 1 165 ? -7.086 21.438 -5.23 1 97.94 165 PRO B N 1
ATOM 3955 C CA . PRO B 1 165 ? -6.977 21.047 -6.641 1 97.94 165 PRO B CA 1
ATOM 3956 C C . PRO B 1 165 ? -6.914 19.531 -6.836 1 97.94 165 PRO B C 1
ATOM 3958 O O . PRO B 1 165 ? -7.527 19 -7.77 1 97.94 165 PRO B O 1
ATOM 3961 N N . PHE B 1 166 ? -6.152 18.906 -6 1 98.19 166 PHE B N 1
ATOM 3962 C CA . PHE B 1 166 ? -6.109 17.453 -6.078 1 98.19 166 PHE B CA 1
ATOM 3963 C C . PHE B 1 166 ? -7.473 16.844 -5.77 1 98.19 166 PHE B C 1
ATOM 3965 O O . PHE B 1 166 ? -7.918 15.914 -6.445 1 98.19 166 PHE B O 1
ATOM 3972 N N . TRP B 1 167 ? -8.148 17.312 -4.738 1 98.38 167 TRP B N 1
ATOM 3973 C CA . TRP B 1 167 ? -9.523 16.922 -4.422 1 98.38 167 TRP B CA 1
ATOM 3974 C C . TRP B 1 167 ? -10.414 17.031 -5.648 1 98.38 167 TRP B C 1
ATOM 3976 O O . TRP B 1 167 ? -11.086 16.078 -6.031 1 98.38 167 TRP B O 1
ATOM 3986 N N . ASN B 1 168 ? -10.375 18.141 -6.285 1 98 168 ASN B N 1
ATOM 3987 C CA . ASN B 1 168 ? -11.281 18.438 -7.391 1 98 168 ASN B CA 1
ATOM 3988 C C . ASN B 1 168 ? -10.914 17.641 -8.641 1 98 168 ASN B C 1
ATOM 3990 O O . ASN B 1 168 ? -11.797 17.141 -9.344 1 98 168 ASN B O 1
ATOM 3994 N N . GLU B 1 169 ? -9.664 17.469 -8.875 1 98.06 169 GLU B N 1
ATOM 3995 C CA . GLU B 1 169 ? -9.219 16.922 -10.156 1 98.06 169 GLU B CA 1
ATOM 3996 C C . GLU B 1 169 ? -9.094 15.406 -10.102 1 98.06 169 GLU B C 1
ATOM 3998 O O . GLU B 1 169 ? -9.258 14.727 -11.117 1 98.06 169 GLU B O 1
ATOM 4003 N N . GLU B 1 170 ? -8.82 14.891 -8.922 1 98.06 170 GLU B N 1
ATOM 4004 C CA . GLU B 1 170 ? -8.516 13.469 -8.852 1 98.06 170 GLU B CA 1
ATOM 4005 C C . GLU B 1 170 ? -9.547 12.719 -8.008 1 98.06 170 GLU B C 1
ATOM 4007 O O . GLU B 1 170 ? -10.008 11.641 -8.391 1 98.06 170 GLU B O 1
ATOM 4012 N N . ILE B 1 171 ? -9.984 13.25 -6.918 1 98.44 171 ILE B N 1
ATOM 4013 C CA . ILE B 1 171 ? -10.828 12.523 -5.977 1 98.44 171 ILE B CA 1
ATOM 4014 C C . ILE B 1 171 ? -12.297 12.648 -6.391 1 98.44 171 ILE B C 1
ATOM 4016 O O . ILE B 1 171 ? -13.016 11.656 -6.453 1 98.44 171 ILE B O 1
ATOM 4020 N N . VAL B 1 172 ? -12.75 13.812 -6.719 1 98.19 172 VAL B N 1
ATOM 4021 C CA . VAL B 1 172 ? -14.148 14.094 -7.035 1 98.19 172 VAL B CA 1
ATOM 4022 C C . VAL B 1 172 ? -14.594 13.242 -8.219 1 98.19 172 VAL B C 1
ATOM 4024 O O . VAL B 1 172 ? -15.656 12.617 -8.172 1 98.19 172 VAL B O 1
ATOM 4027 N N . PRO B 1 173 ? -13.805 13.195 -9.297 1 98.19 173 PRO B N 1
ATOM 4028 C CA . PRO B 1 173 ? -14.234 12.352 -10.406 1 98.19 173 PRO B CA 1
ATOM 4029 C C . PRO B 1 173 ? -14.477 10.898 -9.992 1 98.19 173 PRO B C 1
ATOM 4031 O O . PRO B 1 173 ? -15.391 10.25 -10.492 1 98.19 173 PRO B O 1
ATOM 4034 N N . GLN B 1 174 ? -13.656 10.352 -9.07 1 97.94 174 GLN B N 1
ATOM 4035 C CA . GLN B 1 174 ? -13.852 8.992 -8.578 1 97.94 174 GLN B CA 1
ATOM 4036 C C . GLN B 1 174 ? -15.164 8.867 -7.816 1 97.94 174 GLN B C 1
ATOM 4038 O O . GLN B 1 174 ? -15.906 7.902 -8 1 97.94 174 GLN B O 1
ATOM 4043 N N . ILE B 1 175 ? -15.445 9.844 -6.996 1 97.81 175 ILE B N 1
ATOM 4044 C CA . ILE B 1 175 ? -16.672 9.844 -6.227 1 97.81 175 ILE B CA 1
ATOM 4045 C C . ILE B 1 175 ? -17.875 9.914 -7.168 1 97.81 175 ILE B C 1
ATOM 4047 O O . ILE B 1 175 ? -18.828 9.148 -7.027 1 97.81 175 ILE B O 1
ATOM 4051 N N . LYS B 1 176 ? -17.812 10.711 -8.094 1 97.12 176 LYS B N 1
ATOM 4052 C CA . LYS B 1 176 ? -18.922 10.938 -9.016 1 97.12 176 LYS B CA 1
ATOM 4053 C C . LYS B 1 176 ? -19.156 9.719 -9.906 1 97.12 176 LYS B C 1
ATOM 4055 O O . LYS B 1 176 ? -20.234 9.547 -10.461 1 97.12 176 LYS B O 1
ATOM 4060 N N . GLU B 1 177 ? -18.141 8.938 -10.109 1 96.31 177 GLU B N 1
ATOM 4061 C CA . GLU B 1 177 ? -18.281 7.684 -10.836 1 96.31 177 GLU B CA 1
ATOM 4062 C C . GLU B 1 177 ? -18.953 6.621 -9.969 1 96.31 177 GLU B C 1
ATOM 4064 O O . GLU B 1 177 ? -19.203 5.504 -10.43 1 96.31 177 GLU B O 1
ATOM 4069 N N . GLY B 1 178 ? -19.188 6.945 -8.711 1 95.56 178 GLY B N 1
ATOM 4070 C CA . GLY B 1 178 ? -19.906 6.047 -7.812 1 95.56 178 GLY B CA 1
ATOM 4071 C C . GLY B 1 178 ? -18.969 5.207 -6.953 1 95.56 178 GLY B C 1
ATOM 4072 O O . GLY B 1 178 ? -19.422 4.305 -6.246 1 95.56 178 GLY B O 1
ATOM 4073 N N . LYS B 1 179 ? -17.703 5.48 -6.961 1 97.06 179 LYS B N 1
ATOM 4074 C CA . LYS B 1 179 ? -16.75 4.703 -6.184 1 97.06 179 LYS B CA 1
ATOM 4075 C C . LYS B 1 179 ? -16.812 5.082 -4.703 1 97.06 179 LYS B C 1
ATOM 4077 O O . LYS B 1 179 ? -16.984 6.254 -4.363 1 97.06 179 LYS B O 1
ATOM 4082 N N . ARG B 1 180 ? -16.766 4.074 -3.912 1 97.56 180 ARG B N 1
ATOM 4083 C CA . ARG B 1 180 ? -16.594 4.277 -2.479 1 97.56 180 ARG B CA 1
ATOM 4084 C C . ARG B 1 180 ? -15.141 4.609 -2.137 1 97.56 180 ARG B C 1
ATOM 4086 O O . ARG B 1 180 ? -14.258 3.762 -2.26 1 97.56 180 ARG B O 1
ATOM 4093 N N . VAL B 1 181 ? -14.938 5.84 -1.607 1 98.62 181 VAL B N 1
ATOM 4094 C CA . VAL B 1 181 ? -13.594 6.387 -1.495 1 98.62 181 VAL B CA 1
ATOM 4095 C C . VAL B 1 181 ? -13.18 6.449 -0.026 1 98.62 181 VAL B C 1
ATOM 4097 O O . VAL B 1 181 ? -13.969 6.855 0.83 1 98.62 181 VAL B O 1
ATOM 4100 N N . LEU B 1 182 ? -11.953 6.004 0.278 1 98.88 182 LEU B N 1
ATOM 4101 C CA . LEU B 1 182 ? -11.305 6.121 1.581 1 98.88 182 LEU B CA 1
ATOM 4102 C C . LEU B 1 182 ? -10.07 7.012 1.501 1 98.88 182 LEU B C 1
ATOM 4104 O O . LEU B 1 182 ? -9.195 6.789 0.665 1 98.88 182 LEU B O 1
ATOM 4108 N N . ILE B 1 183 ? -9.992 8.047 2.359 1 98.88 183 ILE B N 1
ATOM 4109 C CA . ILE B 1 183 ? -8.828 8.93 2.42 1 98.88 183 ILE B CA 1
ATOM 4110 C C . ILE B 1 183 ? -8.188 8.844 3.805 1 98.88 183 ILE B C 1
ATOM 4112 O O . ILE B 1 183 ? -8.836 9.141 4.812 1 98.88 183 ILE B O 1
ATOM 4116 N N . ALA B 1 184 ? -7.012 8.344 3.9 1 98.94 184 ALA B N 1
ATOM 4117 C CA . ALA B 1 184 ? -6.199 8.414 5.113 1 98.94 184 ALA B CA 1
ATOM 4118 C C . ALA B 1 184 ? -5.141 9.508 5.004 1 98.94 184 ALA B C 1
ATOM 4120 O O . ALA B 1 184 ? -4.234 9.422 4.172 1 98.94 184 ALA B O 1
ATOM 4121 N N . ALA B 1 185 ? -5.215 10.477 5.84 1 98.81 185 ALA B N 1
ATOM 4122 C CA . ALA B 1 185 ? -4.316 11.625 5.723 1 98.81 185 ALA B CA 1
ATOM 4123 C C . ALA B 1 185 ? -4.07 12.273 7.082 1 98.81 185 ALA B C 1
ATOM 4125 O O . ALA B 1 185 ? -3.771 11.586 8.055 1 98.81 185 ALA B O 1
ATOM 4126 N N . HIS B 1 186 ? -4.031 13.656 7.062 1 98.69 186 HIS B N 1
ATOM 4127 C CA . HIS B 1 186 ? -3.586 14.375 8.25 1 98.69 186 HIS B CA 1
ATOM 4128 C C . HIS B 1 186 ? -4.637 15.375 8.711 1 98.69 186 HIS B C 1
ATOM 4130 O O . HIS B 1 186 ? -5.656 15.562 8.047 1 98.69 186 HIS B O 1
ATOM 4136 N N . GLY B 1 187 ? -4.391 15.938 9.867 1 97 187 GLY B N 1
ATOM 4137 C CA . GLY B 1 187 ? -5.348 16.859 10.461 1 97 187 GLY B CA 1
ATOM 4138 C C . GLY B 1 187 ? -5.66 18.047 9.578 1 97 187 GLY B C 1
ATOM 4139 O O . GLY B 1 187 ? -6.82 18.281 9.234 1 97 187 GLY B O 1
ATOM 4140 N N . ASN B 1 188 ? -4.641 18.719 9.156 1 97 188 ASN B N 1
ATOM 4141 C CA . ASN B 1 188 ? -4.871 19.984 8.453 1 97 188 ASN B CA 1
ATOM 4142 C C . ASN B 1 188 ? -5.316 19.75 7.012 1 97 188 ASN B C 1
ATOM 4144 O O . ASN B 1 188 ? -6.152 20.484 6.488 1 97 188 ASN B O 1
ATOM 4148 N N . SER B 1 189 ? -4.785 18.766 6.32 1 97.94 189 SER B N 1
ATOM 4149 C CA . SER B 1 189 ? -5.242 18.469 4.965 1 97.94 189 SER B CA 1
ATOM 4150 C C . SER B 1 189 ? -6.703 18.031 4.961 1 97.94 189 SER B C 1
ATOM 4152 O O . SER B 1 189 ? -7.488 18.469 4.117 1 97.94 189 SER B O 1
ATOM 4154 N N . LEU B 1 190 ? -7.102 17.219 5.938 1 98 190 LEU B N 1
ATOM 4155 C CA . LEU B 1 190 ? -8.484 16.75 6.027 1 98 190 LEU B CA 1
ATOM 4156 C C . LEU B 1 190 ? -9.414 17.891 6.43 1 98 190 LEU B C 1
ATOM 4158 O O . LEU B 1 190 ? -10.547 17.969 5.953 1 98 190 LEU B O 1
ATOM 4162 N N . ARG B 1 191 ? -8.922 18.766 7.34 1 96.38 191 ARG B N 1
ATOM 4163 C CA . ARG B 1 191 ? -9.719 19.938 7.688 1 96.38 191 ARG B CA 1
ATOM 4164 C C . ARG B 1 191 ? -10.016 20.781 6.453 1 96.38 191 ARG B C 1
ATOM 4166 O O . ARG B 1 191 ? -11.109 21.359 6.332 1 96.38 191 ARG B O 1
ATOM 4173 N N . GLY B 1 192 ? -9.031 20.844 5.59 1 96.06 192 GLY B N 1
ATOM 4174 C CA . GLY B 1 192 ? -9.258 21.562 4.344 1 96.06 192 GLY B CA 1
ATOM 4175 C C . GLY B 1 192 ? -10.383 20.969 3.516 1 96.06 192 GLY B C 1
ATOM 4176 O O . GLY B 1 192 ? -11.242 21.688 3.006 1 96.06 192 GLY B O 1
ATOM 4177 N N . ILE B 1 193 ? -10.398 19.688 3.438 1 96.56 193 ILE B N 1
ATOM 4178 C CA . ILE B 1 193 ? -11.43 19 2.678 1 96.56 193 ILE B CA 1
ATOM 4179 C C . ILE B 1 193 ? -12.781 19.172 3.361 1 96.56 193 ILE B C 1
ATOM 4181 O O . ILE B 1 193 ? -13.789 19.453 2.701 1 96.56 193 ILE B O 1
ATOM 4185 N N . VAL B 1 194 ? -12.789 19.078 4.652 1 96 194 VAL B N 1
ATOM 4186 C CA . VAL B 1 194 ? -14.016 19.219 5.438 1 96 194 VAL B CA 1
ATOM 4187 C C . VAL B 1 194 ? -14.555 20.641 5.285 1 96 194 VAL B C 1
ATOM 4189 O O . VAL B 1 194 ? -15.758 20.828 5.113 1 96 194 VAL B O 1
ATOM 4192 N N . LYS B 1 195 ? -13.648 21.625 5.387 1 96.31 195 LYS B N 1
ATOM 4193 C CA . LYS B 1 195 ? -14.055 23 5.188 1 96.31 195 LYS B CA 1
ATOM 4194 C C . LYS B 1 195 ? -14.781 23.188 3.857 1 96.31 195 LYS B C 1
ATOM 4196 O O . LYS B 1 195 ? -15.805 23.859 3.791 1 96.31 195 LYS B O 1
ATOM 4201 N N . HIS B 1 196 ? -14.203 22.594 2.873 1 96.25 196 HIS B N 1
ATOM 4202 C CA . HIS B 1 196 ? -14.773 22.688 1.53 1 96.25 196 HIS B CA 1
ATOM 4203 C C . HIS B 1 196 ? -16.125 21.984 1.449 1 96.25 196 HIS B C 1
ATOM 4205 O O . HIS B 1 196 ? -17.094 22.547 0.934 1 96.25 196 HIS B O 1
ATOM 4211 N N . LEU B 1 197 ? -16.281 20.781 1.979 1 95.56 197 LEU B N 1
ATOM 4212 C CA . LEU B 1 197 ? -17.484 19.969 1.912 1 95.56 197 LEU B CA 1
ATOM 4213 C C . LEU B 1 197 ? -18.641 20.641 2.662 1 95.56 197 LEU B C 1
ATOM 4215 O O . LEU B 1 197 ? -19.766 20.672 2.178 1 95.56 197 LEU B O 1
ATOM 4219 N N . GLU B 1 198 ? -18.297 21.234 3.762 1 94.38 198 GLU B N 1
ATOM 4220 C CA . GLU B 1 198 ? -19.328 21.766 4.641 1 94.38 198 GLU B CA 1
ATOM 4221 C C . GLU B 1 198 ? -19.516 23.266 4.422 1 94.38 198 GLU B C 1
ATOM 4223 O O . GLU B 1 198 ? -20.406 23.891 5.012 1 94.38 198 GLU B O 1
ATOM 4228 N N . GLY B 1 199 ? -18.703 23.859 3.646 1 94.5 199 GLY B N 1
ATOM 4229 C CA . GLY B 1 199 ? -18.766 25.297 3.457 1 94.5 199 GLY B CA 1
ATOM 4230 C C . GLY B 1 199 ? -18.516 26.078 4.73 1 94.5 199 GLY B C 1
ATOM 4231 O O . GLY B 1 199 ? -19.234 27.031 5.039 1 94.5 199 GLY B O 1
ATOM 4232 N N . MET B 1 200 ? -17.516 25.656 5.48 1 93.38 200 MET B N 1
ATOM 4233 C CA . MET B 1 200 ? -17.219 26.297 6.758 1 93.38 200 MET B CA 1
ATOM 4234 C C . MET B 1 200 ? -16.516 27.641 6.547 1 93.38 200 MET B C 1
ATOM 4236 O O . MET B 1 200 ? -15.711 27.781 5.625 1 93.38 200 MET B O 1
ATOM 4240 N N . SER B 1 201 ? -16.828 28.5 7.488 1 94.5 201 SER B N 1
ATOM 4241 C CA . SER B 1 201 ? -16.125 29.781 7.496 1 94.5 201 SER B CA 1
ATOM 4242 C C . SER B 1 201 ? -14.711 29.641 8.031 1 94.5 201 SER B C 1
ATOM 4244 O O . SER B 1 201 ? -14.359 28.594 8.594 1 94.5 201 SER B O 1
ATOM 4246 N N . GLU B 1 202 ? -13.961 30.719 7.852 1 92.94 202 GLU B N 1
ATOM 4247 C CA . GLU B 1 202 ? -12.594 30.719 8.367 1 92.94 202 GLU B CA 1
ATOM 4248 C C . GLU B 1 202 ? -12.578 30.641 9.891 1 92.94 202 GLU B C 1
ATOM 4250 O O . GLU B 1 202 ? -11.719 29.984 10.477 1 92.94 202 GLU B O 1
ATOM 4255 N N . GLU B 1 203 ? -13.5 31.25 10.516 1 90.88 203 GLU B N 1
ATOM 4256 C CA . GLU B 1 203 ? -13.602 31.234 11.977 1 90.88 203 GLU B CA 1
ATOM 4257 C C . GLU B 1 203 ? -14.023 29.844 12.477 1 90.88 203 GLU B C 1
ATOM 4259 O O . GLU B 1 203 ? -13.492 29.359 13.477 1 90.88 203 GLU B O 1
ATOM 4264 N N . ALA B 1 204 ? -14.93 29.234 11.781 1 91.31 204 ALA B N 1
ATOM 4265 C CA . ALA B 1 204 ? -15.469 27.953 12.203 1 91.31 204 ALA B CA 1
ATOM 4266 C C . ALA B 1 204 ? -14.414 26.844 12.086 1 91.31 204 ALA B C 1
ATOM 4268 O O . ALA B 1 204 ? -14.359 25.938 12.914 1 91.31 204 ALA B O 1
ATOM 4269 N N . ILE B 1 205 ? -13.609 26.938 11.109 1 91.69 205 ILE B N 1
ATOM 4270 C CA . ILE B 1 205 ? -12.641 25.891 10.844 1 91.69 205 ILE B CA 1
ATOM 4271 C C . ILE B 1 205 ? -11.562 25.891 11.922 1 91.69 205 ILE B C 1
ATOM 4273 O O . ILE B 1 205 ? -10.953 24.859 12.203 1 91.69 205 ILE B O 1
ATOM 4277 N N . MET B 1 206 ? -11.266 27.047 12.5 1 88.19 206 MET B N 1
ATOM 4278 C CA . MET B 1 206 ? -10.242 27.156 13.531 1 88.19 206 MET B CA 1
ATOM 4279 C C . MET B 1 206 ? -10.617 26.328 14.758 1 88.19 206 MET B C 1
ATOM 4281 O O . MET B 1 206 ? -9.742 25.875 15.5 1 88.19 206 MET B O 1
ATOM 4285 N N . GLU B 1 207 ? -11.875 26.062 14.883 1 86.19 207 GLU B N 1
ATOM 4286 C CA . GLU B 1 207 ? -12.359 25.359 16.062 1 86.19 207 GLU B CA 1
ATOM 4287 C C . GLU B 1 207 ? -12.539 23.875 15.805 1 86.19 207 GLU B C 1
ATOM 4289 O O . GLU B 1 207 ? -12.742 23.094 16.734 1 86.19 207 GLU B O 1
ATOM 4294 N N . LEU B 1 208 ? -12.469 23.484 14.57 1 88.94 208 LEU B N 1
ATOM 4295 C CA . LEU B 1 208 ? -12.688 22.078 14.219 1 88.94 208 LEU B CA 1
ATOM 4296 C C . LEU B 1 208 ? -11.461 21.234 14.547 1 88.94 208 LEU B C 1
ATOM 4298 O O . LEU B 1 208 ? -10.344 21.594 14.188 1 88.94 208 LEU B O 1
ATOM 4302 N N . ASN B 1 209 ? -11.609 20.188 15.266 1 88.25 209 ASN B N 1
ATOM 4303 C CA . ASN B 1 209 ? -10.578 19.203 15.547 1 88.25 209 ASN B CA 1
ATOM 4304 C C . ASN B 1 209 ? -10.992 17.812 15.062 1 88.25 209 ASN B C 1
ATOM 4306 O O . ASN B 1 209 ? -12.117 17.375 15.305 1 88.25 209 ASN B O 1
ATOM 4310 N N . LEU B 1 210 ? -10.148 17.203 14.414 1 92.44 210 LEU B N 1
ATOM 4311 C CA . LEU B 1 210 ? -10.367 15.828 13.961 1 92.44 210 LEU B CA 1
ATOM 4312 C C . LEU B 1 210 ? -9.492 14.852 14.742 1 92.44 210 LEU B C 1
ATOM 4314 O O . LEU B 1 210 ? -8.266 14.945 14.711 1 92.44 210 LEU B O 1
ATOM 4318 N N . PRO B 1 211 ? -10.102 13.93 15.406 1 93.69 211 PRO B N 1
ATOM 4319 C CA . PRO B 1 211 ? -9.32 12.984 16.219 1 93.69 211 PRO B CA 1
ATOM 4320 C C . PRO B 1 211 ? -8.5 12.016 15.375 1 93.69 211 PRO B C 1
ATOM 4322 O O . PRO B 1 211 ? -8.859 11.719 14.234 1 93.69 211 PRO B O 1
ATOM 4325 N N . THR B 1 212 ? -7.43 11.539 15.977 1 95.81 212 THR B N 1
ATOM 4326 C CA . THR B 1 212 ? -6.555 10.586 15.297 1 95.81 212 THR B CA 1
ATOM 4327 C C . THR B 1 212 ? -7.184 9.195 15.273 1 95.81 212 THR B C 1
ATOM 4329 O O . THR B 1 212 ? -7.793 8.766 16.25 1 95.81 212 THR B O 1
ATOM 4332 N N . GLY B 1 213 ? -7.113 8.547 14.18 1 96.06 213 GLY B N 1
ATOM 4333 C CA . GLY B 1 213 ? -7.359 7.121 14.055 1 96.06 213 GLY B CA 1
ATOM 4334 C C . GLY B 1 213 ? -8.836 6.781 13.969 1 96.06 213 GLY B C 1
ATOM 4335 O O . GLY B 1 213 ? -9.203 5.613 13.805 1 96.06 213 GLY B O 1
ATOM 4336 N N . ILE B 1 214 ? -9.719 7.746 14.039 1 96.25 214 ILE B N 1
ATOM 4337 C CA . ILE B 1 214 ? -11.148 7.48 14.023 1 96.25 214 ILE B CA 1
ATOM 4338 C C . ILE B 1 214 ? -11.727 7.828 12.656 1 96.25 214 ILE B C 1
ATOM 4340 O O . ILE B 1 214 ? -11.625 8.977 12.203 1 96.25 214 ILE B O 1
ATOM 4344 N N . PRO B 1 215 ? -12.398 6.844 12.039 1 98 215 PRO B N 1
ATOM 4345 C CA . PRO B 1 215 ? -12.969 7.121 10.719 1 98 215 PRO B CA 1
ATOM 4346 C C . PRO B 1 215 ? -14.141 8.102 10.781 1 98 215 PRO B C 1
ATOM 4348 O O . PRO B 1 215 ? -14.953 8.039 11.703 1 98 215 PRO B O 1
ATOM 4351 N N . ILE B 1 216 ? -14.164 8.992 9.859 1 96.69 216 ILE B N 1
ATOM 4352 C CA . ILE B 1 216 ? -15.242 9.953 9.656 1 96.69 216 ILE B CA 1
ATOM 4353 C C . ILE B 1 216 ? -16.016 9.602 8.383 1 96.69 216 ILE B C 1
ATOM 4355 O O . ILE B 1 216 ? -15.422 9.508 7.305 1 96.69 216 ILE B O 1
ATOM 4359 N N . VAL B 1 217 ? -17.312 9.516 8.5 1 96.31 217 VAL B N 1
ATOM 4360 C CA . VAL B 1 217 ? -18.125 9.094 7.371 1 96.31 217 VAL B CA 1
ATOM 4361 C C . VAL B 1 217 ? -18.984 10.266 6.895 1 96.31 217 VAL B C 1
ATOM 4363 O O . VAL B 1 217 ? -19.641 10.938 7.699 1 96.31 217 VAL B O 1
ATOM 4366 N N . TYR B 1 218 ? -18.969 10.5 5.582 1 96.31 218 TYR B N 1
ATOM 4367 C CA . TYR B 1 218 ? -19.844 11.477 4.926 1 96.31 218 TYR B CA 1
ATOM 4368 C C . TYR B 1 218 ? -20.797 10.789 3.959 1 96.31 218 TYR B C 1
ATOM 4370 O O . TYR B 1 218 ? -20.406 9.867 3.232 1 96.31 218 TYR B O 1
ATOM 4378 N N . GLU B 1 219 ? -22 11.18 4.043 1 95.69 219 GLU B N 1
ATOM 4379 C CA . GLU B 1 219 ? -22.984 10.93 2.986 1 95.69 219 GLU B CA 1
ATOM 4380 C C . GLU B 1 219 ? -23.234 12.18 2.154 1 95.69 219 GLU B C 1
ATOM 4382 O O . GLU B 1 219 ? -23.625 13.219 2.689 1 95.69 219 GLU B O 1
ATOM 4387 N N . LEU B 1 220 ? -22.984 12.023 0.859 1 96.81 220 LEU B N 1
ATOM 4388 C CA . LEU B 1 220 ? -23 13.195 -0.014 1 96.81 220 LEU B CA 1
ATOM 4389 C C . LEU B 1 220 ? -24.109 13.086 -1.048 1 96.81 220 LEU B C 1
ATOM 4391 O O . LEU B 1 220 ? -24.453 11.984 -1.484 1 96.81 220 LEU B O 1
ATOM 4395 N N . ASP B 1 221 ? -24.688 14.203 -1.414 1 96.38 221 ASP B N 1
ATOM 4396 C CA . ASP B 1 221 ? -25.656 14.227 -2.508 1 96.38 221 ASP B CA 1
ATOM 4397 C C . ASP B 1 221 ? -24.953 14.305 -3.861 1 96.38 221 ASP B C 1
ATOM 4399 O O . ASP B 1 221 ? -23.719 14.188 -3.938 1 96.38 221 ASP B O 1
ATOM 4403 N N . LYS B 1 222 ? -25.656 14.547 -4.918 1 95.12 222 LYS B N 1
ATOM 4404 C CA . LYS B 1 222 ? -25.109 14.516 -6.277 1 95.12 222 LYS B CA 1
ATOM 4405 C C . LYS B 1 222 ? -24.172 15.688 -6.516 1 95.12 222 LYS B C 1
ATOM 4407 O O . LYS B 1 222 ? -23.328 15.641 -7.426 1 95.12 222 LYS B O 1
ATOM 4412 N N . ASN B 1 223 ? -24.328 16.719 -5.734 1 94.25 223 ASN B N 1
ATOM 4413 C CA . ASN B 1 223 ? -23.469 17.891 -5.848 1 94.25 223 ASN B CA 1
ATOM 4414 C C . ASN B 1 223 ? -22.328 17.859 -4.824 1 94.25 223 ASN B C 1
ATOM 4416 O O . ASN B 1 223 ? -21.656 18.875 -4.609 1 94.25 223 ASN B O 1
ATOM 4420 N N . LEU B 1 224 ? -22.156 16.719 -4.086 1 95.38 224 LEU B N 1
ATOM 4421 C CA . LEU B 1 224 ? -21.094 16.453 -3.127 1 95.38 224 LEU B CA 1
ATOM 4422 C C . LEU B 1 224 ? -21.266 17.312 -1.869 1 95.38 224 LEU B C 1
ATOM 4424 O O . LEU B 1 224 ? -20.297 17.719 -1.25 1 95.38 224 LEU B O 1
ATOM 4428 N N . LYS B 1 225 ? -22.516 17.578 -1.615 1 95.31 225 LYS B N 1
ATOM 4429 C CA . LYS B 1 225 ? -22.859 18.234 -0.352 1 95.31 225 LYS B CA 1
ATOM 4430 C C . LYS B 1 225 ? -23.312 17.203 0.688 1 95.31 225 LYS B C 1
ATOM 4432 O O . LYS B 1 225 ? -24.094 16.312 0.38 1 95.31 225 LYS B O 1
ATOM 4437 N N . PRO B 1 226 ? -22.766 17.391 1.857 1 95.81 226 PRO B N 1
ATOM 4438 C CA . PRO B 1 226 ? -23.203 16.453 2.9 1 95.81 226 PRO B CA 1
ATOM 4439 C C . PRO B 1 226 ? -24.703 16.547 3.176 1 95.81 226 PRO B C 1
ATOM 4441 O O . PRO B 1 226 ? -25.234 17.656 3.295 1 95.81 226 PRO B O 1
ATOM 4444 N N . ILE B 1 227 ? -25.328 15.43 3.295 1 94.5 227 ILE B N 1
ATOM 4445 C CA . ILE B 1 227 ? -26.75 15.414 3.561 1 94.5 227 ILE B CA 1
ATOM 4446 C C . ILE B 1 227 ? -27 15.258 5.062 1 94.5 227 ILE B C 1
ATOM 4448 O O . ILE B 1 227 ? -28.094 15.539 5.547 1 94.5 227 ILE B O 1
ATOM 4452 N N . LYS B 1 228 ? -26.031 14.766 5.766 1 90.19 228 LYS B N 1
ATOM 4453 C CA . LYS B 1 228 ? -26 14.664 7.219 1 90.19 228 LYS B CA 1
ATOM 4454 C C . LYS B 1 228 ? -24.656 15.148 7.77 1 90.19 228 LYS B C 1
ATOM 4456 O O . LYS B 1 228 ? -23.672 15.234 7.035 1 90.19 228 LYS B O 1
ATOM 4461 N N . PRO B 1 229 ? -24.703 15.539 9 1 87.31 229 PRO B N 1
ATOM 4462 C CA . PRO B 1 229 ? -23.422 15.906 9.594 1 87.31 229 PRO B CA 1
ATOM 4463 C C . PRO B 1 229 ? -22.422 14.758 9.57 1 87.31 229 PRO B C 1
ATOM 4465 O O . PRO B 1 229 ? -22.812 13.594 9.469 1 87.31 229 PRO B O 1
ATOM 4468 N N . MET B 1 230 ? -21.172 15.141 9.609 1 88.69 230 MET B N 1
ATOM 4469 C CA . MET B 1 230 ? -20.156 14.094 9.633 1 88.69 230 MET B CA 1
ATOM 4470 C C . MET B 1 230 ? -20.359 13.156 10.82 1 88.69 230 MET B C 1
ATOM 4472 O O . MET B 1 230 ? -20.75 13.594 11.898 1 88.69 230 MET B O 1
ATOM 4476 N N . GLN B 1 231 ? -20.109 11.938 10.594 1 91.19 231 GLN B N 1
ATOM 4477 C CA . GLN B 1 231 ? -20.281 10.906 11.617 1 91.19 231 GLN B CA 1
ATOM 4478 C C . GLN B 1 231 ? -18.969 10.211 11.93 1 91.19 231 GLN B C 1
ATOM 4480 O O . GLN B 1 231 ? -18.266 9.758 11.023 1 91.19 231 GLN B O 1
ATOM 4485 N N . PHE B 1 232 ? -18.656 10.188 13.203 1 93.12 232 PHE B N 1
ATOM 4486 C CA . PHE B 1 232 ? -17.5 9.422 13.656 1 93.12 232 PHE B CA 1
ATOM 4487 C C . PHE B 1 232 ? -17.875 7.961 13.867 1 93.12 232 PHE B C 1
ATOM 4489 O O . PHE B 1 232 ? -18.891 7.656 14.492 1 93.12 232 PHE B O 1
ATOM 4496 N N . LEU B 1 233 ? -17.062 7.125 13.289 1 93.12 233 LEU B N 1
ATOM 4497 C CA . LEU B 1 233 ? -17.328 5.699 13.438 1 93.12 233 LEU B CA 1
ATOM 4498 C C . LEU B 1 233 ? -16.438 5.094 14.523 1 93.12 233 LEU B C 1
ATOM 4500 O O . LEU B 1 233 ? -15.219 5.277 14.508 1 93.12 233 LEU B O 1
ATOM 4504 N N . GLY B 1 234 ? -17 4.43 15.5 1 83.31 234 GLY B N 1
ATOM 4505 C CA . GLY B 1 234 ? -16.297 3.789 16.609 1 83.31 234 GLY B CA 1
ATOM 4506 C C . GLY B 1 234 ? -17.156 3.615 17.844 1 83.31 234 GLY B C 1
ATOM 4507 O O . GLY B 1 234 ? -18.297 4.086 17.875 1 83.31 234 GLY B O 1
ATOM 4508 N N . ASP B 1 235 ? -16.641 2.83 18.781 1 80.12 235 ASP B N 1
ATOM 4509 C CA . ASP B 1 235 ? -17.375 2.684 20.031 1 80.12 235 ASP B CA 1
ATOM 4510 C C . ASP B 1 235 ? -17.547 4.031 20.734 1 80.12 235 ASP B C 1
ATOM 4512 O O . ASP B 1 235 ? -16.719 4.922 20.594 1 80.12 235 ASP B O 1
ATOM 4516 N N . GLU B 1 236 ? -18.688 4.258 21.297 1 75.56 236 GLU B N 1
ATOM 4517 C CA . GLU B 1 236 ? -19.078 5.52 21.922 1 75.56 236 GLU B CA 1
ATOM 4518 C C . GLU B 1 236 ? -18 6.051 22.844 1 75.56 236 GLU B C 1
ATOM 4520 O O . GLU B 1 236 ? -17.703 7.254 22.844 1 75.56 236 GLU B O 1
ATOM 4525 N N . GLU B 1 237 ? -17.422 5.098 23.531 1 76.19 237 GLU B N 1
ATOM 4526 C CA . GLU B 1 237 ? -16.406 5.508 24.5 1 76.19 237 GLU B CA 1
ATOM 4527 C C . GLU B 1 237 ? -15.172 6.059 23.781 1 76.19 237 GLU B C 1
ATOM 4529 O O . GLU B 1 237 ? -14.633 7.09 24.188 1 76.19 237 GLU B O 1
ATOM 4534 N N . THR B 1 238 ? -14.859 5.449 22.688 1 74.38 238 THR B N 1
ATOM 4535 C CA . THR B 1 238 ? -13.695 5.863 21.922 1 74.38 238 THR B CA 1
ATOM 4536 C C . THR B 1 238 ? -13.938 7.211 21.25 1 74.38 238 THR B C 1
ATOM 4538 O O . THR B 1 238 ? -13.078 8.094 21.281 1 74.38 238 THR B O 1
ATOM 4541 N N . VAL B 1 239 ? -15.109 7.371 20.766 1 76.81 239 VAL B N 1
ATOM 4542 C CA . VAL B 1 239 ? -15.453 8.609 20.062 1 76.81 239 VAL B CA 1
ATOM 4543 C C . VAL B 1 239 ? -15.531 9.758 21.062 1 76.81 239 VAL B C 1
ATOM 4545 O O . VAL B 1 239 ? -15.016 10.852 20.812 1 76.81 239 VAL B O 1
ATOM 4548 N N . ARG B 1 240 ? -16.109 9.5 22.188 1 74.12 240 ARG B N 1
ATOM 4549 C CA . ARG B 1 240 ? -16.234 10.523 23.219 1 74.12 240 ARG B CA 1
ATOM 4550 C C . ARG B 1 240 ? -14.867 10.977 23.719 1 74.12 240 ARG B C 1
ATOM 4552 O O . ARG B 1 240 ? -14.602 12.172 23.812 1 74.12 240 ARG B O 1
ATOM 4559 N N . LYS B 1 241 ? -14 10.008 24.016 1 70.19 241 LYS B N 1
ATOM 4560 C CA . LYS B 1 241 ? -12.664 10.312 24.5 1 70.19 241 LYS B CA 1
ATOM 4561 C C . LYS B 1 241 ? -11.859 11.109 23.469 1 70.19 241 LYS B C 1
ATOM 4563 O O . LYS B 1 241 ? -11.125 12.031 23.828 1 70.19 241 LYS B O 1
ATOM 4568 N N . ALA B 1 242 ? -12.094 10.703 22.328 1 66.94 242 ALA B N 1
ATOM 4569 C CA . ALA B 1 242 ? -11.359 11.359 21.266 1 66.94 242 ALA B CA 1
ATOM 4570 C C . ALA B 1 242 ? -11.82 12.805 21.094 1 66.94 242 ALA B C 1
ATOM 4572 O O . ALA B 1 242 ? -11.008 13.695 20.828 1 66.94 242 ALA B O 1
ATOM 4573 N N . MET B 1 243 ? -13.109 13.008 21.391 1 65.31 243 MET B N 1
ATOM 4574 C CA . MET B 1 243 ? -13.68 14.352 21.281 1 65.31 243 MET B CA 1
ATOM 4575 C C . MET B 1 243 ? -13.273 15.219 22.453 1 65.31 243 MET B C 1
ATOM 4577 O O . MET B 1 243 ? -13.047 16.422 22.297 1 65.31 243 MET B O 1
ATOM 4581 N N . GLU B 1 244 ? -13.172 14.562 23.625 1 60.19 244 GLU B N 1
ATOM 4582 C CA . GLU B 1 244 ? -12.773 15.273 24.844 1 60.19 244 GLU B CA 1
ATOM 4583 C C . GLU B 1 244 ? -11.305 15.672 24.781 1 60.19 244 GLU B C 1
ATOM 4585 O O . GLU B 1 244 ? -10.938 16.766 25.219 1 60.19 244 GLU B O 1
ATOM 4590 N N . LEU B 1 245 ? -10.445 14.703 24.469 1 53.59 245 LEU B N 1
ATOM 4591 C CA . LEU B 1 245 ? -9.023 15 24.344 1 53.59 245 LEU B CA 1
ATOM 4592 C C . LEU B 1 245 ? -8.789 16.203 23.438 1 53.59 245 LEU B C 1
ATOM 4594 O O . LEU B 1 245 ? -7.871 16.984 23.672 1 53.59 245 LEU B O 1
ATOM 4598 N N . GLN B 1 246 ? -9.57 16.234 22.594 1 51.09 246 GLN B N 1
ATOM 4599 C CA . GLN B 1 246 ? -9.5 17.391 21.688 1 51.09 246 GLN B CA 1
ATOM 4600 C C . GLN B 1 246 ? -9.812 18.688 22.438 1 51.09 246 GLN B C 1
ATOM 4602 O O . GLN B 1 246 ? -9.203 19.719 22.156 1 51.09 246 GLN B O 1
ATOM 4607 N N . SER B 1 247 ? -10.75 18.531 23.438 1 43.81 247 SER B N 1
ATOM 4608 C C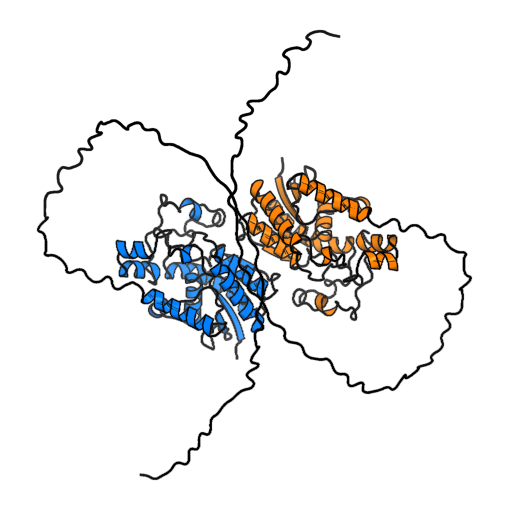A . SER B 1 247 ? -11.117 19.703 24.234 1 43.81 247 SER B CA 1
ATOM 4609 C C . SER B 1 247 ? -10.047 20.031 25.266 1 43.81 247 SER B C 1
ATOM 4611 O O . SER B 1 247 ? -9.805 21.203 25.562 1 43.81 247 SER B O 1
ATOM 4613 N N . TRP B 1 248 ? -9.422 19.016 25.781 1 41 248 TRP B N 1
ATOM 4614 C CA . TRP B 1 248 ? -8.438 19.25 26.844 1 41 248 TRP B CA 1
ATOM 4615 C C . TRP B 1 248 ? -7.184 19.906 26.281 1 41 248 TRP B C 1
ATOM 4617 O O . TRP B 1 248 ? -6.539 20.703 26.953 1 41 248 TRP B O 1
ATOM 4627 N N . SER B 1 249 ? -6.742 19.406 25.156 1 39.97 249 SER B N 1
ATOM 4628 C CA . SER B 1 249 ? -5.578 20.156 24.688 1 39.97 249 SER B CA 1
ATOM 4629 C C . SER B 1 249 ? -5.828 21.656 24.75 1 39.97 249 SER B C 1
ATOM 4631 O O . SER B 1 249 ? -4.883 22.453 24.734 1 39.97 249 SER B O 1
ATOM 4633 N N . ARG B 1 250 ? -7.09 22.125 24.891 1 38.56 250 ARG B N 1
ATOM 4634 C CA . ARG B 1 250 ? -7.441 23.5 25.188 1 38.56 250 ARG B CA 1
ATOM 4635 C C . ARG B 1 250 ? -7.211 23.828 26.656 1 38.56 250 ARG B C 1
ATOM 4637 O O . ARG B 1 250 ? -6.766 24.922 27 1 38.56 250 ARG B O 1
ATOM 4644 N N . GLU B 1 251 ? -7.574 22.922 27.688 1 36.47 251 GLU B N 1
ATOM 4645 C CA . GLU B 1 251 ? -7.66 23.281 29.094 1 36.47 251 GLU B CA 1
ATOM 4646 C C . GLU B 1 251 ? -6.352 22.984 29.812 1 36.47 251 GLU B C 1
ATOM 4648 O O . GLU B 1 251 ? -6.082 23.562 30.875 1 36.47 251 GLU B O 1
ATOM 4653 N N . GLN B 1 252 ? -5.66 21.938 29.547 1 36.69 252 GLN B N 1
ATOM 4654 C CA . GLN B 1 252 ? -4.629 21.562 30.5 1 36.69 252 GLN B CA 1
ATOM 4655 C C . GLN B 1 252 ? -3.4 22.469 30.375 1 36.69 252 GLN B C 1
ATOM 4657 O O . GLN B 1 252 ? -2.316 22.109 30.844 1 36.69 252 GLN B O 1
ATOM 4662 N N . LEU B 1 253 ? -3.408 23.516 29.625 1 34.12 253 LEU B N 1
ATOM 4663 C CA . LEU B 1 253 ? -2.336 24.453 29.953 1 34.12 253 LEU B CA 1
ATOM 4664 C C . LEU B 1 253 ? -2.422 24.891 31.422 1 34.12 253 LEU B C 1
ATOM 4666 O O . LEU B 1 253 ? -3.465 25.375 31.859 1 34.12 253 LEU B O 1
ATOM 4670 N N . PRO B 1 254 ? -1.736 24.188 32.375 1 32.97 254 PRO B N 1
ATOM 4671 C CA . PRO B 1 254 ? -1.773 24.641 33.75 1 32.97 254 PRO B CA 1
ATOM 4672 C C . PRO B 1 254 ? -1.818 26.156 33.875 1 32.97 254 PRO B C 1
ATOM 4674 O O . PRO B 1 254 ? -1.164 26.859 33.094 1 32.97 254 PRO B O 1
ATOM 4677 N N . ARG B 1 255 ? -2.951 26.688 34.312 1 33.59 255 ARG B N 1
ATOM 4678 C CA . ARG B 1 255 ? -3.006 28.078 34.812 1 33.59 255 ARG B CA 1
ATOM 4679 C C . ARG B 1 255 ? -1.777 28.406 35.625 1 33.59 255 ARG B C 1
ATOM 4681 O O . ARG B 1 255 ? -1.554 27.812 36.688 1 33.59 255 ARG B O 1
ATOM 4688 N N . THR B 1 256 ? -0.588 28.594 35.094 1 28.94 256 THR B N 1
ATOM 4689 C CA . THR B 1 256 ? 0.502 29.203 35.844 1 28.94 256 THR B CA 1
ATOM 4690 C C . THR B 1 256 ? -0.025 30.281 36.781 1 28.94 256 THR B C 1
ATOM 4692 O O . THR B 1 256 ? -0.782 31.156 36.375 1 28.94 256 THR B O 1
ATOM 4695 N N . ARG B 1 257 ? -0.11 29.922 38.031 1 30.12 257 ARG B N 1
ATOM 4696 C CA . ARG B 1 257 ? -0.31 30.906 39.094 1 30.12 257 ARG B CA 1
ATOM 4697 C C . ARG B 1 257 ? 0.534 32.156 38.844 1 30.12 257 ARG B C 1
ATOM 4699 O O . ARG B 1 257 ? 1.75 32.062 38.688 1 30.12 257 ARG B O 1
ATOM 4706 N N . SER B 1 258 ? -0.072 33.188 38.312 1 25.27 258 SER B N 1
ATOM 4707 C CA . SER B 1 258 ? 0.49 34.531 38.125 1 25.27 258 SER B CA 1
ATOM 4708 C C . SER B 1 258 ? 1.301 34.938 39.344 1 25.27 258 SER B C 1
ATOM 4710 O O . SER B 1 258 ? 0.767 35.031 40.469 1 25.27 258 SER B O 1
ATOM 4712 N N . LEU B 1 259 ? 2.568 34.406 39.5 1 29.38 259 LEU B N 1
ATOM 4713 C CA . LEU B 1 259 ? 3.373 35 40.531 1 29.38 259 LEU B CA 1
ATOM 4714 C C . LEU B 1 259 ? 3.195 36.531 40.562 1 29.38 259 LEU B C 1
ATOM 4716 O O . LEU B 1 259 ? 2.965 37.156 39.531 1 29.38 259 LEU B O 1
ATOM 4720 N N . PRO B 1 260 ? 2.939 37.062 41.688 1 27.95 260 PRO B N 1
ATOM 4721 C CA . PRO B 1 260 ? 2.752 38.5 41.875 1 27.95 260 PRO B CA 1
ATOM 4722 C C . PRO B 1 260 ? 3.861 39.312 41.219 1 27.95 260 PRO B C 1
ATOM 4724 O O . PRO B 1 260 ? 5.004 38.875 41.125 1 27.95 260 PRO B O 1
ATOM 4727 N N . SER B 1 261 ? 3.533 40 40.094 1 21.69 261 SER B N 1
ATOM 4728 C CA . SER B 1 261 ? 4.336 40.938 39.281 1 21.69 261 SER B CA 1
ATOM 4729 C C . SER B 1 261 ? 5.211 41.812 40.156 1 21.69 261 SER B C 1
ATOM 4731 O O . SER B 1 261 ? 4.699 42.625 40.938 1 21.69 261 SER B O 1
ATOM 4733 N N . ALA B 1 262 ? 6.297 41.125 40.781 1 27.17 262 ALA B N 1
ATOM 4734 C CA . ALA B 1 262 ? 7.137 42.125 41.438 1 27.17 262 ALA B CA 1
ATOM 4735 C C . ALA B 1 262 ? 7.293 43.375 40.594 1 27.17 262 ALA B C 1
ATOM 4737 O O . ALA B 1 262 ? 7.203 43.312 39.344 1 27.17 262 ALA B O 1
ATOM 4738 N N . PRO B 1 263 ? 7.492 44.562 41.156 1 26.06 263 PRO B N 1
ATOM 4739 C CA . PRO B 1 263 ? 7.531 45.906 40.594 1 26.06 263 PRO B CA 1
ATOM 4740 C C . PRO B 1 263 ? 8.523 46.062 39.469 1 26.06 263 PRO B C 1
ATOM 4742 O O . PRO B 1 263 ? 9.406 45.219 39.281 1 26.06 263 PRO B O 1
ATOM 4745 N N . GLY B 1 264 ? 8.273 46.906 38.469 1 22.64 264 GLY B N 1
ATOM 4746 C CA . GLY B 1 264 ? 8.664 47.406 37.156 1 22.64 264 GLY B CA 1
ATOM 4747 C C . GLY B 1 264 ? 10.133 47.781 37.062 1 22.64 264 GLY B C 1
ATOM 4748 O O . GLY B 1 264 ? 10.57 48.781 37.625 1 22.64 264 GLY B O 1
ATOM 4749 N N . SER B 1 265 ? 11.078 46.719 37.281 1 22.05 265 SER B N 1
ATOM 4750 C CA . SER B 1 265 ? 12.445 47.219 37.25 1 22.05 265 SER B CA 1
ATOM 4751 C C . SER B 1 265 ? 12.75 47.938 35.938 1 22.05 265 SER B C 1
ATOM 4753 O O . SER B 1 265 ? 12.242 47.531 34.875 1 22.05 265 SER B O 1
ATOM 4755 N N . PRO B 1 266 ? 13.359 49.156 35.938 1 24.17 266 PRO B N 1
ATOM 4756 C CA . PRO B 1 266 ? 13.711 50.156 34.938 1 24.17 266 PRO B CA 1
ATOM 4757 C C . PRO B 1 266 ? 14.719 49.656 33.906 1 24.17 266 PRO B C 1
ATOM 4759 O O . PRO B 1 266 ? 15.297 50.438 33.156 1 24.17 266 PRO B O 1
ATOM 4762 N N . LEU B 1 267 ? 14.781 48.281 33.688 1 22.77 267 LEU B N 1
ATOM 4763 C CA . LEU B 1 267 ? 16 47.875 32.969 1 22.77 267 LEU B CA 1
ATOM 4764 C C . LEU B 1 267 ? 15.977 48.312 31.531 1 22.77 267 LEU B C 1
ATOM 4766 O O . LEU B 1 267 ? 15.398 47.656 30.672 1 22.77 267 LEU B O 1
ATOM 4770 N N . GLN B 1 268 ? 15.695 49.594 31.281 1 19.52 268 GLN B N 1
ATOM 4771 C CA . GLN B 1 268 ? 15.641 50 29.875 1 19.52 268 GLN B CA 1
ATOM 4772 C C . GLN B 1 268 ? 16.875 49.531 29.125 1 19.52 268 GLN B C 1
ATOM 4774 O O . GLN B 1 268 ? 16.766 48.938 28.047 1 19.52 268 GLN B O 1
ATOM 4779 N N . ALA B 1 269 ? 18 50.25 29.078 1 18.14 269 ALA B N 1
ATOM 4780 C CA . ALA B 1 269 ? 18.656 50.938 27.953 1 18.14 269 ALA B CA 1
ATOM 4781 C C . ALA B 1 269 ? 19.75 50.062 27.344 1 18.14 269 ALA B C 1
ATOM 4783 O O . ALA B 1 269 ? 20.078 50.219 26.156 1 18.14 269 ALA B O 1
ATOM 4784 N N . ALA B 1 270 ? 20.609 49.25 28.094 1 19.48 270 ALA B N 1
ATOM 4785 C CA . ALA B 1 270 ? 22.031 49.406 27.766 1 19.48 270 ALA B CA 1
ATOM 4786 C C . ALA B 1 270 ? 22.438 48.5 26.625 1 19.48 270 ALA B C 1
ATOM 4788 O O . ALA B 1 270 ? 22.891 47.375 26.859 1 19.48 270 ALA B O 1
ATOM 4789 N N . TRP B 1 271 ? 21.547 47.938 25.766 1 19.61 271 TRP B N 1
ATOM 4790 C CA . TRP B 1 271 ? 22.109 46.812 25 1 19.61 271 TRP B CA 1
ATOM 4791 C C . TRP B 1 271 ? 23.234 47.312 24.078 1 19.61 271 TRP B C 1
ATOM 4793 O O . TRP B 1 271 ? 22.984 47.625 22.906 1 19.61 271 TRP B O 1
ATOM 4803 N N . GLU B 1 272 ? 24.125 48.281 24.531 1 18.88 272 GLU B N 1
ATOM 4804 C CA . GLU B 1 272 ? 25.094 48.75 23.547 1 18.88 272 GLU B CA 1
ATOM 4805 C C . GLU B 1 272 ? 25.906 47.594 22.969 1 18.88 272 GLU B C 1
ATOM 4807 O O . GLU B 1 272 ? 25.969 46.531 23.562 1 18.88 272 GLU B O 1
ATOM 4812 N N . LEU B 1 273 ? 26.766 47.812 21.844 1 19.58 273 LEU B N 1
ATOM 4813 C CA . LEU B 1 273 ? 27.359 47.344 20.594 1 19.58 273 LEU B CA 1
ATOM 4814 C C . LEU B 1 273 ? 28.531 46.406 20.859 1 19.58 273 LEU B C 1
ATOM 4816 O O . LEU B 1 273 ? 28.875 45.594 20.016 1 19.58 273 LEU B O 1
ATOM 4820 N N . GLY B 1 274 ? 29.391 46.594 21.969 1 18.48 274 GLY B N 1
ATOM 4821 C CA . GLY B 1 274 ? 30.797 46.562 21.594 1 18.48 274 GLY B CA 1
ATOM 4822 C C . GLY B 1 274 ? 31.297 45.188 21.234 1 18.48 274 GLY B C 1
ATOM 4823 O O . GLY B 1 274 ? 30.703 44.188 21.656 1 18.48 274 GLY B O 1
ATOM 4824 N N . ASP B 1 275 ? 32.281 44.969 20.25 1 18.88 275 ASP B N 1
ATOM 4825 C CA . ASP B 1 275 ? 33.062 44.156 19.312 1 18.88 275 ASP B CA 1
ATOM 4826 C C . ASP B 1 275 ? 33.969 43.188 20.047 1 18.88 275 ASP B C 1
ATOM 4828 O O . ASP B 1 275 ? 34.812 42.531 19.438 1 18.88 275 ASP B O 1
ATOM 4832 N N . GLU B 1 276 ? 34 43.062 21.375 1 18.8 276 GLU B N 1
ATOM 4833 C CA . GLU B 1 276 ? 35.312 42.562 21.797 1 18.8 276 GLU B CA 1
ATOM 4834 C C . GLU B 1 276 ? 35.438 41.062 21.5 1 18.8 276 GLU B C 1
ATOM 4836 O O . GLU B 1 276 ? 34.562 40.281 21.891 1 18.8 276 GLU B O 1
ATOM 4841 N N . GLY B 1 277 ? 36.031 40.625 20.344 1 18.25 277 GLY B N 1
ATOM 4842 C CA . GLY B 1 277 ? 36.438 39.312 19.812 1 18.25 277 GLY B CA 1
ATOM 4843 C C . GLY B 1 277 ? 37.281 38.5 20.781 1 18.25 277 GLY B C 1
ATOM 4844 O O . GLY B 1 277 ? 38.438 38.812 21 1 18.25 277 GLY B O 1
ATOM 4845 N N . LEU B 1 278 ? 36.781 38.062 21.922 1 16.75 278 LEU B N 1
ATOM 4846 C CA . LEU B 1 278 ? 37.625 37.375 22.906 1 16.75 278 LEU B CA 1
ATOM 4847 C C . LEU B 1 278 ? 38.062 36 22.406 1 16.75 278 LEU B C 1
ATOM 4849 O O . LEU B 1 278 ? 37.219 35.125 22.156 1 16.75 278 LEU B O 1
ATOM 4853 N N . CYS B 1 279 ? 39.156 35.781 21.641 1 18.58 279 CYS B N 1
ATOM 4854 C CA . CYS B 1 279 ? 39.781 34.531 21.219 1 18.58 279 CYS B CA 1
ATOM 4855 C C . CYS B 1 279 ? 40.219 33.719 22.422 1 18.58 279 CYS B C 1
ATOM 4857 O O . CYS B 1 279 ? 41.094 34.094 23.172 1 18.58 279 CYS B O 1
ATOM 4859 N N . ALA B 1 280 ? 39.094 33.125 23.094 1 15.67 280 ALA B N 1
ATOM 4860 C CA . ALA B 1 280 ? 39.406 32.469 24.344 1 15.67 280 ALA B CA 1
ATOM 4861 C C . ALA B 1 280 ? 40.438 31.359 24.141 1 15.67 280 ALA B C 1
ATOM 4863 O O . ALA B 1 280 ? 40.625 30.875 23.016 1 15.67 280 ALA B O 1
ATOM 4864 N N . GLN B 1 281 ? 40.406 30.469 25.266 1 15.69 281 GLN B N 1
ATOM 4865 C CA . GLN B 1 281 ? 41.312 29.875 26.219 1 15.69 281 GLN B CA 1
ATOM 4866 C C . GLN B 1 281 ? 41.781 28.484 25.766 1 15.69 281 GLN B C 1
ATOM 4868 O O . GLN B 1 281 ? 41.125 27.859 24.922 1 15.69 281 GLN B O 1
ATOM 4873 N N . GLY B 1 282 ? 42.625 27.859 26.594 1 16.33 282 GLY B N 1
ATOM 4874 C CA . GLY B 1 282 ? 43.844 27.062 26.875 1 16.33 282 GLY B CA 1
ATOM 4875 C C . GLY B 1 282 ? 43.531 25.594 27.047 1 16.33 282 GLY B C 1
ATOM 4876 O O . GLY B 1 282 ? 44.219 24.75 26.453 1 16.33 282 GLY B O 1
ATOM 4877 N N . SER B 1 283 ? 42.781 25.031 28.141 1 16.16 283 SER B N 1
ATOM 4878 C CA . SER B 1 283 ? 43.594 24.156 28.984 1 16.16 283 SER B CA 1
ATOM 4879 C C . SER B 1 283 ? 43.5 22.703 28.516 1 16.16 283 SER B C 1
ATOM 4881 O O . SER B 1 283 ? 42.656 22.359 27.703 1 16.16 283 SER B O 1
ATOM 4883 N N . GLY B 1 284 ? 43.812 21.688 29.484 1 16.61 284 GLY B N 1
ATOM 4884 C CA . GLY B 1 284 ? 44.625 20.562 29.891 1 16.61 284 GLY B CA 1
ATOM 4885 C C . GLY B 1 284 ? 43.938 19.234 29.766 1 16.61 284 GLY B C 1
ATOM 4886 O O . GLY B 1 284 ? 42.688 19.188 29.656 1 16.61 284 GLY B O 1
ATOM 4887 N N . VAL B 1 285 ? 44.625 18.016 29.766 1 17.59 285 VAL B N 1
ATOM 4888 C CA . VAL B 1 285 ? 44.844 16.625 29.391 1 17.59 285 VAL B CA 1
ATOM 4889 C C . VAL B 1 285 ? 44.125 15.719 30.391 1 17.59 285 VAL B C 1
ATOM 4891 O O . VAL B 1 285 ? 44.75 15.18 31.312 1 17.59 285 VAL B O 1
ATOM 4894 N N . LYS B 1 286 ? 42.906 15.898 31.016 1 15.49 286 LYS B N 1
ATOM 4895 C CA . LYS B 1 286 ? 42.844 15 32.156 1 15.49 286 LYS B CA 1
ATOM 4896 C C . LYS B 1 286 ? 42.562 13.57 31.734 1 15.49 286 LYS B C 1
ATOM 4898 O O . LYS B 1 286 ? 41.812 13.336 30.766 1 15.49 286 LYS B O 1
ATOM 4903 N N . GLY B 1 287 ? 43.188 12.406 32.406 1 15.57 287 GLY B N 1
ATOM 4904 C CA . GLY B 1 287 ? 43.625 11.023 32.406 1 15.57 287 GLY B CA 1
ATOM 4905 C C . GLY B 1 287 ? 42.562 10.055 32.875 1 15.57 287 GLY B C 1
ATOM 4906 O O . GLY B 1 287 ? 42.656 8.852 32.625 1 15.57 287 GLY B O 1
ATOM 4907 N N . SER B 1 288 ? 41.312 10.367 33.531 1 15.21 288 SER B N 1
ATOM 4908 C CA . SER B 1 288 ? 41.156 9.383 34.594 1 15.21 288 SER B CA 1
ATOM 4909 C C . SER B 1 288 ? 40.688 8.039 34.031 1 15.21 288 SER B C 1
ATOM 4911 O O . SER B 1 288 ? 40.188 7.973 32.906 1 15.21 288 SER B O 1
ATOM 4913 N N . LEU B 1 289 ? 40.312 6.922 35.125 1 15.34 289 LEU B N 1
ATOM 4914 C CA . LEU B 1 289 ? 40.5 5.609 35.719 1 15.34 289 LEU B CA 1
ATOM 4915 C C . LEU B 1 289 ? 39.25 4.75 35.594 1 15.34 289 LEU B C 1
ATOM 4917 O O . LEU B 1 289 ? 39.156 3.688 36.188 1 15.34 289 LEU B O 1
ATOM 4921 N N . CYS B 1 290 ? 38.344 4.852 34.719 1 15.17 290 CYS B N 1
ATOM 4922 C CA . CYS B 1 290 ? 37.156 4.137 35.125 1 15.17 290 CYS B CA 1
ATOM 4923 C C . CYS B 1 290 ? 37.375 2.629 35.062 1 15.17 290 CYS B C 1
ATOM 4925 O O . CYS B 1 290 ? 37.781 2.098 34.031 1 15.17 290 CYS B O 1
ATOM 4927 N N . SER B 1 291 ? 37.094 1.953 36.312 1 14.73 291 SER B N 1
ATOM 4928 C CA . SER B 1 291 ? 37.219 0.614 36.875 1 14.73 291 SER B CA 1
ATOM 4929 C C . SER B 1 291 ? 36.156 -0.335 36.281 1 14.73 291 SER B C 1
ATOM 4931 O O . SER B 1 291 ? 35.156 0.106 35.719 1 14.73 291 SER B O 1
ATOM 4933 N N . ALA B 1 292 ? 35.969 -1.75 37 1 15.47 292 ALA B N 1
ATOM 4934 C CA . ALA B 1 292 ? 36.094 -3.188 36.781 1 15.47 292 ALA B CA 1
ATOM 4935 C C . ALA B 1 292 ? 34.75 -3.879 36.75 1 15.47 292 ALA B C 1
ATOM 4937 O O . ALA B 1 292 ? 34.438 -4.672 35.875 1 15.47 292 ALA B O 1
ATOM 4938 N N . ARG B 1 293 ? 33.781 -4.055 37.844 1 15.46 293 ARG B N 1
ATOM 4939 C CA . ARG B 1 293 ? 33.594 -5.398 38.375 1 15.46 293 ARG B CA 1
ATOM 4940 C C . ARG B 1 293 ? 32.406 -6.086 37.719 1 15.46 293 ARG B C 1
ATOM 4942 O O . ARG B 1 293 ? 31.438 -5.43 37.344 1 15.46 293 ARG B O 1
ATOM 4949 N N . GLN B 1 294 ? 32.312 -7.551 37.625 1 15.56 294 GLN B N 1
ATOM 4950 C CA . GLN B 1 294 ? 31.953 -8.773 36.906 1 15.56 294 GLN B CA 1
ATOM 4951 C C . GLN B 1 294 ? 30.609 -9.305 37.406 1 15.56 294 GLN B C 1
ATOM 4953 O O . GLN B 1 294 ? 29.922 -10.031 36.688 1 15.56 294 GLN B O 1
ATOM 4958 N N . GLN B 1 295 ? 29.938 -9.016 38.594 1 15.08 295 GLN B N 1
ATOM 4959 C CA . GLN B 1 295 ? 29.562 -10.289 39.188 1 15.08 295 GLN B CA 1
ATOM 4960 C C . GLN B 1 295 ? 28.344 -10.883 38.5 1 15.08 295 GLN B C 1
ATOM 4962 O O . GLN B 1 295 ? 27.547 -10.156 37.906 1 15.08 295 GLN B O 1
ATOM 4967 N N . LEU B 1 296 ? 27.812 -12.211 39.031 1 15.82 296 LEU B N 1
ATOM 4968 C CA . LEU B 1 296 ? 27.5 -13.609 38.719 1 15.82 296 LEU B CA 1
ATOM 4969 C C . LEU B 1 296 ? 26 -13.844 38.75 1 15.82 296 LEU B C 1
ATOM 4971 O O . LEU B 1 296 ? 25.438 -14.422 37.844 1 15.82 296 LEU B O 1
ATOM 4975 N N . GLN B 1 297 ? 25.188 -13.859 39.906 1 14.96 297 GLN B N 1
ATOM 4976 C CA . GLN B 1 297 ? 24.719 -15.195 40.25 1 14.96 297 GLN B CA 1
ATOM 4977 C C . GLN B 1 297 ? 23.359 -15.484 39.625 1 14.96 297 GLN B C 1
ATOM 4979 O O . GLN B 1 297 ? 22.688 -14.578 39.125 1 14.96 297 GLN B O 1
ATOM 4984 N N . PRO B 1 298 ? 22.172 -15.922 40.531 1 15.73 298 PRO B N 1
ATOM 4985 C CA . PRO B 1 298 ? 21.562 -17.234 40.75 1 15.73 298 PRO B CA 1
ATOM 4986 C C . PRO B 1 298 ? 20.203 -17.375 40.031 1 15.73 298 PRO B C 1
ATOM 4988 O O . PRO B 1 298 ? 19.578 -16.375 39.688 1 15.73 298 PRO B O 1
ATOM 4991 N N . TYR B 1 299 ? 19.5 -18.672 40 1 16.27 299 TYR B N 1
ATOM 4992 C CA . TYR B 1 299 ? 18.703 -19.688 39.312 1 16.27 299 TYR B CA 1
ATOM 4993 C C . TYR B 1 299 ? 17.234 -19.609 39.719 1 16.27 299 TYR B C 1
ATOM 4995 O O . TYR B 1 299 ? 16.375 -20.188 39.062 1 16.27 299 TYR B O 1
ATOM 5003 N N . VAL B 1 300 ? 16.703 -18.922 40.688 1 15.7 300 VAL B N 1
ATOM 5004 C CA . VAL B 1 300 ? 15.797 -19.812 41.406 1 15.7 300 VAL B CA 1
ATOM 5005 C C . VAL B 1 300 ? 14.516 -20 40.594 1 15.7 300 VAL B C 1
ATOM 5007 O O . VAL B 1 300 ? 14.109 -19.109 39.844 1 15.7 300 VAL B O 1
ATOM 5010 N N . LEU B 1 301 ? 13.609 -21.125 40.969 1 15.96 301 LEU B N 1
ATOM 5011 C CA . LEU B 1 301 ? 12.797 -22.281 40.625 1 15.96 301 LEU B CA 1
ATOM 5012 C C . LEU B 1 301 ? 11.312 -21.922 40.688 1 15.96 301 LEU B C 1
ATOM 5014 O O . LEU B 1 301 ? 10.539 -22.344 39.812 1 15.96 301 LEU B O 1
ATOM 5018 N N . CYS B 1 302 ? 10.695 -21.219 41.688 1 15.62 302 CYS B N 1
ATOM 5019 C CA . CYS B 1 302 ? 9.672 -22.016 42.344 1 15.62 302 CYS B CA 1
ATOM 5020 C C . CYS B 1 302 ? 8.391 -22.047 41.531 1 15.62 302 CYS B C 1
ATOM 5022 O O . CYS B 1 302 ? 8.172 -21.188 40.656 1 15.62 302 CYS B O 1
ATOM 5024 N N . SER B 1 303 ? 7.176 -22.234 42.25 1 15.82 303 SER B N 1
ATOM 5025 C CA . SER B 1 303 ? 6.176 -23.25 42.531 1 15.82 303 SER B CA 1
ATOM 5026 C C . SER B 1 303 ? 4.832 -22.906 41.906 1 15.82 303 SER B C 1
ATOM 5028 O O . SER B 1 303 ? 4.262 -23.703 41.156 1 15.82 303 SER B O 1
ATOM 5030 N N . GLN B 1 304 ? 3.77 -22.438 42.688 1 15.91 304 GLN B N 1
ATOM 5031 C CA . GLN B 1 304 ? 2.641 -23.297 43.031 1 15.91 304 GLN B CA 1
ATOM 5032 C C . GLN B 1 304 ? 1.433 -23.016 42.156 1 15.91 304 GLN B C 1
ATOM 5034 O O . GLN B 1 304 ? 1.417 -22.031 41.406 1 15.91 304 GLN B O 1
ATOM 5039 N N . PRO B 1 305 ? 0.132 -22.562 42.719 1 17.58 305 PRO B N 1
ATOM 5040 C CA . PRO B 1 305 ? -1.062 -23.375 42.969 1 17.58 305 PRO B CA 1
ATOM 5041 C C . PRO B 1 305 ? -2.18 -23.094 41.969 1 17.58 305 PRO B C 1
ATOM 5043 O O . PRO B 1 305 ? -2.162 -22.047 41.281 1 17.58 305 PRO B O 1
ATOM 5046 N N . LEU B 1 306 ? -3.467 -23.781 42 1 18.36 306 LEU B N 1
ATOM 5047 C CA . LEU B 1 306 ? -4.48 -24.531 41.281 1 18.36 306 LEU B CA 1
ATOM 5048 C C . LEU B 1 306 ? -5.762 -23.719 41.125 1 18.36 306 LEU B C 1
ATOM 5050 O O . LEU B 1 306 ? -6.613 -24.016 40.281 1 18.36 306 LEU B O 1
ATOM 5054 N N . GLY B 1 307 ? -6.098 -22.641 41.844 1 18.22 307 GLY B N 1
ATOM 5055 C CA . GLY B 1 307 ? -7.465 -22.688 42.344 1 18.22 307 GLY B CA 1
ATOM 5056 C C . GLY B 1 307 ? -8.5 -22.531 41.25 1 18.22 307 GLY B C 1
ATOM 5057 O O . GLY B 1 307 ? -8.172 -22.109 40.125 1 18.22 307 GLY B O 1
ATOM 5058 N N . GLY B 1 308 ? -9.906 -22.672 41.625 1 18.94 308 GLY B N 1
ATOM 5059 C CA . GLY B 1 308 ? -11.242 -23.219 41.438 1 18.94 308 GLY B CA 1
ATOM 5060 C C . GLY B 1 308 ? -12.172 -22.281 40.688 1 18.94 308 GLY B C 1
ATOM 5061 O O . GLY B 1 308 ? -12.195 -21.078 41 1 18.94 308 GLY B O 1
ATOM 5062 N N . CYS B 1 309 ? -12.766 -22.547 39.562 1 17.38 309 CYS B N 1
ATOM 5063 C CA . CYS B 1 309 ? -13.492 -21.906 38.469 1 17.38 309 CYS B CA 1
ATOM 5064 C C . CYS B 1 309 ? -14.977 -21.812 38.781 1 17.38 309 CYS B C 1
ATOM 5066 O O . CYS B 1 309 ? -15.781 -22.609 38.281 1 17.38 309 CYS B O 1
ATOM 5068 N N . SER B 1 310 ? -15.5 -21.688 39.938 1 18.47 310 SER B N 1
ATOM 5069 C CA . SER B 1 310 ? -16.906 -22.047 40.031 1 18.47 310 SER B CA 1
ATOM 5070 C C . SER B 1 310 ? -17.797 -20.984 39.406 1 18.47 310 SER B C 1
ATOM 5072 O O . SER B 1 310 ? -18.062 -19.938 40 1 18.47 310 SER B O 1
ATOM 5074 N N . GLN B 1 311 ? -17.734 -20.562 38.219 1 16.81 311 GLN B N 1
ATOM 5075 C CA . GLN B 1 311 ? -18.547 -19.438 37.781 1 16.81 311 GLN B CA 1
ATOM 5076 C C . GLN B 1 311 ? -20.031 -19.797 37.781 1 16.81 311 GLN B C 1
ATOM 5078 O O . GLN B 1 311 ? -20.422 -20.875 37.344 1 16.81 311 GLN B O 1
ATOM 5083 N N . ALA B 1 312 ? -20.859 -19.047 38.594 1 17.47 312 ALA B N 1
ATOM 5084 C CA . ALA B 1 312 ? -22.25 -18.766 38.969 1 17.47 312 ALA B CA 1
ATOM 5085 C C . ALA B 1 312 ? -23.094 -18.391 37.75 1 17.47 312 ALA B C 1
ATOM 5087 O O . ALA B 1 312 ? -22.766 -17.438 37.031 1 17.47 312 ALA B O 1
ATOM 5088 N N . ILE B 1 313 ? -23.719 -19.281 37.031 1 19.42 313 ILE B N 1
ATOM 5089 C CA . ILE B 1 313 ? -24.594 -19.094 35.875 1 19.42 313 ILE B CA 1
ATOM 5090 C C . ILE B 1 313 ? -25.875 -18.375 36.344 1 19.42 313 ILE B C 1
ATOM 5092 O O . ILE B 1 313 ? -26.703 -18.969 37.031 1 19.42 313 ILE B O 1
ATOM 5096 N N . LEU B 1 314 ? -25.844 -17.234 37 1 17.7 314 LEU B N 1
ATOM 5097 C CA . LEU B 1 314 ? -27.094 -16.609 37.406 1 17.7 314 LEU B CA 1
ATOM 5098 C C . LEU B 1 314 ? -28.031 -16.391 36.25 1 17.7 314 LEU B C 1
ATOM 5100 O O . LEU B 1 314 ? -27.672 -15.734 35.25 1 17.7 314 LEU B O 1
ATOM 5104 N N . CYS B 1 315 ? -28.938 -17.266 35.938 1 19.59 315 CYS B N 1
ATOM 5105 C CA . CYS B 1 315 ? -30.078 -17.25 35.031 1 19.59 315 CYS B CA 1
ATOM 5106 C C . CYS B 1 315 ? -31.016 -16.094 35.375 1 19.59 315 CYS B C 1
ATOM 5108 O O . CYS B 1 315 ? -32 -16.281 36.094 1 19.59 315 CYS B O 1
ATOM 5110 N N . HIS B 1 316 ? -30.578 -14.914 35.906 1 17.56 316 HIS B N 1
ATOM 5111 C CA . HIS B 1 316 ? -31.672 -14.078 36.375 1 17.56 316 HIS B CA 1
ATOM 5112 C C . HIS B 1 316 ? -32.625 -13.758 35.25 1 17.56 316 HIS B C 1
ATOM 5114 O O . HIS B 1 316 ? -32.219 -13.203 34.219 1 17.56 316 HIS B O 1
ATOM 5120 N N . ALA B 1 317 ? -33.75 -14.477 35.031 1 21.56 317 ALA B N 1
ATOM 5121 C CA . ALA B 1 317 ? -35 -14.281 34.312 1 21.56 317 ALA B CA 1
ATOM 5122 C C . ALA B 1 317 ? -35.625 -12.938 34.688 1 21.56 317 ALA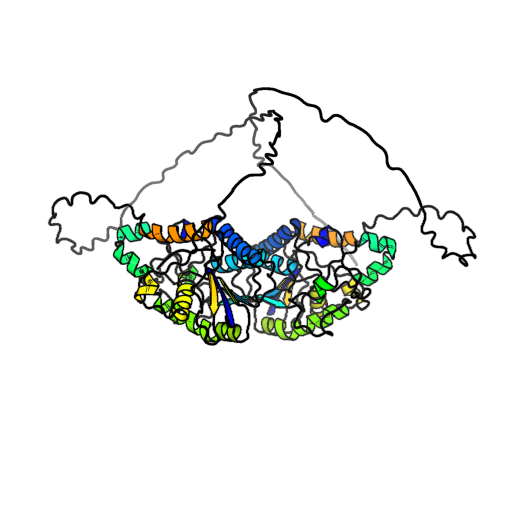 B C 1
ATOM 5124 O O . ALA B 1 317 ? -36.25 -12.797 35.75 1 21.56 317 ALA B O 1
ATOM 5125 N N . TRP B 1 318 ? -34.844 -11.766 34.812 1 16.75 318 TRP B N 1
ATOM 5126 C CA . TRP B 1 318 ? -35.531 -10.617 35.406 1 16.75 318 TRP B CA 1
ATOM 5127 C C . TRP B 1 318 ? -36.906 -10.391 34.75 1 16.75 318 TRP B C 1
ATOM 5129 O O . TRP B 1 318 ? -37.156 -10.898 33.656 1 16.75 318 TRP B O 1
ATOM 5139 N N . LEU B 1 319 ? -37.219 -9.008 34.719 1 17.47 319 LEU B N 1
ATOM 5140 C CA . LEU B 1 319 ? -38.125 -8.086 35.375 1 17.47 319 LEU B CA 1
ATOM 5141 C C . LEU B 1 319 ? -39.375 -7.855 34.562 1 17.47 319 LEU B C 1
ATOM 5143 O O . LEU B 1 319 ? -39.625 -8.531 33.562 1 17.47 319 LEU B O 1
ATOM 5147 N N . LEU B 1 320 ? -39.625 -6.516 34.156 1 18.38 320 LEU B N 1
ATOM 5148 C CA . LEU B 1 320 ? -40.562 -5.512 34.625 1 18.38 320 LEU B CA 1
ATOM 5149 C C . LEU B 1 320 ? -41.844 -5.531 33.75 1 18.38 320 LEU B C 1
ATOM 5151 O O . LEU B 1 320 ? -41.781 -5.859 32.562 1 18.38 320 LEU B O 1
ATOM 5155 N N . LEU B 1 321 ? -43.031 -5.117 34.375 1 20.27 321 LEU B N 1
ATOM 5156 C CA . LEU B 1 321 ? -44.406 -4.816 34.656 1 20.27 321 LEU B CA 1
ATOM 5157 C C . LEU B 1 321 ? -44.938 -3.742 33.688 1 20.27 321 LEU B C 1
ATOM 5159 O O . LEU B 1 321 ? -46.094 -3.34 33.781 1 20.27 321 LEU B O 1
ATOM 5163 N N . LEU B 1 322 ? -44.188 -2.879 33.031 1 21.08 322 LEU B N 1
ATOM 5164 C CA . LEU B 1 322 ? -44.938 -1.625 33.125 1 21.08 322 LEU B CA 1
ATOM 5165 C C . LEU B 1 322 ? -46.312 -1.769 32.5 1 21.08 322 LEU B C 1
ATOM 5167 O O . LEU B 1 322 ? -46.5 -2.521 31.547 1 21.08 322 LEU B O 1
ATOM 5171 N N . PRO B 1 323 ? -47.344 -0.879 33.062 1 21.08 323 PRO B N 1
ATOM 5172 C CA . PRO B 1 323 ? -48.781 -0.667 33.219 1 21.08 323 PRO B CA 1
ATOM 5173 C C . PRO B 1 323 ? -49.5 -0.437 31.906 1 21.08 323 PRO B C 1
ATOM 5175 O O . PRO B 1 323 ? -48.875 -0.014 30.922 1 21.08 323 PRO B O 1
ATOM 5178 N N . TRP B 1 324 ? -50.688 -0.988 31.703 1 22.86 324 TRP B N 1
ATOM 5179 C CA . TRP B 1 324 ? -51.875 -0.98 30.859 1 22.86 324 TRP B CA 1
ATOM 5180 C C . TRP B 1 324 ? -52.438 0.433 30.719 1 22.86 324 TRP B C 1
ATOM 5182 O O . TRP B 1 324 ? -53.5 0.63 30.141 1 22.86 324 TRP B O 1
ATOM 5192 N N . GLN B 1 325 ? -52.219 1.346 31.859 1 19.75 325 GLN B N 1
ATOM 5193 C CA . GLN B 1 325 ? -53.312 2.258 32.125 1 19.75 325 GLN B CA 1
ATOM 5194 C C . GLN B 1 325 ? -53.688 3.061 30.875 1 19.75 325 GLN B C 1
ATOM 5196 O O . GLN B 1 325 ? -54.844 3.26 30.562 1 19.75 325 GLN B O 1
ATOM 5201 N N . LEU B 1 326 ? -53.031 4.277 30.641 1 20.78 326 LEU B N 1
ATOM 5202 C CA . LEU B 1 326 ? -53.656 5.586 30.719 1 20.78 326 LEU B CA 1
ATOM 5203 C C . LEU B 1 326 ? -54.625 5.781 29.562 1 20.78 326 LEU B C 1
ATOM 5205 O O . LEU B 1 326 ? -54.438 5.207 28.484 1 20.78 326 LEU B O 1
ATOM 5209 N N . LEU B 1 327 ? -55.438 7.195 29.641 1 20.73 327 LEU B N 1
ATOM 5210 C CA . LEU B 1 327 ? -56.594 8.102 29.75 1 20.73 327 LEU B CA 1
ATOM 5211 C C . LEU B 1 327 ? -57.062 8.555 28.375 1 20.73 327 LEU B C 1
ATOM 5213 O O . LEU B 1 327 ? -56.281 9.141 27.609 1 20.73 327 LEU B O 1
ATOM 5217 N N . LEU B 1 328 ? -58.25 8.164 27.922 1 23.77 328 LEU B N 1
ATOM 5218 C CA . LEU B 1 328 ? -59.406 8.508 27.078 1 23.77 328 LEU B CA 1
ATOM 5219 C C . LEU B 1 328 ? -59.781 9.969 27.281 1 23.77 328 LEU B C 1
ATOM 5221 O O . LEU B 1 328 ? -60.812 10.422 26.75 1 23.77 328 LEU B O 1
ATOM 5225 N N . MET B 1 329 ? -59.594 10.617 28.625 1 19.5 329 MET B N 1
ATOM 5226 C CA . MET B 1 329 ? -60.438 11.75 28.938 1 19.5 329 MET B CA 1
ATOM 5227 C C . MET B 1 329 ? -60.5 12.75 27.781 1 19.5 329 MET B C 1
ATOM 5229 O O . MET B 1 329 ? -61.562 13.188 27.375 1 19.5 329 MET B O 1
ATOM 5233 N N . LEU B 1 330 ? -59.719 13.867 28.062 1 20.34 330 LEU B N 1
ATOM 5234 C CA . LEU B 1 330 ? -60.031 15.266 28.297 1 20.34 330 LEU B CA 1
ATOM 5235 C C . LEU B 1 330 ? -60.344 15.992 27 1 20.34 330 LEU B C 1
ATOM 5237 O O . LEU B 1 330 ? -59.938 15.547 25.922 1 20.34 330 LEU B O 1
ATOM 5241 N N . LEU B 1 331 ? -59.969 17.484 27.125 1 22.28 331 LEU B N 1
ATOM 5242 C CA . LEU B 1 331 ? -60.344 18.844 26.75 1 22.28 331 LEU B CA 1
ATOM 5243 C C . LEU B 1 331 ? -60 19.125 25.281 1 22.28 331 LEU B C 1
ATOM 5245 O O . LEU B 1 331 ? -58.906 18.781 24.828 1 22.28 331 LEU B O 1
#

InterPro domains:
  IPR001345 Phosphoglycerate/bisphosphoglycerate mutase, active site [PS00175] (8-17)
  IPR005952 Phosphoglycerate mutase 1 [MF_01039] (3-233)
  IPR005952 Phosphoglycerate mutase 1 [PTHR11931] (4-244)
  IPR005952 Phosphoglycerate mutase 1 [TIGR01258] (5-244)
  IPR013078 Histidine phosphatase superfamily, clade-1 [PF00300] (6-128)
  IPR013078 Histidine phosphatase superfamily, clade-1 [PF00300] (141-213)
  IPR013078 Histidine phosphatase superfamily, clade-1 [SM00855] (5-193)
  IPR013078 Histidine phosphatase superfamily, clade-1 [cd07067] (5-228)
  IPR029033 Histidine phosphatase superfamily [G3DSA:3.40.50.1240] (1-255)
  IPR029033 Histidine phosphatase superfamily [SSF53254] (4-241)

pLDDT: mean 75.83, std 32.99, range [14.73, 98.94]

Foldseek 3Di:
DFQFKEKEAEFFAFPCNVVQADAFLNQTARDPRRLVLLLQQLLLCLVVPDDFAAEEEEPHHRLVSSVVNNCVNNVNPVHYYHYYNLQTGFQQALRGGPHLLVVCVVPNPVVSLCCVQAAFDHHDFHDCPRPCNCVRVVDPVCVPPDPVRRGRGDGLNRSLVSLVVCCVVPVVVCRLVRTHYYYRGHFSSVLSVVCVQAVDDSVRSSLDTDFHSWMWMFRADNVSHGPDDIDTGGDPVVVVVRVVVSVVVVPPPPPPPPDPPPDDDPPDDDPPDDPPPDPDDDDDDDDDDDDPDDYDDDDDDDDDDDDDDDPCPDPDDDDDDDDDDDDDDDD/DFQFKEKEAEFFAFPCNVVQADAFLNQTARDPRRLVLLLQQLLLCLVVPDDFAAEEEEPHHRLVSSVVSNCVNNVNPVHYYHYYNLQTGFQQALRGGPHLLVVCVVPNPVVSLCCPQAAFDHHDFHDCPRPCNCVRVVDPVCVPPDPVRRGRIDGLNRSLVSLVVCCVPPVVVCRLVRTHYYYGGHFSSVLSVVCVQAVDDSVRSSLDTDFHSWMWMFRADNVSHGPDPIDTGGDPVVVVVRVVVSVCVVPPPPPPPPDDPDDDPPPPDDPDDDDDPPPDDDDDDDDDDDDDDDDDDDDDDDDDDDDDDPDDPPPCPDDDDDDPDDDPDDD

Solvent-accessible surface area (backbone atoms only — not comparable to full-atom values): 38077 Å² total; per-residue (Å²): 122,74,62,34,49,40,36,41,25,27,23,23,42,26,45,36,58,75,65,41,28,37,44,39,62,52,76,50,46,54,26,77,68,10,50,49,33,11,34,50,23,12,41,36,39,38,76,71,65,65,72,72,60,36,35,37,28,16,50,39,55,26,18,41,51,24,41,50,34,23,26,57,51,49,70,50,70,54,50,54,56,48,64,34,70,49,34,35,40,42,31,41,22,56,46,44,68,38,40,50,67,62,47,22,71,72,64,32,57,69,53,46,45,38,42,72,42,33,46,77,42,45,33,60,60,42,47,84,81,40,91,59,33,60,72,50,76,64,27,75,90,51,64,86,52,50,78,88,71,52,72,43,38,28,16,52,49,52,35,29,62,50,28,47,58,49,41,60,70,58,47,43,58,45,39,74,72,63,39,32,40,37,36,22,24,24,61,56,29,46,47,36,52,48,33,63,48,68,65,51,50,72,73,57,51,51,70,62,78,72,46,57,12,40,31,32,41,38,37,15,33,92,86,58,36,59,77,51,76,76,36,78,48,56,58,66,66,58,50,49,49,42,53,45,54,58,52,37,78,68,60,69,63,73,79,71,76,78,68,80,79,74,79,85,76,82,86,76,83,79,90,72,80,78,81,65,88,74,89,80,84,86,93,75,94,91,85,93,82,90,85,85,84,85,89,93,86,82,73,85,80,84,78,84,80,70,51,70,69,79,85,79,81,79,82,74,83,90,84,92,75,95,82,95,84,91,94,98,89,92,135,122,74,62,35,49,42,36,40,24,28,24,23,43,27,44,37,58,75,65,43,28,39,47,38,62,51,75,48,45,54,25,77,66,10,50,50,34,12,34,50,24,11,41,36,39,34,77,73,64,64,72,70,58,37,34,37,29,16,49,39,55,27,17,41,52,23,42,50,34,24,25,56,51,49,70,52,71,53,49,54,57,47,64,33,69,49,34,33,41,42,30,40,22,56,45,45,69,40,40,51,68,60,47,21,70,72,65,33,58,70,54,47,44,39,42,71,42,32,46,78,42,46,34,59,59,43,49,84,82,40,92,59,31,58,72,50,74,62,28,74,90,52,65,87,51,51,76,88,69,53,72,44,35,29,17,51,50,53,36,30,63,50,28,47,57,48,41,61,70,57,47,44,58,44,39,74,72,63,38,32,40,38,36,23,24,25,59,58,30,47,48,36,52,49,32,62,47,67,66,52,51,72,72,56,51,51,70,63,77,71,47,58,12,40,31,32,42,38,36,15,32,92,85,57,36,60,76,50,76,76,38,76,49,57,58,66,67,57,51,49,50,42,56,44,53,60,50,37,77,69,58,69,62,72,80,70,75,77,67,77,76,72,80,83,75,80,82,70,78,80,81,76,84,83,76,84,78,75,83,76,92,81,91,86,84,86,79,88,78,91,87,86,92,76,90,43,56,58,79,78,80,82,79,73,81,82,87,85,81,78,80,79,81,76,75,75,80,75,85,89,73,87,81,88,72,94,85,91,74,87,133

Organism: Gallus gallus (NCBI:txid9031)

Radius of gyration: 34.37 Å; Cα contacts (8 Å, |Δi|>4): 1059; chains: 2; bounding box: 123×114×74 Å

Secondary structure (DSSP, 8-state):
---EEEEEEE---BHHHHTTB--TTS-PPBPHHHHHHHHHHHHHHHHTT---SEEEE-SSHHHHHHHHHHHHHHT-TTS-EEE-GGGPPPP-GGGTT-BHHHHHHHH-HHHHHHHHH-SS-PPPPPPTTSTTHHHHHT-GGGTTS-TTTS-S---HHHHHHHHHHHIIIIIHHHHHTT--EEEEE-HHHHHHHHHHHHT--HHHHHH----TT-EEEEEE-TTS-BSS--EE-S-HHHHHHHHHHHHHHHH-S---------------S-TTS----------------------------------------------------------/---EEEEEEE---BHHHHTTB--TTS-PPBPHHHHHHHHHHHHHHHHTT---SEEEE-SSHHHHHHHHHHHHHHT-TTS-EEE-GGGSPPP-GGGTT-BHHHHHHHH-HHHHHHHHH-SS-PPPPPPTTSTTHHHHHT-GGGTTS-TTTS-S---HHHHHHHHHHHIIIIIHHHHHTT--EEEEE-HHHHHHHHHHHHT--HHHHHH----TT-EEEEEE-TTS-BSS--EE-S-HHHHHHHHHHHHHHHH-S---------------S------------------------------------------------------S-------

Nearest PDB structures (foldseek):
  8it4-assembly1_A  TM=9.721E-01  e=1.143E-45  Homo sapiens
  6isn-assembly1_B  TM=9.683E-01  e=6.930E-45  Homo sapiens
  6h26-assembly1_A-2  TM=9.650E-01  e=1.003E-43  Oryctolagus cuniculus
  3gp5-assembly1_A  TM=9.670E-01  e=8.724E-39  Burkholderia pseudomallei
  5vve-assembly1_A  TM=9.672E-01  e=1.619E-37  Naegleria fowleri